Protein 8T9X (pdb70)

Structure (mmCIF, N/CA/C/O backbone):
data_8T9X
#
_entry.id   8T9X
#
loop_
_entity.id
_entity.type
_entity.pdbx_description
1 polymer 'Major capsid protein'
2 polymer "DNA (5'-D(P*CP*GP*A)-3')"
3 polymer "DNA (5'-D(P*CP*AP*GP*GP*CP*CP*AP*AP*A)-3')"
4 polymer "DNA (5'-D(P*TP*CP*GP*AP*A)-3')"
5 water water
#
loop_
_atom_site.group_PDB
_atom_site.id
_atom_site.type_symbol
_atom_site.label_atom_id
_atom_site.label_alt_id
_atom_site.label_comp_id
_atom_site.label_asym_id
_atom_site.label_entity_id
_atom_site.label_seq_id
_atom_site.pdbx_PDB_ins_code
_atom_site.Cartn_x
_atom_site.Cartn_y
_atom_site.Cartn_z
_atom_site.occupancy
_atom_site.B_iso_or_equiv
_atom_site.auth_seq_id
_atom_site.auth_comp_id
_atom_site.auth_asym_id
_atom_site.auth_atom_id
_atom_site.pdbx_PDB_model_num
ATOM 1 N N . ALA A 1 1 ? 290.899 250.750 367.211 1.00 33.17 165 ALA A N 1
ATOM 2 C CA . ALA A 1 1 ? 290.109 250.245 368.327 1.00 33.17 165 ALA A CA 1
ATOM 3 C C . ALA A 1 1 ? 289.392 251.382 369.045 1.00 33.17 165 ALA A C 1
ATOM 4 O O . ALA A 1 1 ? 289.938 252.472 369.209 1.00 33.17 165 ALA A O 1
ATOM 13 N N . THR A 1 2 ? 288.164 251.110 369.470 1.00 30.86 166 THR A N 1
ATOM 14 C CA . THR A 1 2 ? 287.361 252.112 370.155 1.00 30.86 166 THR A CA 1
ATOM 15 C C . THR A 1 2 ? 287.971 252.449 371.510 1.00 30.86 166 THR A C 1
ATOM 16 O O . THR A 1 2 ? 288.333 251.557 372.283 1.00 30.86 166 THR A O 1
ATOM 27 N N . ALA A 1 3 ? 288.091 253.740 371.793 1.00 29.04 167 ALA A N 1
ATOM 28 C CA . ALA A 1 3 ? 288.663 254.207 373.046 1.00 29.04 167 ALA A CA 1
ATOM 29 C C . ALA A 1 3 ? 287.538 254.563 374.006 1.00 29.04 167 ALA A C 1
ATOM 30 O O . ALA A 1 3 ? 286.755 255.479 373.738 1.00 29.04 167 ALA A O 1
ATOM 37 N N . ILE A 1 4 ? 287.456 253.837 375.122 1.00 26.39 168 ILE A N 1
ATOM 38 C CA . ILE A 1 4 ? 286.471 254.166 376.143 1.00 26.39 168 ILE A CA 1
ATOM 39 C C . ILE A 1 4 ? 286.943 255.314 377.030 1.00 26.39 168 ILE A C 1
ATOM 40 O O . ILE A 1 4 ? 286.110 256.026 377.603 1.00 26.39 168 ILE A O 1
ATOM 56 N N . LEU A 1 5 ? 288.251 255.529 377.146 1.00 26.54 169 LEU A N 1
ATOM 57 C CA . LEU A 1 5 ? 288.796 256.670 377.864 1.00 26.54 169 LEU A CA 1
ATOM 58 C C . LEU A 1 5 ? 289.886 257.327 377.031 1.00 26.54 169 LEU A C 1
ATOM 59 O O . LEU A 1 5 ? 290.675 256.654 376.364 1.00 26.54 169 LEU A O 1
ATOM 75 N N . ARG A 1 6 ? 289.914 258.654 377.074 1.00 27.85 170 ARG A N 1
ATOM 76 C CA . ARG A 1 6 ? 290.945 259.465 376.450 1.00 27.85 170 ARG A CA 1
ATOM 77 C C . ARG A 1 6 ? 291.458 260.480 377.459 1.00 27.85 170 ARG A C 1
ATOM 78 O O . ARG A 1 6 ? 290.741 260.838 378.397 1.00 27.85 170 ARG A O 1
ATOM 99 N N . PRO A 1 7 ? 292.699 260.940 377.312 1.00 24.94 171 PRO A N 1
ATOM 100 C CA . PRO A 1 7 ? 293.248 261.884 378.294 1.00 24.94 171 PRO A CA 1
ATOM 101 C C . PRO A 1 7 ? 292.683 263.288 378.150 1.00 24.94 171 PRO A C 1
ATOM 102 O O . PRO A 1 7 ? 293.346 264.174 377.606 1.00 24.94 171 PRO A O 1
ATOM 113 N N . ILE A 1 8 ? 291.460 263.503 378.641 1.00 23.40 172 ILE A N 1
ATOM 114 C CA . ILE A 1 8 ? 290.853 264.828 378.593 1.00 23.40 172 ILE A CA 1
ATOM 115 C C . ILE A 1 8 ? 291.534 265.813 379.536 1.00 23.40 172 ILE A C 1
ATOM 116 O O . ILE A 1 8 ? 291.410 267.027 379.349 1.00 23.40 172 ILE A O 1
ATOM 132 N N . GLY A 1 9 ? 292.254 265.325 380.544 1.00 22.00 173 GLY A N 1
ATOM 133 C CA . GLY A 1 9 ? 292.945 266.203 381.474 1.00 22.00 173 GLY A CA 1
ATOM 134 C C . GLY A 1 9 ? 292.026 266.834 382.515 1.00 22.00 173 GLY A C 1
ATOM 135 O O . GLY A 1 9 ? 290.886 266.419 382.724 1.00 22.00 173 GLY A O 1
ATOM 139 N N . LEU A 1 10 ? 292.556 267.864 383.174 1.00 21.43 174 LEU A N 1
ATOM 140 C CA . LEU A 1 10 ? 291.819 268.583 384.207 1.00 21.43 174 LEU A CA 1
ATOM 141 C C . LEU A 1 10 ? 290.656 269.396 383.667 1.00 21.43 174 LEU A C 1
ATOM 142 O O . LEU A 1 10 ? 290.622 269.800 382.503 1.00 21.43 174 LEU A O 1
ATOM 158 N N . HIS A 1 11 ? 289.698 269.630 384.554 1.00 20.81 175 HIS A N 1
ATOM 159 C CA . HIS A 1 11 ? 288.673 270.638 384.355 1.00 20.81 175 HIS A CA 1
ATOM 160 C C . HIS A 1 11 ? 289.165 271.945 384.965 1.00 20.81 175 HIS A C 1
ATOM 161 O O . HIS A 1 11 ? 289.382 272.029 386.177 1.00 20.81 175 HIS A O 1
ATOM 175 N N . VAL A 1 12 ? 289.379 272.949 384.122 1.00 21.38 176 VAL A N 1
ATOM 176 C CA . VAL A 1 12 ? 289.792 274.276 384.556 1.00 21.38 176 VAL A CA 1
ATOM 177 C C . VAL A 1 12 ? 288.854 275.285 383.915 1.00 21.38 176 VAL A C 1
ATOM 178 O O . VAL A 1 12 ? 288.618 275.234 382.704 1.00 21.38 176 VAL A O 1
ATOM 191 N N . GLU A 1 13 ? 288.320 276.195 384.719 1.00 22.90 177 GLU A N 1
ATOM 192 C CA . GLU A 1 13 ? 287.429 277.236 384.230 1.00 22.90 177 GLU A CA 1
ATOM 193 C C . GLU A 1 13 ? 288.160 278.571 384.255 1.00 22.90 177 GLU A C 1
ATOM 194 O O . GLU A 1 13 ? 288.739 278.949 385.278 1.00 22.90 177 GLU A O 1
ATOM 206 N N . LYS A 1 14 ? 288.139 279.272 383.127 1.00 23.78 178 LYS A N 1
ATOM 207 C CA . LYS A 1 14 ? 288.795 280.563 382.971 1.00 23.78 178 LYS A CA 1
ATOM 208 C C . LYS A 1 14 ? 287.737 281.652 382.890 1.00 23.78 178 LYS A C 1
ATOM 209 O O . LYS A 1 14 ? 286.738 281.498 382.182 1.00 23.78 178 LYS A O 1
ATOM 228 N N . PHE A 1 15 ? 287.955 282.749 383.609 1.00 23.25 179 PHE A N 1
ATOM 229 C CA . PHE A 1 15 ? 286.983 283.830 383.705 1.00 23.25 179 PHE A CA 1
ATOM 230 C C . PHE A 1 15 ? 287.652 285.144 383.332 1.00 23.25 179 PHE A C 1
ATOM 231 O O . PHE A 1 15 ? 288.625 285.552 383.973 1.00 23.25 179 PHE A O 1
ATOM 248 N N . GLN A 1 16 ? 287.130 285.802 382.304 1.00 24.18 180 GLN A N 1
ATOM 249 C CA . GLN A 1 16 ? 287.618 287.102 381.868 1.00 24.18 180 GLN A CA 1
ATOM 250 C C . GLN A 1 16 ? 286.628 288.181 382.287 1.00 24.18 180 GLN A C 1
ATOM 251 O O . GLN A 1 16 ? 285.417 288.019 382.112 1.00 24.18 180 GLN A O 1
ATOM 265 N N . GLN A 1 17 ? 287.144 289.274 382.842 1.00 22.23 181 GLN A N 1
ATOM 266 C CA . GLN A 1 17 ? 286.328 290.391 383.293 1.00 22.23 181 GLN A CA 1
ATOM 267 C C . GLN A 1 17 ? 286.902 291.697 382.762 1.00 22.23 181 GLN A C 1
ATOM 268 O O . GLN A 1 17 ? 288.112 291.810 382.547 1.00 22.23 181 GLN A O 1
ATOM 282 N N . THR A 1 18 ? 286.028 292.675 382.542 1.00 21.70 182 THR A N 1
ATOM 283 C CA . THR A 1 18 ? 286.403 293.973 381.997 1.00 21.70 182 THR A CA 1
ATOM 284 C C . THR A 1 18 ? 285.840 295.073 382.885 1.00 21.70 182 THR A C 1
ATOM 285 O O . THR A 1 18 ? 284.684 294.998 383.313 1.00 21.70 182 THR A O 1
ATOM 296 N N . TYR A 1 19 ? 286.652 296.090 383.155 1.00 20.63 183 TYR A N 1
ATOM 297 C CA . TYR A 1 19 ? 286.273 297.209 384.006 1.00 20.63 183 TYR A CA 1
ATOM 298 C C . TYR A 1 19 ? 286.498 298.514 383.254 1.00 20.63 183 TYR A C 1
ATOM 299 O O . TYR A 1 19 ? 287.603 298.769 382.767 1.00 20.63 183 TYR A O 1
ATOM 317 N N . ARG A 1 20 ? 285.453 299.333 383.160 1.00 21.58 184 ARG A N 1
ATOM 318 C CA . ARG A 1 20 ? 285.498 300.596 382.438 1.00 21.58 184 ARG A CA 1
ATOM 319 C C . ARG A 1 20 ? 285.113 301.745 383.360 1.00 21.58 184 ARG A C 1
ATOM 320 O O . ARG A 1 20 ? 284.222 301.613 384.202 1.00 21.58 184 ARG A O 1
ATOM 341 N N . LYS A 1 21 ? 285.781 302.880 383.178 1.00 19.78 185 LYS A N 1
ATOM 342 C CA . LYS A 1 21 ? 285.423 304.116 383.857 1.00 19.78 185 LYS A CA 1
ATOM 343 C C . LYS A 1 21 ? 285.619 305.282 382.902 1.00 19.78 185 LYS A C 1
ATOM 344 O O . LYS A 1 21 ? 286.414 305.210 381.964 1.00 19.78 185 LYS A O 1
ATOM 363 N N . LYS A 1 22 ? 284.884 306.360 383.150 1.00 21.08 186 LYS A N 1
ATOM 364 C CA . LYS A 1 22 ? 285.067 307.618 382.443 1.00 21.08 186 LYS A CA 1
ATOM 365 C C . LYS A 1 22 ? 285.207 308.737 383.463 1.00 21.08 186 LYS A C 1
ATOM 366 O O . LYS A 1 22 ? 284.329 308.920 384.311 1.00 21.08 186 LYS A O 1
ATOM 385 N N . TRP A 1 23 ? 286.300 309.485 383.375 1.00 19.53 187 TRP A N 1
ATOM 386 C CA . TRP A 1 23 ? 286.594 310.563 384.306 1.00 19.53 187 TRP A CA 1
ATOM 387 C C . TRP A 1 23 ? 286.789 311.870 383.551 1.00 19.53 187 TRP A C 1
ATOM 388 O O . TRP A 1 23 ? 287.280 311.884 382.420 1.00 19.53 187 TRP A O 1
ATOM 409 N N . ARG A 1 24 ? 286.404 312.971 384.190 1.00 21.48 188 ARG A N 1
ATOM 410 C CA . ARG A 1 24 ? 286.650 314.310 383.670 1.00 21.48 188 ARG A CA 1
ATOM 411 C C . ARG A 1 24 ? 287.470 315.080 384.694 1.00 21.48 188 ARG A C 1
ATOM 412 O O . ARG A 1 24 ? 287.042 315.246 385.840 1.00 21.48 188 ARG A O 1
ATOM 433 N N . PHE A 1 25 ? 288.643 315.542 384.279 1.00 20.36 189 PHE A N 1
ATOM 434 C CA . PHE A 1 25 ? 289.633 316.122 385.174 1.00 20.36 189 PHE A CA 1
ATOM 435 C C . PHE A 1 25 ? 289.873 317.581 384.818 1.00 20.36 189 PHE A C 1
ATOM 436 O O . PHE A 1 25 ? 289.899 317.942 383.637 1.00 20.36 189 PHE A O 1
ATOM 453 N N . LEU A 1 26 ? 290.051 318.410 385.838 1.00 20.99 190 LEU A N 1
ATOM 454 C CA . LEU A 1 26 ? 290.417 319.808 385.668 1.00 20.99 190 LEU A CA 1
ATOM 455 C C . LEU A 1 26 ? 291.839 320.016 386.169 1.00 20.99 190 LEU A C 1
ATOM 456 O O . LEU A 1 26 ? 292.182 319.582 387.273 1.00 20.99 190 LEU A O 1
ATOM 472 N N . THR A 1 27 ? 292.661 320.670 385.358 1.00 20.68 191 THR A N 1
ATOM 473 C CA . THR A 1 27 ? 294.051 320.938 385.697 1.00 20.68 191 THR A CA 1
ATOM 474 C C . THR A 1 27 ? 294.293 322.439 385.696 1.00 20.68 191 THR A C 1
ATOM 475 O O . THR A 1 27 ? 293.667 323.178 384.934 1.00 20.68 191 THR A O 1
ATOM 486 N N . SER A 1 28 ? 295.204 322.882 386.552 1.00 20.54 192 SER A N 1
ATOM 487 C CA . SER A 1 28 ? 295.561 324.289 386.641 1.00 20.54 192 SER A CA 1
ATOM 488 C C . SER A 1 28 ? 296.824 324.550 385.830 1.00 20.54 192 SER A C 1
ATOM 489 O O . SER A 1 28 ? 297.752 323.736 385.838 1.00 20.54 192 SER A O 1
ATOM 497 N N . ALA A 1 29 ? 296.855 325.684 385.132 1.00 20.57 193 ALA A N 1
ATOM 498 C CA . ALA A 1 29 ? 298.007 326.042 384.312 1.00 20.57 193 ALA A CA 1
ATOM 499 C C . ALA A 1 29 ? 299.095 326.695 385.154 1.00 20.57 193 ALA A C 1
ATOM 500 O O . ALA A 1 29 ? 299.263 327.917 385.123 1.00 20.57 193 ALA A O 1
ATOM 507 N N . ASN A 1 30 ? 299.842 325.884 385.899 1.00 20.58 194 ASN A N 1
ATOM 508 C CA . ASN A 1 30 ? 300.816 326.409 386.847 1.00 20.58 194 ASN A CA 1
ATOM 509 C C . ASN A 1 30 ? 301.985 327.077 386.139 1.00 20.58 194 ASN A C 1
ATOM 510 O O . ASN A 1 30 ? 302.400 326.666 385.054 1.00 20.58 194 ASN A O 1
ATOM 521 N N . ALA A 1 31 ? 302.513 328.119 386.770 1.00 20.54 195 ALA A N 1
ATOM 522 C CA . ALA A 1 31 ? 303.747 328.729 386.303 1.00 20.54 195 ALA A CA 1
ATOM 523 C C . ALA A 1 31 ? 304.926 327.803 386.568 1.00 20.54 195 ALA A C 1
ATOM 524 O O . ALA A 1 31 ? 304.938 327.052 387.547 1.00 20.54 195 ALA A O 1
ATOM 531 N N . ASN A 1 32 ? 305.919 327.853 385.685 1.00 20.80 196 ASN A N 1
ATOM 532 C CA . ASN A 1 32 ? 307.181 327.154 385.905 1.00 20.80 196 ASN A CA 1
ATOM 533 C C . ASN A 1 32 ? 308.082 328.042 386.755 1.00 20.80 196 ASN A C 1
ATOM 534 O O . ASN A 1 32 ? 308.687 328.989 386.246 1.00 20.80 196 ASN A O 1
ATOM 545 N N . VAL A 1 33 ? 308.178 327.741 388.049 1.00 20.66 197 VAL A N 1
ATOM 546 C CA . VAL A 1 33 ? 309.009 328.503 388.972 1.00 20.66 197 VAL A CA 1
ATOM 547 C C . VAL A 1 33 ? 309.949 327.544 389.687 1.00 20.66 197 VAL A C 1
ATOM 548 O O . VAL A 1 33 ? 309.790 326.323 389.636 1.00 20.66 197 VAL A O 1
ATOM 561 N N . ILE A 1 34 ? 310.942 328.113 390.361 1.00 21.24 198 ILE A N 1
ATOM 562 C CA . ILE A 1 34 ? 311.943 327.336 391.079 1.00 21.24 198 ILE A CA 1
ATOM 563 C C . ILE A 1 34 ? 311.684 327.455 392.573 1.00 21.24 198 ILE A C 1
ATOM 564 O O . ILE A 1 34 ? 311.625 328.564 393.117 1.00 21.24 198 ILE A O 1
ATOM 580 N N . LEU A 1 35 ? 311.529 326.313 393.232 1.00 21.73 199 LEU A N 1
ATOM 581 C CA . LEU A 1 35 ? 311.332 326.237 394.670 1.00 21.73 199 LEU A CA 1
ATOM 582 C C . LEU A 1 35 ? 312.520 325.531 395.306 1.00 21.73 199 LEU A C 1
ATOM 583 O O . LEU A 1 35 ? 313.063 324.577 394.741 1.00 21.73 199 LEU A O 1
ATOM 599 N N . ALA A 1 36 ? 312.926 326.005 396.476 1.00 23.74 200 ALA A N 1
ATOM 600 C CA . ALA A 1 36 ? 313.999 325.365 397.219 1.00 23.74 200 ALA A CA 1
ATOM 601 C C . ALA A 1 36 ? 313.421 324.323 398.167 1.00 23.74 200 ALA A C 1
ATOM 602 O O . ALA A 1 36 ? 312.480 324.605 398.913 1.00 23.74 200 ALA A O 1
ATOM 609 N N . GLU A 1 37 ? 313.978 323.119 398.130 1.00 26.23 201 GLU A N 1
ATOM 610 C CA . GLU A 1 37 ? 313.609 322.053 399.054 1.00 26.23 201 GLU A CA 1
ATOM 611 C C . GLU A 1 37 ? 314.825 321.758 399.922 1.00 26.23 201 GLU A C 1
ATOM 612 O O . GLU A 1 37 ? 315.856 321.300 399.420 1.00 26.23 201 GLU A O 1
ATOM 624 N N . ALA A 1 38 ? 314.703 322.028 401.217 1.00 27.92 202 ALA A N 1
ATOM 625 C CA . ALA A 1 38 ? 315.827 321.904 402.130 1.00 27.92 202 ALA A CA 1
ATOM 626 C C . ALA A 1 38 ? 316.182 320.439 402.370 1.00 27.92 202 ALA A C 1
ATOM 627 O O . ALA A 1 38 ? 315.367 319.531 402.185 1.00 27.92 202 ALA A O 1
ATOM 634 N N . ALA A 1 39 ? 317.426 320.221 402.786 1.00 29.56 203 ALA A N 1
ATOM 635 C CA . ALA A 1 39 ? 317.897 318.875 403.077 1.00 29.56 203 ALA A CA 1
ATOM 636 C C . ALA A 1 39 ? 317.169 318.300 404.285 1.00 29.56 203 ALA A C 1
ATOM 637 O O . ALA A 1 39 ? 316.825 319.018 405.227 1.00 29.56 203 ALA A O 1
ATOM 644 N N . SER A 1 40 ? 316.935 316.990 404.251 1.00 31.93 204 SER A N 1
ATOM 645 C CA . SER A 1 40 ? 316.187 316.313 405.308 1.00 31.93 204 SER A CA 1
ATOM 646 C C . SER A 1 40 ? 316.609 314.851 405.312 1.00 31.93 204 SER A C 1
ATOM 647 O O . SER A 1 40 ? 316.246 314.105 404.398 1.00 31.93 204 SER A O 1
ATOM 655 N N . GLY A 1 41 ? 317.364 314.449 406.331 1.00 33.71 205 GLY A N 1
ATOM 656 C CA . GLY A 1 41 ? 317.823 313.072 406.405 1.00 33.71 205 GLY A CA 1
ATOM 657 C C . GLY A 1 41 ? 318.740 312.735 405.246 1.00 33.71 205 GLY A C 1
ATOM 658 O O . GLY A 1 41 ? 319.763 313.390 405.022 1.00 33.71 205 GLY A O 1
ATOM 662 N N . GLU A 1 42 ? 318.380 311.689 404.504 1.00 33.68 206 GLU A N 1
ATOM 663 C CA . GLU A 1 42 ? 319.116 311.308 403.308 1.00 33.68 206 GLU A CA 1
ATOM 664 C C . GLU A 1 42 ? 318.760 312.156 402.094 1.00 33.68 206 GLU A C 1
ATOM 665 O O . GLU A 1 42 ? 319.403 312.010 401.050 1.00 33.68 206 GLU A O 1
ATOM 677 N N . ARG A 1 43 ? 317.755 313.016 402.192 1.00 29.73 207 ARG A N 1
ATOM 678 C CA . ARG A 1 43 ? 317.387 313.868 401.067 1.00 29.73 207 ARG A CA 1
ATOM 679 C C . ARG A 1 43 ? 318.302 315.083 401.019 1.00 29.73 207 ARG A C 1
ATOM 680 O O . ARG A 1 43 ? 318.330 315.863 401.978 1.00 29.73 207 ARG A O 1
ATOM 701 N N . PRO A 1 44 ? 319.055 315.288 399.943 1.00 26.68 208 PRO A N 1
ATOM 702 C CA . PRO A 1 44 ? 319.930 316.459 399.869 1.00 26.68 208 PRO A CA 1
ATOM 703 C C . PRO A 1 44 ? 319.140 317.713 399.534 1.00 26.68 208 PRO A C 1
ATOM 704 O O . PRO A 1 44 ? 318.016 317.661 399.031 1.00 26.68 208 PRO A O 1
ATOM 715 N N . ALA A 1 45 ? 319.746 318.859 399.833 1.00 24.96 209 ALA A N 1
ATOM 716 C CA . ALA A 1 45 ? 319.166 320.128 399.420 1.00 24.96 209 ALA A CA 1
ATOM 717 C C . ALA A 1 45 ? 319.122 320.194 397.901 1.00 24.96 209 ALA A C 1
ATOM 718 O O . ALA A 1 45 ? 320.094 319.853 397.224 1.00 24.96 209 ALA A O 1
ATOM 725 N N . ARG A 1 46 ? 317.985 320.620 397.360 1.00 23.76 210 ARG A N 1
ATOM 726 C CA . ARG A 1 46 ? 317.812 320.600 395.918 1.00 23.76 210 ARG A CA 1
ATOM 727 C C . ARG A 1 46 ? 316.878 321.720 395.491 1.00 23.76 210 ARG A C 1
ATOM 728 O O . ARG A 1 46 ? 316.136 322.285 396.296 1.00 23.76 210 ARG A O 1
ATOM 749 N N . TRP A 1 47 ? 316.945 322.043 394.206 1.00 22.08 211 TRP A N 1
ATOM 750 C C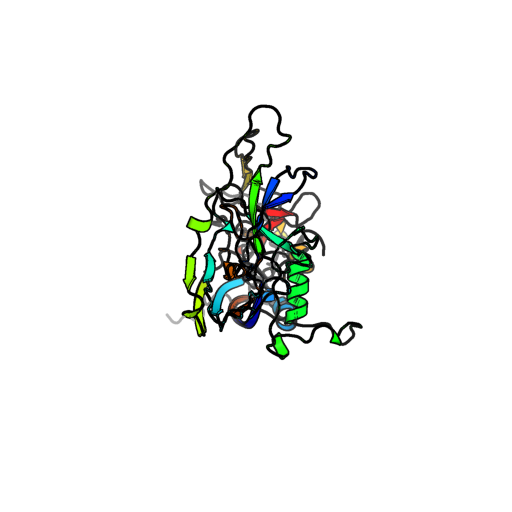A . TRP A 1 47 ? 316.032 322.979 393.572 1.00 22.08 211 TRP A CA 1
ATOM 751 C C . TRP A 1 47 ? 314.951 322.198 392.841 1.00 22.08 211 TRP A C 1
ATOM 752 O O . TRP A 1 47 ? 315.217 321.137 392.273 1.00 22.08 211 TRP A O 1
ATOM 773 N N . ALA A 1 48 ? 313.731 322.723 392.860 1.00 21.25 212 ALA A N 1
ATOM 774 C CA . ALA A 1 48 ? 312.597 322.092 392.202 1.00 21.25 212 ALA A CA 1
ATOM 775 C C . ALA A 1 48 ? 311.995 323.059 391.195 1.00 21.25 212 ALA A C 1
ATOM 776 O O . ALA A 1 48 ? 311.801 324.237 391.501 1.00 21.25 212 ALA A O 1
ATOM 783 N N . LEU A 1 49 ? 311.701 322.557 390.001 1.00 20.38 213 LEU A N 1
ATOM 784 C CA . LEU A 1 49 ? 311.115 323.345 388.925 1.00 20.38 213 LEU A CA 1
ATOM 785 C C . LEU A 1 49 ? 309.697 322.844 388.679 1.00 20.38 213 LEU A C 1
ATOM 786 O O . LEU A 1 49 ? 309.502 321.679 388.319 1.00 20.38 213 LEU A O 1
ATOM 802 N N . THR A 1 50 ? 308.715 323.719 388.874 1.00 19.74 214 THR A N 1
ATOM 803 C CA . THR A 1 50 ? 307.318 323.313 388.830 1.00 19.74 214 THR A CA 1
ATOM 804 C C . THR A 1 50 ? 306.790 323.315 387.398 1.00 19.74 214 THR A C 1
ATOM 805 O O . THR A 1 50 ? 307.337 323.967 386.506 1.00 19.74 214 THR A O 1
ATOM 816 N N . THR A 1 51 ? 305.717 322.555 387.182 1.00 19.72 215 THR A N 1
ATOM 817 C CA . THR A 1 51 ? 305.008 322.536 385.908 1.00 19.72 215 THR A CA 1
ATOM 818 C C . THR A 1 51 ? 303.510 322.463 386.165 1.00 19.72 215 THR A C 1
ATOM 819 O O . THR A 1 51 ? 303.053 322.335 387.303 1.00 19.72 215 THR A O 1
ATOM 830 N N . GLY A 1 52 ? 302.745 322.547 385.083 1.00 19.52 216 GLY A N 1
ATOM 831 C CA . GLY A 1 52 ? 301.320 322.312 385.087 1.00 19.52 216 GLY A CA 1
ATOM 832 C C . GLY A 1 52 ? 300.887 320.979 384.521 1.00 19.52 216 GLY A C 1
ATOM 833 O O . GLY A 1 52 ? 299.699 320.787 384.255 1.00 19.52 216 GLY A O 1
ATOM 837 N N . MET A 1 53 ? 301.817 320.046 384.327 1.00 20.07 217 MET A N 1
ATOM 838 C CA . MET A 1 53 ? 301.522 318.743 383.731 1.00 20.07 217 MET A CA 1
ATOM 839 C C . MET A 1 53 ? 301.045 317.794 384.826 1.00 20.07 217 MET A C 1
ATOM 840 O O . MET A 1 53 ? 301.836 317.203 385.560 1.00 20.07 217 MET A O 1
ATOM 854 N N . ALA A 1 54 ? 299.727 317.642 384.928 1.00 19.29 218 ALA A N 1
ATOM 855 C CA . ALA A 1 54 ? 299.139 316.835 385.987 1.00 19.29 218 ALA A CA 1
ATOM 856 C C . ALA A 1 54 ? 299.357 315.349 385.735 1.00 19.29 218 ALA A C 1
ATOM 857 O O . ALA A 1 54 ? 299.250 314.871 384.605 1.00 19.29 218 ALA A O 1
ATOM 864 N N . SER A 1 55 ? 299.659 314.621 386.804 1.00 19.31 219 SER A N 1
ATOM 865 C CA . SER A 1 55 ? 299.828 313.177 386.717 1.00 19.31 219 SER A CA 1
ATOM 866 C C . SER A 1 55 ? 298.483 312.490 386.505 1.00 19.31 219 SER A C 1
ATOM 867 O O . SER A 1 55 ? 297.498 312.812 387.172 1.00 19.31 219 SER A O 1
ATOM 875 N N . ILE A 1 56 ? 298.443 311.541 385.575 1.00 18.54 220 ILE A N 1
ATOM 876 C CA . ILE A 1 56 ? 297.261 310.716 385.343 1.00 18.54 220 ILE A CA 1
ATOM 877 C C . ILE A 1 56 ? 297.526 309.349 385.970 1.00 18.54 220 ILE A C 1
ATOM 878 O O . ILE A 1 56 ? 298.370 308.599 385.456 1.00 18.54 220 ILE A O 1
ATOM 894 N N . PRO A 1 57 ? 296.840 308.982 387.057 1.00 18.07 221 PRO A N 1
ATOM 895 C CA . PRO A 1 57 ? 297.154 307.757 387.805 1.00 18.07 221 PRO A CA 1
ATOM 896 C C . PRO A 1 57 ? 296.570 306.484 387.193 1.00 18.07 221 PRO A C 1
ATOM 897 O O . PRO A 1 57 ? 295.883 305.711 387.858 1.00 18.07 221 PRO A O 1
ATOM 908 N N . TRP A 1 58 ? 296.866 306.256 385.913 1.00 18.29 222 TRP A N 1
ATOM 909 C CA . TRP A 1 58 ? 296.380 305.073 385.217 1.00 18.29 222 TRP A CA 1
ATOM 910 C C . TRP A 1 58 ? 297.095 303.797 385.645 1.00 18.29 222 TRP A C 1
ATOM 911 O O . TRP A 1 58 ? 296.738 302.719 385.166 1.00 18.29 222 TRP A O 1
ATOM 932 N N . GLU A 1 59 ? 298.085 303.889 386.527 1.00 18.41 223 GLU A N 1
ATOM 933 C CA . GLU A 1 59 ? 298.834 302.720 386.965 1.00 18.41 223 GLU A CA 1
ATOM 934 C C . GLU A 1 59 ? 298.208 302.020 388.164 1.00 18.41 223 GLU A C 1
ATOM 935 O O . GLU A 1 59 ? 298.783 301.047 388.656 1.00 18.41 223 GLU A O 1
ATOM 947 N N . TYR A 1 60 ? 297.053 302.473 388.640 1.00 18.44 224 TYR A N 1
ATOM 948 C CA . TYR A 1 60 ? 296.482 301.985 389.885 1.00 18.44 224 TYR A CA 1
ATOM 949 C C . TYR A 1 60 ? 295.088 301.426 389.651 1.00 18.44 224 TYR A C 1
ATOM 950 O O . TYR A 1 60 ? 294.373 301.858 388.743 1.00 18.44 224 TYR A O 1
ATOM 968 N N . LEU A 1 61 ? 294.715 300.460 390.487 1.00 18.42 225 LEU A N 1
ATOM 969 C CA . LEU A 1 61 ? 293.511 299.675 390.243 1.00 18.42 225 LEU A CA 1
ATOM 970 C C . LEU A 1 61 ? 292.246 300.510 390.418 1.00 18.42 225 LEU A C 1
ATOM 971 O O . LEU A 1 61 ? 291.276 300.333 389.673 1.00 18.42 225 LEU A O 1
ATOM 987 N N . PHE A 1 62 ? 292.237 301.429 391.385 1.00 18.39 226 PHE A N 1
ATOM 988 C CA . PHE A 1 62 ? 291.053 302.247 391.630 1.00 18.39 226 PHE A CA 1
ATOM 989 C C . PHE A 1 62 ? 290.700 303.134 390.443 1.00 18.39 226 PHE A C 1
ATOM 990 O O . PHE A 1 62 ? 289.546 303.554 390.322 1.00 18.39 226 PHE A O 1
ATOM 1007 N N . PHE A 1 63 ? 291.668 303.435 389.576 1.00 18.13 227 PHE A N 1
ATOM 1008 C CA . PHE A 1 63 ? 291.390 304.215 388.376 1.00 18.13 227 PHE A CA 1
ATOM 1009 C C . PHE A 1 63 ? 290.396 303.507 387.467 1.00 18.13 227 PHE A C 1
ATOM 1010 O O . PHE A 1 63 ? 289.657 304.162 386.727 1.00 18.13 227 PHE A O 1
ATOM 1027 N N . TYR A 1 64 ? 290.356 302.177 387.517 1.00 18.25 228 TYR A N 1
ATOM 1028 C CA . TYR A 1 64 ? 289.557 301.377 386.602 1.00 18.25 228 TYR A CA 1
ATOM 1029 C C . TYR A 1 64 ? 288.347 300.720 387.239 1.00 18.25 228 TYR A C 1
ATOM 1030 O O . TYR A 1 64 ? 287.408 300.376 386.523 1.00 18.25 228 TYR A O 1
ATOM 1048 N N . MET A 1 65 ? 288.338 300.515 388.550 1.00 19.03 229 MET A N 1
ATOM 1049 C CA . MET A 1 65 ? 287.309 299.686 389.151 1.00 19.03 229 MET A CA 1
ATOM 1050 C C . MET A 1 65 ? 286.850 300.250 390.488 1.00 19.03 229 MET A C 1
ATOM 1051 O O . MET A 1 65 ? 287.645 300.780 391.267 1.00 19.03 229 MET A O 1
ATOM 1065 N N . SER A 1 66 ? 285.545 300.145 390.718 1.00 18.85 230 SER A N 1
ATOM 1066 C CA . SER A 1 66 ? 284.879 300.679 391.889 1.00 18.85 230 SER A CA 1
ATOM 1067 C C . SER A 1 66 ? 285.157 299.812 393.116 1.00 18.85 230 SER A C 1
ATOM 1068 O O . SER A 1 66 ? 285.663 298.696 392.998 1.00 18.85 230 SER A O 1
ATOM 1076 N N . PRO A 1 67 ? 284.866 300.319 394.319 1.00 19.03 231 PRO A N 1
ATOM 1077 C CA . PRO A 1 67 ? 285.009 299.474 395.517 1.00 19.03 231 PRO A CA 1
ATOM 1078 C C . PRO A 1 67 ? 284.165 298.211 395.484 1.00 19.03 231 PRO A C 1
ATOM 1079 O O . PRO A 1 67 ? 284.602 297.182 396.008 1.00 19.03 231 PRO A O 1
ATOM 1090 N N . ALA A 1 68 ? 282.967 298.251 394.895 1.00 19.27 232 ALA A N 1
ATOM 1091 C CA . ALA A 1 68 ? 282.155 297.043 394.790 1.00 19.27 232 ALA A CA 1
ATOM 1092 C C . ALA A 1 68 ? 282.826 296.010 393.894 1.00 19.27 232 ALA A C 1
ATOM 1093 O O . ALA A 1 68 ? 282.898 294.822 394.234 1.00 19.27 232 ALA A O 1
ATOM 1100 N N . GLU A 1 69 ? 283.334 296.455 392.743 1.00 19.51 233 GLU A N 1
ATOM 1101 C CA . GLU A 1 69 ? 284.028 295.553 391.832 1.00 19.51 233 GLU A CA 1
ATOM 1102 C C . GLU A 1 69 ? 285.277 294.973 392.484 1.00 19.51 233 GLU A C 1
ATOM 1103 O O . GLU A 1 69 ? 285.560 293.777 392.350 1.00 19.51 233 GLU A O 1
ATOM 1115 N N . TYR A 1 70 ? 286.020 295.802 393.219 1.00 19.93 234 TYR A N 1
ATOM 1116 C CA . TYR A 1 70 ? 287.209 295.322 393.914 1.00 19.93 234 TYR A CA 1
ATOM 1117 C C . TYR A 1 70 ? 286.852 294.297 394.983 1.00 19.93 234 TYR A C 1
ATOM 1118 O O . TYR A 1 70 ? 287.507 293.257 395.101 1.00 19.93 234 TYR A O 1
ATOM 1136 N N . ASN A 1 71 ? 285.814 294.576 395.774 1.00 20.36 235 ASN A N 1
ATOM 1137 C CA . ASN A 1 71 ? 285.406 293.646 396.821 1.00 20.36 235 ASN A CA 1
ATOM 1138 C C . ASN A 1 71 ? 284.975 292.310 396.234 1.00 20.36 235 ASN A C 1
ATOM 1139 O O . ASN A 1 71 ? 285.296 291.252 396.785 1.00 20.36 235 ASN A O 1
ATOM 1150 N N . ARG A 1 72 ? 284.247 292.335 395.116 1.00 20.04 236 ARG A N 1
ATOM 1151 C CA . ARG A 1 72 ? 283.850 291.084 394.478 1.00 20.04 236 ARG A CA 1
ATOM 1152 C C . ARG A 1 72 ? 285.052 290.345 393.898 1.00 20.04 236 ARG A C 1
ATOM 1153 O O . ARG A 1 72 ? 285.090 289.110 393.914 1.00 20.04 236 ARG A O 1
ATOM 1174 N N . MET A 1 73 ? 286.043 291.080 393.383 1.00 21.09 237 MET A N 1
ATOM 1175 C CA . MET A 1 73 ? 287.179 290.442 392.725 1.00 21.09 237 MET A CA 1
ATOM 1176 C C . MET A 1 73 ? 287.956 289.531 393.670 1.00 21.09 237 MET A C 1
ATOM 1177 O O . MET A 1 73 ? 288.595 288.575 393.222 1.00 21.09 237 MET A O 1
ATOM 1191 N N . LYS A 1 74 ? 287.885 289.785 394.979 1.00 21.50 238 LYS A N 1
ATOM 1192 C CA . LYS A 1 74 ? 288.590 288.948 395.945 1.00 21.50 238 LYS A CA 1
ATOM 1193 C C . LYS A 1 74 ? 288.052 287.524 395.992 1.00 21.50 238 LYS A C 1
ATOM 1194 O O . LYS A 1 74 ? 288.690 286.653 396.591 1.00 21.50 238 LYS A O 1
ATOM 1213 N N . ASN A 1 75 ? 286.897 287.269 395.390 1.00 21.51 239 ASN A N 1
ATOM 1214 C CA . ASN A 1 75 ? 286.318 285.934 395.379 1.00 21.51 239 ASN A CA 1
ATOM 1215 C C . ASN A 1 75 ? 286.831 285.077 394.230 1.00 21.51 239 ASN A C 1
ATOM 1216 O O . ASN A 1 75 ? 286.351 283.953 394.058 1.00 21.51 239 ASN A O 1
ATOM 1227 N N . TYR A 1 76 ? 287.789 285.571 393.445 1.00 20.27 240 TYR A N 1
ATOM 1228 C CA . TYR A 1 76 ? 288.330 284.857 392.293 1.00 20.27 240 TYR A CA 1
ATOM 1229 C C . TYR A 1 76 ? 289.834 284.697 392.479 1.00 20.27 240 TYR A C 1
ATOM 1230 O O . TYR A 1 76 ? 290.622 285.527 392.006 1.00 20.27 240 TYR A O 1
ATOM 1248 N N . PRO A 1 77 ? 290.266 283.638 393.159 1.00 19.28 241 PRO A N 1
ATOM 1249 C CA . PRO A 1 77 ? 291.703 283.383 393.297 1.00 19.28 241 PRO A CA 1
ATOM 1250 C C . PRO A 1 77 ? 292.368 283.203 391.940 1.00 19.28 241 PRO A C 1
ATOM 1251 O O . PRO A 1 77 ? 291.760 282.716 390.985 1.00 19.28 241 PRO A O 1
ATOM 1262 N N . GLY A 1 78 ? 293.627 283.622 391.860 1.00 18.86 242 GLY A N 1
ATOM 1263 C CA . GLY A 1 78 ? 294.347 283.550 390.609 1.00 18.86 242 GLY A CA 1
ATOM 1264 C C . GLY A 1 78 ? 293.995 284.627 389.612 1.00 18.86 242 GLY A C 1
ATOM 1265 O O . GLY A 1 78 ? 294.210 284.439 388.416 1.00 18.86 242 GLY A O 1
ATOM 1269 N N . THR A 1 79 ? 293.441 285.747 390.068 1.00 19.18 243 THR A N 1
ATOM 1270 C CA . THR A 1 79 ? 293.133 286.848 389.168 1.00 19.18 243 THR A CA 1
ATOM 1271 C C . THR A 1 79 ? 294.413 287.581 388.783 1.00 19.18 243 THR A C 1
ATOM 1272 O O . THR A 1 79 ? 295.205 287.964 389.646 1.00 19.18 243 THR A O 1
ATOM 1283 N N . PHE A 1 80 ? 294.619 287.759 387.483 1.00 18.73 244 PHE A N 1
ATOM 1284 C CA . PHE A 1 80 ? 295.717 288.550 386.949 1.00 18.73 244 PHE A CA 1
ATOM 1285 C C . PHE A 1 80 ? 295.151 289.678 386.102 1.00 18.73 244 PHE A C 1
ATOM 1286 O O . PHE A 1 80 ? 294.239 289.464 385.301 1.00 18.73 244 PHE A O 1
ATOM 1303 N N . ALA A 1 81 ? 295.691 290.878 386.283 1.00 18.37 245 ALA A N 1
ATOM 1304 C CA . ALA A 1 81 ? 295.417 291.954 385.344 1.00 18.37 245 ALA A CA 1
ATOM 1305 C C . ALA A 1 81 ? 296.149 291.687 384.037 1.00 18.37 245 ALA A C 1
ATOM 1306 O O . ALA A 1 81 ? 297.360 291.457 384.021 1.00 18.37 245 ALA A O 1
ATOM 1313 N N . LYS A 1 82 ? 295.409 291.706 382.934 1.00 19.44 246 LYS A N 1
ATOM 1314 C CA . LYS A 1 82 ? 295.966 291.381 381.628 1.00 19.44 246 LYS A CA 1
ATOM 1315 C C . LYS A 1 82 ? 296.386 292.611 380.840 1.00 19.44 246 LYS A C 1
ATOM 1316 O O . LYS A 1 82 ? 297.542 292.707 380.425 1.00 19.44 246 LYS A O 1
ATOM 1335 N N . SER A 1 83 ? 295.478 293.559 380.622 1.00 19.88 247 SER A N 1
ATOM 1336 C CA . SER A 1 83 ? 295.810 294.770 379.890 1.00 19.88 247 SER A CA 1
ATOM 1337 C C . SER A 1 83 ? 295.077 295.958 380.493 1.00 19.88 247 SER A C 1
ATOM 1338 O O . SER A 1 83 ? 294.015 295.813 381.101 1.00 19.88 247 SER A O 1
ATOM 1346 N N . ALA A 1 84 ? 295.670 297.133 380.327 1.00 19.91 248 ALA A N 1
ATOM 1347 C CA . ALA A 1 84 ? 295.068 298.396 380.715 1.00 19.91 248 ALA A CA 1
ATOM 1348 C C . ALA A 1 84 ? 295.157 299.360 379.544 1.00 19.91 248 ALA A C 1
ATOM 1349 O O . ALA A 1 84 ? 296.180 299.425 378.856 1.00 19.91 248 ALA A O 1
ATOM 1356 N N . SER A 1 85 ? 294.080 300.101 379.317 1.00 21.85 249 SER A N 1
ATOM 1357 C CA . SER A 1 85 ? 294.014 301.058 378.227 1.00 21.85 249 SER A CA 1
ATOM 1358 C C . SER A 1 85 ? 293.481 302.377 378.761 1.00 21.85 249 SER A C 1
ATOM 1359 O O . SER A 1 85 ? 292.600 302.400 379.622 1.00 21.85 249 SER A O 1
ATOM 1367 N N . VAL A 1 86 ? 294.028 303.474 378.252 1.00 22.14 250 VAL A N 1
ATOM 1368 C CA . VAL A 1 86 ? 293.580 304.810 378.624 1.00 22.14 250 VAL A CA 1
ATOM 1369 C C . VAL A 1 86 ? 293.525 305.668 377.367 1.00 22.14 250 VAL A C 1
ATOM 1370 O O . VAL A 1 86 ? 294.395 305.571 376.495 1.00 22.14 250 VAL A O 1
ATOM 1383 N N . ARG A 1 87 ? 292.470 306.470 377.249 1.00 23.19 251 ARG A N 1
ATOM 1384 C CA . ARG A 1 87 ? 292.329 307.441 376.171 1.00 23.19 251 ARG A CA 1
ATOM 1385 C C . ARG A 1 87 ? 291.984 308.787 376.786 1.00 23.19 251 ARG A C 1
ATOM 1386 O O . ARG A 1 87 ? 291.083 308.873 377.625 1.00 23.19 251 ARG A O 1
ATOM 1407 N N . ILE A 1 88 ? 292.693 309.832 376.375 1.00 23.30 252 ILE A N 1
ATOM 1408 C CA . ILE A 1 88 ? 292.515 311.166 376.935 1.00 23.30 252 ILE A CA 1
ATOM 1409 C C . ILE A 1 88 ? 292.081 312.111 375.826 1.00 23.30 252 ILE A C 1
ATOM 1410 O O . ILE A 1 88 ? 292.777 312.257 374.814 1.00 23.30 252 ILE A O 1
ATOM 1426 N N . ARG A 1 89 ? 290.937 312.750 376.021 1.00 26.19 253 ARG A N 1
ATOM 1427 C CA . ARG A 1 89 ? 290.432 313.786 375.135 1.00 26.19 253 ARG A CA 1
ATOM 1428 C C . ARG A 1 89 ? 290.414 315.111 375.886 1.00 26.19 253 ARG A C 1
ATOM 1429 O O . ARG A 1 89 ? 290.088 315.155 377.074 1.00 26.19 253 ARG A O 1
ATOM 1450 N N . THR A 1 90 ? 290.776 316.185 375.197 1.00 25.48 254 THR A N 1
ATOM 1451 C CA . THR A 1 90 ? 290.731 317.519 375.776 1.00 25.48 254 THR A CA 1
ATOM 1452 C C . THR A 1 90 ? 289.544 318.295 375.222 1.00 25.48 254 THR A C 1
ATOM 1453 O O . THR A 1 90 ? 289.187 318.161 374.049 1.00 25.48 254 THR A O 1
ATOM 1464 N N . TRP A 1 91 ? 288.913 319.071 376.087 1.00 24.91 255 TRP A N 1
ATOM 1465 C CA . TRP A 1 91 ? 287.839 319.973 375.719 1.00 24.91 255 TRP A CA 1
ATOM 1466 C C . TRP A 1 91 ? 288.378 321.403 375.686 1.00 24.91 255 TRP A C 1
ATOM 1467 O O . TRP A 1 91 ? 289.591 321.628 375.714 1.00 24.91 255 TRP A O 1
ATOM 1488 N N . ASN A 1 92 ? 287.480 322.380 375.584 1.00 24.73 256 ASN A N 1
ATOM 1489 C CA . ASN A 1 92 ? 287.898 323.774 375.498 1.00 24.73 256 ASN A CA 1
ATOM 1490 C C . ASN A 1 92 ? 288.696 324.178 376.732 1.00 24.73 256 ASN A C 1
ATOM 1491 O O . ASN A 1 92 ? 288.315 323.873 377.864 1.00 24.73 256 ASN A O 1
ATOM 1502 N N . THR A 1 93 ? 289.814 324.862 376.502 1.00 23.81 257 THR A N 1
ATOM 1503 C CA . THR A 1 93 ? 290.650 325.365 377.583 1.00 23.81 257 THR A CA 1
ATOM 1504 C C . THR A 1 93 ? 290.197 326.766 377.973 1.00 23.81 257 THR A C 1
ATOM 1505 O O . THR A 1 93 ? 290.100 327.654 377.122 1.00 23.81 257 THR A O 1
ATOM 1516 N N . ARG A 1 94 ? 289.929 326.970 379.256 1.00 23.82 258 ARG A N 1
ATOM 1517 C CA . ARG A 1 94 ? 289.411 328.239 379.747 1.00 23.82 258 ARG A CA 1
ATOM 1518 C C . ARG A 1 94 ? 290.549 329.102 380.272 1.00 23.82 258 ARG A C 1
ATOM 1519 O O . ARG A 1 94 ? 291.357 328.644 381.084 1.00 23.82 258 ARG A O 1
ATOM 1540 N N . VAL A 1 95 ? 290.605 330.346 379.809 1.00 24.18 259 VAL A N 1
ATOM 1541 C CA . VAL A 1 95 ? 291.592 331.322 380.256 1.00 24.18 259 VAL A CA 1
ATOM 1542 C C . VAL A 1 95 ? 290.862 332.566 380.734 1.00 24.18 259 VAL A C 1
ATOM 1543 O O . VAL A 1 95 ? 289.953 333.061 380.060 1.00 24.18 259 VAL A O 1
ATOM 1556 N N . ALA A 1 96 ? 291.267 333.070 381.896 1.00 25.65 260 ALA A N 1
ATOM 1557 C CA . ALA A 1 96 ? 290.606 334.219 382.495 1.00 25.65 260 ALA A CA 1
ATOM 1558 C C . ALA A 1 96 ? 290.695 335.441 381.588 1.00 25.65 260 ALA A C 1
ATOM 1559 O O . ALA A 1 96 ? 291.716 335.689 380.942 1.00 25.65 260 ALA A O 1
ATOM 1566 N N . PHE A 1 97 ? 289.600 336.197 381.540 1.00 28.51 261 PHE A N 1
ATOM 1567 C CA . PHE A 1 97 ? 289.552 337.416 380.743 1.00 28.51 261 PHE A CA 1
ATOM 1568 C C . PHE A 1 97 ? 290.538 338.456 381.257 1.00 28.51 261 PHE A C 1
ATOM 1569 O O . PHE A 1 97 ? 291.146 339.181 380.464 1.00 28.51 261 PHE A O 1
ATOM 1586 N N . GLN A 1 98 ? 290.720 338.532 382.572 1.00 32.09 262 GLN A N 1
ATOM 1587 C CA . GLN A 1 98 ? 291.616 339.504 383.176 1.00 32.09 262 GLN A CA 1
ATOM 1588 C C . GLN A 1 98 ? 292.157 338.940 384.479 1.00 32.09 262 GLN A C 1
ATOM 1589 O O . GLN A 1 98 ? 291.670 337.932 384.992 1.00 32.09 262 GLN A O 1
ATOM 1603 N N . THR A 1 99 ? 293.181 339.602 385.005 1.00 36.34 263 THR A N 1
ATOM 1604 C CA . THR A 1 99 ? 293.737 339.240 386.297 1.00 36.34 263 THR A CA 1
ATOM 1605 C C . THR A 1 99 ? 293.119 340.101 387.397 1.00 36.34 263 THR A C 1
ATOM 1606 O O . THR A 1 99 ? 292.341 341.022 387.138 1.00 36.34 263 THR A O 1
ATOM 1617 N N . GLY A 1 100 ? 293.470 339.781 388.645 1.00 41.75 264 GLY A N 1
ATOM 1618 C CA . GLY A 1 100 ? 292.905 340.494 389.778 1.00 41.75 264 GLY A CA 1
ATOM 1619 C C . GLY A 1 100 ? 293.431 341.903 389.959 1.00 41.75 264 GLY A C 1
ATOM 1620 O O . GLY A 1 100 ? 292.774 342.716 390.618 1.00 41.75 264 GLY A O 1
ATOM 1624 N N . ASP A 1 101 ? 294.596 342.209 389.396 1.00 44.81 265 ASP A N 1
ATOM 1625 C CA . ASP A 1 101 ? 295.192 343.529 389.559 1.00 44.81 265 ASP A CA 1
ATOM 1626 C C . ASP A 1 101 ? 294.343 344.589 388.869 1.00 44.81 265 ASP A C 1
ATOM 1627 O O . ASP A 1 101 ? 293.911 344.407 387.727 1.00 44.81 265 ASP A O 1
ATOM 1636 N N . THR A 1 102 ? 294.111 345.702 389.566 1.00 47.57 266 THR A N 1
ATOM 1637 C CA . THR A 1 102 ? 293.294 346.789 389.042 1.00 47.57 266 THR A CA 1
ATOM 1638 C C . THR A 1 102 ? 294.119 347.897 388.399 1.00 47.57 266 THR A C 1
ATOM 1639 O O . THR A 1 102 ? 293.644 348.534 387.450 1.00 47.57 266 THR A O 1
ATOM 1650 N N . GLN A 1 103 ? 295.352 348.113 388.863 1.00 47.36 267 GLN A N 1
ATOM 1651 C CA . GLN A 1 103 ? 296.165 349.210 388.347 1.00 47.36 267 GLN A CA 1
ATOM 1652 C C . GLN A 1 103 ? 296.458 349.055 386.860 1.00 47.36 267 GLN A C 1
ATOM 1653 O O . GLN A 1 103 ? 296.446 350.047 386.123 1.00 47.36 267 GLN A O 1
ATOM 1667 N N . THR A 1 104 ? 296.721 347.836 386.402 1.00 42.50 268 THR A N 1
ATOM 1668 C CA . THR A 1 104 ? 296.957 347.569 384.990 1.00 42.50 268 THR A CA 1
ATOM 1669 C C . THR A 1 104 ? 295.636 347.260 384.298 1.00 42.50 268 THR A C 1
ATOM 1670 O O . THR A 1 104 ? 294.810 346.512 384.831 1.00 42.50 268 THR A O 1
ATOM 1681 N N . ALA A 1 105 ? 295.435 347.849 383.118 1.00 38.30 269 ALA A N 1
ATOM 1682 C CA . ALA A 1 105 ? 294.306 347.502 382.256 1.00 38.30 269 ALA A CA 1
ATOM 1683 C C . ALA A 1 105 ? 294.713 346.315 381.383 1.00 38.30 269 ALA A C 1
ATOM 1684 O O . ALA A 1 105 ? 295.007 346.434 380.192 1.00 38.30 269 ALA A O 1
ATOM 1691 N N . ASN A 1 106 ? 294.724 345.141 382.011 1.00 34.68 270 ASN A N 1
ATOM 1692 C CA . ASN A 1 106 ? 295.313 343.946 381.425 1.00 34.68 270 ASN A CA 1
ATOM 1693 C C . ASN A 1 106 ? 294.314 343.044 380.707 1.00 34.68 270 ASN A C 1
ATOM 1694 O O . ASN A 1 106 ? 294.736 342.056 380.098 1.00 34.68 270 ASN A O 1
ATOM 1705 N N . ALA A 1 107 ? 293.019 343.342 380.762 1.00 29.99 271 ALA A N 1
ATOM 1706 C CA . ALA A 1 107 ? 292.030 342.478 380.129 1.00 29.99 271 ALA A CA 1
ATOM 1707 C C . ALA A 1 107 ? 292.198 342.477 378.614 1.00 29.99 271 ALA A C 1
ATOM 1708 O O . ALA A 1 107 ? 292.402 343.527 378.000 1.00 29.99 271 ALA A O 1
ATOM 1715 N N . THR A 1 108 ? 292.104 341.294 378.011 1.00 26.92 272 THR A N 1
ATOM 1716 C CA . THR A 1 108 ? 292.245 341.157 376.568 1.00 26.92 272 THR A CA 1
ATOM 1717 C C . THR A 1 108 ? 291.433 339.964 376.082 1.00 26.92 272 THR A C 1
ATOM 1718 O O . THR A 1 108 ? 291.350 338.940 376.763 1.00 26.92 272 THR A O 1
ATOM 1729 N N . LEU A 1 109 ? 290.828 340.111 374.902 1.00 26.79 273 LEU A N 1
ATOM 1730 C CA . LEU A 1 109 ? 290.084 339.016 374.289 1.00 26.79 273 LEU A CA 1
ATOM 1731 C C . LEU A 1 109 ? 290.973 338.055 373.510 1.00 26.79 273 LEU A C 1
ATOM 1732 O O . LEU A 1 109 ? 290.525 336.954 373.175 1.00 26.79 273 LEU A O 1
ATOM 1748 N N . ASN A 1 110 ? 292.208 338.444 373.207 1.00 25.25 274 ASN A N 1
ATOM 1749 C CA . ASN A 1 110 ? 293.118 337.608 372.438 1.00 25.25 274 ASN A CA 1
ATOM 1750 C C . ASN A 1 110 ? 293.855 336.651 373.365 1.00 25.25 274 ASN A C 1
ATOM 1751 O O . ASN A 1 110 ? 294.252 337.024 374.471 1.00 25.25 274 ASN A O 1
ATOM 1762 N N . GLN A 1 111 ? 294.033 335.412 372.911 1.00 24.56 275 GLN A N 1
ATOM 1763 C CA . GLN A 1 111 ? 294.629 334.365 373.729 1.00 24.56 275 GLN A CA 1
ATOM 1764 C C . GLN A 1 111 ? 295.663 333.575 372.940 1.00 24.56 275 GLN A C 1
ATOM 1765 O O . GLN A 1 111 ? 295.516 333.366 371.734 1.00 24.56 275 GLN A O 1
ATOM 1779 N N . ASN A 1 112 ? 296.710 333.142 373.638 1.00 23.49 276 ASN A N 1
ATOM 1780 C CA . ASN A 1 112 ? 297.615 332.099 373.173 1.00 23.49 276 ASN A CA 1
ATOM 1781 C C . ASN A 1 112 ? 297.618 330.994 374.220 1.00 23.49 276 ASN A C 1
ATOM 1782 O O . ASN A 1 112 ? 298.095 331.201 375.340 1.00 23.49 276 ASN A O 1
ATOM 1793 N N . LYS A 1 113 ? 297.077 329.833 373.862 1.00 24.43 277 LYS A N 1
ATOM 1794 C CA . LYS A 1 113 ? 296.922 328.710 374.780 1.00 24.43 277 LYS A CA 1
ATOM 1795 C C . LYS A 1 113 ? 297.683 327.509 374.243 1.00 24.43 277 LYS A C 1
ATOM 1796 O O . LYS A 1 113 ? 297.578 327.191 373.056 1.00 24.43 277 LYS A O 1
ATOM 1815 N N . PHE A 1 114 ? 298.423 326.829 375.116 1.00 22.38 278 PHE A N 1
ATOM 1816 C CA . PHE A 1 114 ? 299.233 325.687 374.715 1.00 22.38 278 PHE A CA 1
ATOM 1817 C C . PHE A 1 114 ? 299.006 324.509 375.651 1.00 22.38 278 PHE A C 1
ATOM 1818 O O . PHE A 1 114 ? 299.027 324.666 376.875 1.00 22.38 278 PHE A O 1
ATOM 1835 N N . LEU A 1 115 ? 298.799 323.336 375.064 1.00 22.69 279 LEU A N 1
ATOM 1836 C CA . LEU A 1 115 ? 298.608 322.089 375.793 1.00 22.69 279 LEU A CA 1
ATOM 1837 C C . LEU A 1 115 ? 299.910 321.300 375.797 1.00 22.69 279 LEU A C 1
ATOM 1838 O O . LEU A 1 115 ? 300.543 321.139 374.752 1.00 22.69 279 LEU A O 1
ATOM 1854 N N . GLN A 1 116 ? 300.302 320.806 376.966 1.00 22.42 280 GLN A N 1
ATOM 1855 C CA . GLN A 1 116 ? 301.548 320.068 377.129 1.00 22.42 280 GLN A CA 1
ATOM 1856 C C . GLN A 1 116 ? 301.253 318.600 377.407 1.00 22.42 280 GLN A C 1
ATOM 1857 O O . GLN A 1 116 ? 300.394 318.281 378.234 1.00 22.42 280 GLN A O 1
ATOM 1871 N N . VAL A 1 117 ? 301.966 317.711 376.720 1.00 22.08 281 VAL A N 1
ATOM 1872 C CA . VAL A 1 117 ? 301.841 316.272 376.915 1.00 22.08 281 VAL A CA 1
ATOM 1873 C C . VAL A 1 117 ? 303.230 315.684 377.119 1.00 22.08 281 VAL A C 1
ATOM 1874 O O . VAL A 1 117 ? 304.129 315.907 376.301 1.00 22.08 281 VAL A O 1
ATOM 1887 N N . ALA A 1 118 ? 303.401 314.930 378.200 1.00 20.56 282 ALA A N 1
ATOM 1888 C CA . ALA A 1 118 ? 304.654 314.248 378.508 1.00 20.56 282 ALA A CA 1
ATOM 1889 C C . ALA A 1 118 ? 304.364 312.765 378.703 1.00 20.56 282 ALA A C 1
ATOM 1890 O O . ALA A 1 118 ? 303.586 312.392 379.587 1.00 20.56 282 ALA A O 1
ATOM 1897 N N . LYS A 1 119 ? 304.984 311.923 377.882 1.00 20.93 283 LYS A N 1
ATOM 1898 C CA . LYS A 1 119 ? 304.835 310.475 377.965 1.00 20.93 283 LYS A CA 1
ATOM 1899 C C . LYS A 1 119 ? 306.169 309.857 378.359 1.00 20.93 283 LYS A C 1
ATOM 1900 O O . LYS A 1 119 ? 307.180 310.081 377.686 1.00 20.93 283 LYS A O 1
ATOM 1919 N N . GLY A 1 120 ? 306.168 309.072 379.432 1.00 19.28 284 GLY A N 1
ATOM 1920 C CA . GLY A 1 120 ? 307.350 308.333 379.823 1.00 19.28 284 GLY A CA 1
ATOM 1921 C C . GLY A 1 120 ? 308.492 309.153 380.375 1.00 19.28 284 GLY A C 1
ATOM 1922 O O . GLY A 1 120 ? 309.637 308.700 380.324 1.00 19.28 284 GLY A O 1
ATOM 1926 N N . ILE A 1 121 ? 308.222 310.346 380.906 1.00 19.20 285 ILE A N 1
ATOM 1927 C CA . ILE A 1 121 ? 309.288 311.161 381.485 1.00 19.20 285 ILE A CA 1
ATOM 1928 C C . ILE A 1 121 ? 309.848 310.495 382.735 1.00 19.20 285 ILE A C 1
ATOM 1929 O O . ILE A 1 121 ? 311.038 310.623 383.045 1.00 19.20 285 ILE A O 1
ATOM 1945 N N . ARG A 1 122 ? 309.007 309.747 383.453 1.00 17.97 286 ARG A N 1
ATOM 1946 C CA . ARG A 1 122 ? 309.413 309.147 384.720 1.00 17.97 286 ARG A CA 1
ATOM 1947 C C . ARG A 1 122 ? 310.614 308.219 384.572 1.00 17.97 286 ARG A C 1
ATOM 1948 O O . ARG A 1 122 ? 311.400 308.070 385.513 1.00 17.97 286 ARG A O 1
ATOM 1969 N N . SER A 1 123 ? 310.782 307.597 383.405 1.00 18.87 287 SER A N 1
ATOM 1970 C CA . SER A 1 123 ? 311.829 306.598 383.229 1.00 18.87 287 SER A CA 1
ATOM 1971 C C . SER A 1 123 ? 313.098 307.143 382.580 1.00 18.87 287 SER A C 1
ATOM 1972 O O . SER A 1 123 ? 314.045 306.377 382.377 1.00 18.87 287 SER A O 1
ATOM 1980 N N . ILE A 1 124 ? 313.156 308.434 382.267 1.00 19.11 288 ILE A N 1
ATOM 1981 C CA . ILE A 1 124 ? 314.333 309.007 381.614 1.00 19.11 288 ILE A CA 1
ATOM 1982 C C . ILE A 1 124 ? 315.469 309.103 382.629 1.00 19.11 288 ILE A C 1
ATOM 1983 O O . ILE A 1 124 ? 315.331 309.789 383.651 1.00 19.11 288 ILE A O 1
ATOM 1999 N N . PRO A 1 125 ? 316.602 308.440 382.384 1.00 19.45 289 PRO A N 1
ATOM 2000 C CA . PRO A 1 125 ? 317.631 308.316 383.434 1.00 19.45 289 PRO A CA 1
ATOM 2001 C C . PRO A 1 125 ? 318.237 309.631 383.896 1.00 19.45 289 PRO A C 1
ATOM 2002 O O . PRO A 1 125 ? 318.596 309.747 385.072 1.00 19.45 289 PRO A O 1
ATOM 2013 N N . PHE A 1 126 ? 318.382 310.618 383.016 1.00 19.71 290 PHE A N 1
ATOM 2014 C CA . PHE A 1 126 ? 319.066 311.854 383.379 1.00 19.71 290 PHE A CA 1
ATOM 2015 C C . PHE A 1 126 ? 318.120 312.959 383.827 1.00 19.71 290 PHE A C 1
ATOM 2016 O O . PHE A 1 126 ? 318.581 314.068 384.112 1.00 19.71 290 PHE A O 1
ATOM 2033 N N . ILE A 1 127 ? 316.825 312.692 383.905 1.00 20.22 291 ILE A N 1
ATOM 2034 C CA . ILE A 1 127 ? 315.853 313.664 384.386 1.00 20.22 291 ILE A CA 1
ATOM 2035 C C . ILE A 1 127 ? 315.318 313.159 385.718 1.00 20.22 291 ILE A C 1
ATOM 2036 O O . ILE A 1 127 ? 314.636 312.132 385.776 1.00 20.22 291 ILE A O 1
ATOM 2052 N N . CYS A 1 128 ? 315.621 313.879 386.792 1.00 22.01 292 CYS A N 1
ATOM 2053 C CA . CYS A 1 128 ? 315.124 313.527 388.117 1.00 22.01 292 CYS A CA 1
ATOM 2054 C C . CYS A 1 128 ? 313.796 314.238 388.354 1.00 22.01 292 CYS A C 1
ATOM 2055 O O . CYS A 1 128 ? 313.756 315.466 388.471 1.00 22.01 292 CYS A O 1
ATOM 2063 N N . SER A 1 129 ? 312.709 313.473 388.435 1.00 21.08 293 SER A N 1
ATOM 2064 C CA . SER A 1 129 ? 311.378 314.053 388.513 1.00 21.08 293 SER A CA 1
ATOM 2065 C C . SER A 1 129 ? 310.459 313.194 389.369 1.00 21.08 293 SER A C 1
ATOM 2066 O O . SER A 1 129 ? 310.611 311.973 389.443 1.00 21.08 293 SER A O 1
ATOM 2074 N N . THR A 1 130 ? 309.504 313.858 390.019 1.00 20.89 294 THR A N 1
ATOM 2075 C CA . THR A 1 130 ? 308.383 313.213 390.689 1.00 20.89 294 THR A CA 1
ATOM 2076 C C . THR A 1 130 ? 307.139 314.060 390.459 1.00 20.89 294 THR A C 1
ATOM 2077 O O . THR A 1 130 ? 307.199 315.139 389.868 1.00 20.89 294 THR A O 1
ATOM 2088 N N . ASN A 1 131 ? 306.004 313.557 390.932 1.00 20.85 295 ASN A N 1
ATOM 2089 C CA . ASN A 1 131 ? 304.769 314.329 390.954 1.00 20.85 295 ASN A CA 1
ATOM 2090 C C . ASN A 1 131 ? 304.538 314.863 392.360 1.00 20.85 295 ASN A C 1
ATOM 2091 O O . ASN A 1 131 ? 304.585 314.106 393.333 1.00 20.85 295 ASN A O 1
ATOM 2102 N N . ARG A 1 132 ? 304.294 316.164 392.465 1.00 21.38 296 ARG A N 1
ATOM 2103 C CA . ARG A 1 132 ? 304.150 316.826 393.751 1.00 21.38 296 ARG A CA 1
ATOM 2104 C C . ARG A 1 132 ? 302.893 317.678 393.763 1.00 21.38 296 ARG A C 1
ATOM 2105 O O . ARG A 1 132 ? 302.411 318.125 392.720 1.00 21.38 296 ARG A O 1
ATOM 2126 N N . LYS A 1 133 ? 302.369 317.901 394.961 1.00 22.27 297 LYS A N 1
ATOM 2127 C CA . LYS A 1 133 ? 301.286 318.847 395.164 1.00 22.27 297 LYS A CA 1
ATOM 2128 C C . LYS A 1 133 ? 301.860 320.133 395.742 1.00 22.27 297 LYS A C 1
ATOM 2129 O O . LYS A 1 133 ? 302.576 320.104 396.746 1.00 22.27 297 LYS A O 1
ATOM 2148 N N . TYR A 1 134 ? 301.555 321.253 395.101 1.00 20.60 298 TYR A N 1
ATOM 2149 C CA . TYR A 1 134 ? 302.116 322.532 395.500 1.00 20.60 298 TYR A CA 1
ATOM 2150 C C . TYR A 1 134 ? 301.172 323.287 396.428 1.00 20.60 298 TYR A C 1
ATOM 2151 O O . TYR A 1 134 ? 299.980 322.990 396.527 1.00 20.60 298 TYR A O 1
ATOM 2169 N N . THR A 1 135 ? 301.732 324.276 397.112 1.00 21.89 299 THR A N 1
ATOM 2170 C CA . THR A 1 135 ? 300.972 325.379 397.677 1.00 21.89 299 THR A CA 1
ATOM 2171 C C . THR A 1 135 ? 301.215 326.617 396.823 1.00 21.89 299 THR A C 1
ATOM 2172 O O . THR A 1 135 ? 302.301 326.807 396.272 1.00 21.89 299 THR A O 1
ATOM 2183 N N . TYR A 1 136 ? 300.192 327.455 396.703 1.00 21.96 300 TYR A N 1
ATOM 2184 C CA . TYR A 1 136 ? 300.228 328.582 395.786 1.00 21.96 300 TYR A CA 1
ATOM 2185 C C . TYR A 1 136 ? 300.098 329.896 396.541 1.00 21.96 300 TYR A C 1
ATOM 2186 O O . TYR A 1 136 ? 299.618 329.938 397.675 1.00 21.96 300 TYR A O 1
ATOM 2204 N N . SER A 1 137 ? 300.543 330.970 395.898 1.00 25.97 301 SER A N 1
ATOM 2205 C CA . SER A 1 137 ? 300.388 332.295 396.471 1.00 25.97 301 SER A CA 1
ATOM 2206 C C . SER A 1 137 ? 298.957 332.783 396.295 1.00 25.97 301 SER A C 1
ATOM 2207 O O . SER A 1 137 ? 298.262 332.418 395.343 1.00 25.97 301 SER A O 1
ATOM 2215 N N . ASP A 1 138 ? 298.516 333.619 397.234 1.00 29.94 302 ASP A N 1
ATOM 2216 C CA . ASP A 1 138 ? 297.159 334.148 397.168 1.00 29.94 302 ASP A CA 1
ATOM 2217 C C . ASP A 1 138 ? 297.005 335.184 396.060 1.00 29.94 302 ASP A C 1
ATOM 2218 O O . ASP A 1 138 ? 295.957 335.235 395.407 1.00 29.94 302 ASP A O 1
ATOM 2227 N N . THR A 1 139 ? 298.024 336.014 395.834 1.00 28.58 303 THR A N 1
ATOM 2228 C CA . THR A 1 139 ? 297.933 337.033 394.795 1.00 28.58 303 THR A CA 1
ATOM 2229 C C . THR A 1 139 ? 298.104 336.451 393.398 1.00 28.58 303 THR A C 1
ATOM 2230 O O . THR A 1 139 ? 297.523 336.974 392.441 1.00 28.58 303 THR A O 1
ATOM 2241 N N . GLU A 1 140 ? 298.889 335.383 393.261 1.00 25.83 304 GLU A N 1
ATOM 2242 C CA . GLU A 1 140 ? 299.128 334.710 391.986 1.00 25.83 304 GLU A CA 1
ATOM 2243 C C . GLU A 1 140 ? 298.731 333.249 392.148 1.00 25.83 304 GLU A C 1
ATOM 2244 O O . GLU A 1 140 ? 299.572 332.400 392.484 1.00 25.83 304 GLU A O 1
ATOM 2256 N N . PRO A 1 141 ? 297.459 332.911 391.931 1.00 24.35 305 PRO A N 1
ATOM 2257 C CA . PRO A 1 141 ? 297.018 331.522 392.147 1.00 24.35 305 PRO A CA 1
ATOM 2258 C C . PRO A 1 141 ? 297.668 330.511 391.219 1.00 24.35 305 PRO A C 1
ATOM 2259 O O . PRO A 1 141 ? 297.664 329.318 391.538 1.00 24.35 305 PRO A O 1
ATOM 2270 N N . MET A 1 142 ? 298.214 330.937 390.082 1.00 22.61 306 MET A N 1
ATOM 2271 C CA . MET A 1 142 ? 298.947 330.033 389.206 1.00 22.61 306 MET A CA 1
ATOM 2272 C C . MET A 1 142 ? 300.383 329.804 389.658 1.00 22.61 306 MET A C 1
ATOM 2273 O O . MET A 1 142 ? 301.073 328.969 389.067 1.00 22.61 306 MET A O 1
ATOM 2287 N N . GLN A 1 143 ? 300.848 330.516 390.680 1.00 22.46 307 GLN A N 1
ATOM 2288 C CA . GLN A 1 143 ? 302.255 330.493 391.042 1.00 22.46 307 GLN A CA 1
ATOM 2289 C C .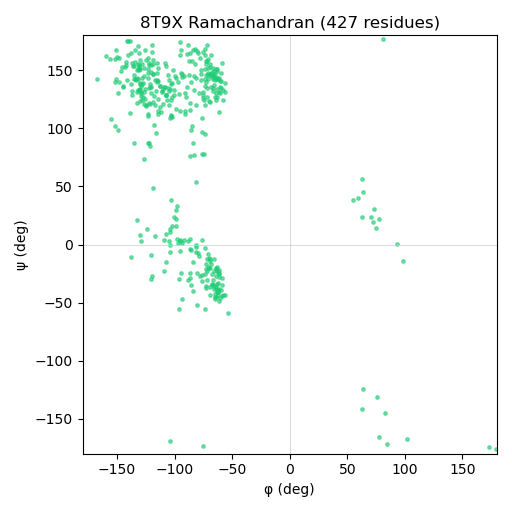 GLN A 1 143 ? 302.473 329.609 392.258 1.00 22.46 307 GLN A C 1
ATOM 2290 O O . GLN A 1 143 ? 302.051 329.980 393.363 1.00 22.46 307 GLN A O 1
ATOM 2304 N N . PRO A 1 144 ? 303.112 328.449 392.115 1.00 21.20 308 PRO A N 1
ATOM 2305 C CA . PRO A 1 144 ? 303.490 327.668 393.296 1.00 21.20 308 PRO A CA 1
ATOM 2306 C C . PRO A 1 144 ? 304.478 328.437 394.159 1.00 21.20 308 PRO A C 1
ATOM 2307 O O . PRO A 1 144 ? 305.362 329.130 393.654 1.00 21.20 308 PRO A O 1
ATOM 2318 N N . THR A 1 145 ? 304.327 328.304 395.475 1.00 22.45 309 THR A N 1
ATOM 2319 C CA . THR A 1 145 ? 305.244 328.930 396.419 1.00 22.45 309 THR A CA 1
ATOM 2320 C C . THR A 1 145 ? 305.765 327.950 397.463 1.00 22.45 309 THR A C 1
ATOM 2321 O O . THR A 1 145 ? 306.423 328.374 398.418 1.00 22.45 309 THR A O 1
ATOM 2332 N N . GLY A 1 146 ? 305.491 326.661 397.309 1.00 21.63 310 GLY A N 1
ATOM 2333 C CA . GLY A 1 146 ? 305.925 325.681 398.280 1.00 21.63 310 GLY A CA 1
ATOM 2334 C C . GLY A 1 146 ? 305.336 324.325 397.953 1.00 21.63 310 GLY A C 1
ATOM 2335 O O . GLY A 1 146 ? 304.687 324.143 396.922 1.00 21.63 310 GLY A O 1
ATOM 2339 N N . PHE A 1 147 ? 305.573 323.379 398.853 1.00 22.29 311 PHE A N 1
ATOM 2340 C CA . PHE A 1 147 ? 305.117 322.007 398.689 1.00 22.29 311 PHE A CA 1
ATOM 2341 C C . PHE A 1 147 ? 304.111 321.661 399.776 1.00 22.29 311 PHE A C 1
ATOM 2342 O O . PHE A 1 147 ? 304.345 321.936 400.957 1.00 22.29 311 PHE A O 1
ATOM 2359 N N . ALA A 1 148 ? 302.993 321.070 399.373 1.00 24.00 312 ALA A N 1
ATOM 2360 C CA . ALA A 1 148 ? 302.073 320.481 400.331 1.00 24.00 312 ALA A CA 1
ATOM 2361 C C . ALA A 1 148 ? 302.681 319.216 400.927 1.00 24.00 312 ALA A C 1
ATOM 2362 O O . ALA A 1 148 ? 303.501 318.540 400.302 1.00 24.00 312 ALA A O 1
ATOM 2369 N N . THR A 1 149 ? 302.279 318.901 402.156 1.00 26.49 313 THR A N 1
ATOM 2370 C CA . THR A 1 149 ? 302.835 317.745 402.847 1.00 26.49 313 THR A CA 1
ATOM 2371 C C . THR A 1 149 ? 302.103 316.447 402.530 1.00 26.49 313 THR A C 1
ATOM 2372 O O . THR A 1 149 ? 302.531 315.387 402.996 1.00 26.49 313 THR A O 1
ATOM 2383 N N . LEU A 1 150 ? 301.028 316.506 401.752 1.00 26.13 314 LEU A N 1
ATOM 2384 C CA . LEU A 1 150 ? 300.256 315.321 401.401 1.00 26.13 314 LEU A CA 1
ATOM 2385 C C . LEU A 1 150 ? 301.128 314.290 400.698 1.00 26.13 314 LEU A C 1
ATOM 2386 O O . LEU A 1 150 ? 301.882 314.622 399.779 1.00 26.13 314 LEU A O 1
ATOM 2402 N N . THR A 1 151 ? 301.028 313.037 401.135 1.00 25.42 315 THR A N 1
ATOM 2403 C CA . THR A 1 151 ? 301.781 311.972 400.494 1.00 25.42 315 THR A CA 1
ATOM 2404 C C . THR A 1 151 ? 301.055 311.482 399.244 1.00 25.42 315 THR A C 1
ATOM 2405 O O . THR A 1 151 ? 299.895 311.817 398.991 1.00 25.42 315 THR A O 1
ATOM 2416 N N . SER A 1 152 ? 301.767 310.679 398.449 1.00 24.28 316 SER A N 1
ATOM 2417 C CA . SER A 1 152 ? 301.166 310.099 397.253 1.00 24.28 316 SER A CA 1
ATOM 2418 C C . SER A 1 152 ? 300.010 309.173 397.604 1.00 24.28 316 SER A C 1
ATOM 2419 O O . SER A 1 152 ? 298.989 309.158 396.904 1.00 24.28 316 SER A O 1
ATOM 2427 N N . TYR A 1 153 ? 300.156 308.395 398.680 1.00 24.48 317 TYR A N 1
ATOM 2428 C CA . TYR A 1 153 ? 299.076 307.527 399.134 1.00 24.48 317 TYR A CA 1
ATOM 2429 C C . TYR A 1 153 ? 297.838 308.340 399.486 1.00 24.48 317 TYR A C 1
ATOM 2430 O O . TYR A 1 153 ? 296.721 307.996 399.088 1.00 24.48 317 TYR A O 1
ATOM 2448 N N . GLU A 1 154 ? 298.022 309.430 400.235 1.00 24.97 318 GLU A N 1
ATOM 2449 C CA . GLU A 1 154 ? 296.891 310.265 400.624 1.00 24.97 318 GLU A CA 1
ATOM 2450 C C . GLU A 1 154 ? 296.265 310.944 399.414 1.00 24.97 318 GLU A C 1
ATOM 2451 O O . GLU A 1 154 ? 295.039 311.083 399.340 1.00 24.97 318 GLU A O 1
ATOM 2463 N N . TYR A 1 155 ? 297.090 311.375 398.459 1.00 22.66 319 TYR A N 1
ATOM 2464 C CA . TYR A 1 155 ? 296.563 311.984 397.244 1.00 22.66 319 TYR A CA 1
ATOM 2465 C C . TYR A 1 155 ? 295.681 311.005 396.478 1.00 22.66 319 TYR A C 1
ATOM 2466 O O . TYR A 1 155 ? 294.564 311.343 396.069 1.00 22.66 319 TYR A O 1
ATOM 2484 N N . ARG A 1 156 ? 296.168 309.779 396.277 1.00 21.12 320 ARG A N 1
ATOM 2485 C CA . ARG A 1 156 ? 295.377 308.797 395.544 1.00 21.12 320 ARG A CA 1
ATOM 2486 C C . ARG A 1 156 ? 294.134 308.390 396.327 1.00 21.12 320 ARG A C 1
ATOM 2487 O O . ARG A 1 156 ? 293.085 308.120 395.734 1.00 21.12 320 ARG A O 1
ATOM 2508 N N . ASP A 1 157 ? 294.226 308.347 397.658 1.00 22.39 321 ASP A N 1
ATOM 2509 C CA . ASP A 1 157 ? 293.049 308.043 398.466 1.00 22.39 321 ASP A CA 1
ATOM 2510 C C . ASP A 1 157 ? 291.984 309.127 398.326 1.00 22.39 321 ASP A C 1
ATOM 2511 O O . ASP A 1 157 ? 290.790 308.825 398.208 1.00 22.39 321 ASP A O 1
ATOM 2520 N N . GLY A 1 158 ? 292.398 310.396 398.340 1.00 21.40 322 GLY A N 1
ATOM 2521 C CA . GLY A 1 158 ? 291.449 311.475 398.120 1.00 21.40 322 GLY A CA 1
ATOM 2522 C C . GLY A 1 158 ? 290.829 311.431 396.738 1.00 21.40 322 GLY A C 1
ATOM 2523 O O . GLY A 1 158 ? 289.628 311.663 396.575 1.00 21.40 322 GLY A O 1
ATOM 2527 N N . LEU A 1 159 ? 291.639 311.126 395.722 1.00 20.68 323 LEU A N 1
ATOM 2528 C CA . LEU A 1 159 ? 291.095 310.935 394.382 1.00 20.68 323 LEU A CA 1
ATOM 2529 C C . LEU A 1 159 ? 290.059 309.818 394.359 1.00 20.68 323 LEU A C 1
ATOM 2530 O O . LEU A 1 159 ? 288.993 309.961 393.750 1.00 20.68 323 LEU A O 1
ATOM 2546 N N . LYS A 1 160 ? 290.355 308.699 395.021 1.00 20.11 324 LYS A N 1
ATOM 2547 C CA . LYS A 1 160 ? 289.417 307.584 395.053 1.00 20.11 324 LYS A CA 1
ATOM 2548 C C . LYS A 1 160 ? 288.110 307.980 395.728 1.00 20.11 324 LYS A C 1
ATOM 2549 O O . LYS A 1 160 ? 287.026 307.627 395.250 1.00 20.11 324 LYS A O 1
ATOM 2568 N N . ILE A 1 161 ? 288.191 308.700 396.846 1.00 20.88 325 ILE A N 1
ATOM 2569 C CA . ILE A 1 161 ? 286.971 309.113 397.534 1.00 20.88 325 ILE A CA 1
ATOM 2570 C C . ILE A 1 161 ? 286.168 310.072 396.663 1.00 20.88 325 ILE A C 1
ATOM 2571 O O . ILE A 1 161 ? 284.935 310.022 396.637 1.00 20.88 325 ILE A O 1
ATOM 2587 N N . ALA A 1 162 ? 286.851 310.945 395.918 1.00 20.65 326 ALA A N 1
ATOM 2588 C CA . ALA A 1 162 ? 286.145 311.817 394.984 1.00 20.65 326 ALA A CA 1
ATOM 2589 C C . ALA A 1 162 ? 285.444 311.012 393.895 1.00 20.65 326 ALA A C 1
ATOM 2590 O O . ALA A 1 162 ? 284.331 311.351 393.481 1.00 20.65 326 ALA A O 1
ATOM 2597 N N . MET A 1 163 ? 286.087 309.949 393.410 1.00 20.03 327 MET A N 1
ATOM 2598 C CA . MET A 1 163 ? 285.482 309.131 392.362 1.00 20.03 327 MET A CA 1
ATOM 2599 C C . MET A 1 163 ? 284.275 308.349 392.872 1.00 20.03 327 MET A C 1
ATOM 2600 O O . MET A 1 163 ? 283.249 308.267 392.190 1.00 20.03 327 MET A O 1
ATOM 2614 N N . TYR A 1 164 ? 284.376 307.759 394.064 1.00 18.80 328 TYR A N 1
ATOM 2615 C CA . TYR A 1 164 ? 283.416 306.751 394.490 1.00 18.80 328 TYR A CA 1
ATOM 2616 C C . TYR A 1 164 ? 282.646 307.087 395.761 1.00 18.80 328 TYR A C 1
ATOM 2617 O O . TYR A 1 164 ? 281.703 306.361 396.091 1.00 18.80 328 TYR A O 1
ATOM 2635 N N . GLY A 1 165 ? 283.007 308.145 396.480 1.00 20.82 329 GLY A N 1
ATOM 2636 C CA . GLY A 1 165 ? 282.208 308.621 397.590 1.00 20.82 329 GLY A CA 1
ATOM 2637 C C . GLY A 1 165 ? 282.422 307.842 398.876 1.00 20.82 329 GLY A C 1
ATOM 2638 O O . GLY A 1 165 ? 283.161 306.861 398.942 1.00 20.82 329 GLY A O 1
ATOM 2642 N N . TYR A 1 166 ? 281.747 308.305 399.925 1.00 22.81 330 TYR A N 1
ATOM 2643 C CA . TYR A 1 166 ? 281.843 307.722 401.254 1.00 22.81 330 TYR A CA 1
ATOM 2644 C C . TYR A 1 166 ? 280.826 306.598 401.437 1.00 22.81 330 TYR A C 1
ATOM 2645 O O . TYR A 1 166 ? 279.944 306.373 400.607 1.00 22.81 330 TYR A O 1
ATOM 2663 N N . ASP A 1 167 ? 280.959 305.891 402.557 1.00 23.60 331 ASP A N 1
ATOM 2664 C CA . ASP A 1 167 ? 279.933 304.952 402.984 1.00 23.60 331 ASP A CA 1
ATOM 2665 C C . ASP A 1 167 ? 278.676 305.696 403.420 1.00 23.60 331 ASP A C 1
ATOM 2666 O O . ASP A 1 167 ? 278.732 306.840 403.872 1.00 23.60 331 ASP A O 1
ATOM 2675 N N . ASN A 1 168 ? 277.534 305.017 403.297 1.00 23.51 332 ASN A N 1
ATOM 2676 C CA . ASN A 1 168 ? 276.243 305.634 403.587 1.00 23.51 332 ASN A CA 1
ATOM 2677 C C . ASN A 1 168 ? 276.099 306.062 405.044 1.00 23.51 332 ASN A C 1
ATOM 2678 O O . ASN A 1 168 ? 275.231 306.885 405.349 1.00 23.51 332 ASN A O 1
ATOM 2689 N N . ASP A 1 169 ? 276.911 305.523 405.950 1.00 25.20 333 ASP A N 1
ATOM 2690 C CA . ASP A 1 169 ? 276.848 305.881 407.361 1.00 25.20 333 ASP A CA 1
ATOM 2691 C C . ASP A 1 169 ? 277.891 306.916 407.765 1.00 25.20 333 ASP A C 1
ATOM 2692 O O . ASP A 1 169 ? 277.998 307.234 408.952 1.00 25.20 333 ASP A O 1
ATOM 2701 N N . SER A 1 170 ? 278.657 307.443 406.816 1.00 25.07 334 SER A N 1
ATOM 2702 C CA . SER A 1 170 ? 279.686 308.422 407.136 1.00 25.07 334 SER A CA 1
ATOM 2703 C C . SER A 1 170 ? 279.067 309.755 407.537 1.00 25.07 334 SER A C 1
ATOM 2704 O O . SER A 1 170 ? 278.054 310.183 406.980 1.00 25.07 334 SER A O 1
ATOM 2712 N N . ALA A 1 171 ? 279.685 310.414 408.517 1.00 25.82 335 ALA A N 1
ATOM 2713 C CA . ALA A 1 171 ? 279.277 311.769 408.862 1.00 25.82 335 ALA A CA 1
ATOM 2714 C C . ALA A 1 171 ? 279.593 312.762 407.752 1.00 25.82 335 ALA A C 1
ATOM 2715 O O . ALA A 1 171 ? 278.926 313.797 407.655 1.00 25.82 335 ALA A O 1
ATOM 2722 N N . ASP A 1 172 ? 280.582 312.464 406.912 1.00 25.82 336 ASP A N 1
ATOM 2723 C CA . ASP A 1 172 ? 281.006 313.338 405.828 1.00 25.82 336 ASP A CA 1
ATOM 2724 C C . ASP A 1 172 ? 280.429 312.936 404.478 1.00 25.82 336 ASP A C 1
ATOM 2725 O O . ASP A 1 172 ? 281.002 313.304 403.448 1.00 25.82 336 ASP A O 1
ATOM 2734 N N . PHE A 1 173 ? 279.317 312.200 404.460 1.00 22.71 337 PHE A N 1
ATOM 2735 C CA . PHE A 1 173 ? 278.816 311.617 403.220 1.00 22.71 337 PHE A CA 1
ATOM 2736 C C . PHE A 1 173 ? 278.539 312.676 402.161 1.00 22.71 337 PHE A C 1
ATOM 2737 O O . PHE A 1 173 ? 278.894 312.502 400.991 1.00 22.71 337 PHE A O 1
ATOM 2754 N N . ALA A 1 174 ? 277.920 313.789 402.557 1.00 23.47 338 ALA A N 1
ATOM 2755 C CA . ALA A 1 174 ? 277.486 314.791 401.591 1.00 23.47 338 ALA A CA 1
ATOM 2756 C C . ALA A 1 174 ? 278.641 315.573 400.977 1.00 23.47 338 ALA A C 1
ATOM 2757 O O . ALA A 1 174 ? 278.432 316.275 399.984 1.00 23.47 338 ALA A O 1
ATOM 2764 N N . LYS A 1 175 ? 279.849 315.466 401.531 1.00 25.44 339 LYS A N 1
ATOM 2765 C CA . LYS A 1 175 ? 280.949 316.310 401.078 1.00 25.44 339 LYS A CA 1
ATOM 2766 C C . LYS A 1 175 ? 281.496 315.912 399.713 1.00 25.44 339 LYS A C 1
ATOM 2767 O O . LYS A 1 175 ? 282.076 316.761 399.029 1.00 25.44 339 LYS A O 1
ATOM 2786 N N . LYS A 1 176 ? 281.347 314.656 399.297 1.00 23.65 340 LYS A N 1
ATOM 2787 C CA . LYS A 1 176 ? 281.902 314.187 398.027 1.00 23.65 340 LYS A CA 1
ATOM 2788 C C . LYS A 1 176 ? 280.877 313.349 397.272 1.00 23.65 340 LYS A C 1
ATOM 2789 O O . LYS A 1 176 ? 280.840 312.119 397.408 1.00 23.65 340 LYS A O 1
ATOM 2808 N N . PRO A 1 177 ? 280.021 313.983 396.476 1.00 21.77 341 PRO A N 1
ATOM 2809 C CA . PRO A 1 177 ? 279.142 313.226 395.574 1.00 21.77 341 PRO A CA 1
ATOM 2810 C C . PRO A 1 177 ? 279.958 312.481 394.534 1.00 21.77 341 PRO A C 1
ATOM 2811 O O . PRO A 1 177 ? 280.744 313.095 393.797 1.00 21.77 341 PRO A O 1
ATOM 2822 N N . PRO A 1 178 ? 279.792 311.162 394.434 1.00 20.52 342 PRO A N 1
ATOM 2823 C CA . PRO A 1 178 ? 280.717 310.359 393.620 1.00 20.52 342 PRO A CA 1
ATOM 2824 C C . PRO A 1 178 ? 280.634 310.722 392.144 1.00 20.52 342 PRO A C 1
ATOM 2825 O O . PRO A 1 178 ? 279.558 310.713 391.546 1.00 20.52 342 PRO A O 1
ATOM 2836 N N . ALA A 1 179 ? 281.792 311.036 391.560 1.00 20.24 343 ALA A N 1
ATOM 2837 C CA . ALA A 1 179 ? 281.849 311.319 390.132 1.00 20.24 343 ALA A CA 1
ATOM 2838 C C . ALA A 1 179 ? 281.476 310.106 389.292 1.00 20.24 343 ALA A C 1
ATOM 2839 O O . ALA A 1 179 ? 280.993 310.272 388.168 1.00 20.24 343 ALA A O 1
ATOM 2846 N N . ASP A 1 180 ? 281.680 308.893 389.810 1.00 21.34 344 ASP A N 1
ATOM 2847 C CA . ASP A 1 180 ? 281.200 307.701 389.122 1.00 21.34 344 ASP A CA 1
ATOM 2848 C C . ASP A 1 180 ? 279.681 307.684 389.005 1.00 21.34 344 ASP A C 1
ATOM 2849 O O . ASP A 1 180 ? 279.146 307.021 388.112 1.00 21.34 344 ASP A O 1
ATOM 2858 N N . ALA A 1 181 ? 278.979 308.405 389.879 1.00 20.51 345 ALA A N 1
ATOM 2859 C CA . ALA A 1 181 ? 277.530 308.519 389.769 1.00 20.51 345 ALA A CA 1
ATOM 2860 C C . ALA A 1 181 ? 277.125 309.755 388.974 1.00 20.51 345 ALA A C 1
ATOM 2861 O O . ALA A 1 181 ? 276.276 309.675 388.081 1.00 20.51 345 ALA A O 1
ATOM 2868 N N . THR A 1 182 ? 277.718 310.907 389.284 1.00 20.76 346 THR A N 1
ATOM 2869 C CA . THR A 1 182 ? 277.301 312.167 388.680 1.00 20.76 346 THR A CA 1
ATOM 2870 C C . THR A 1 182 ? 277.984 312.462 387.353 1.00 20.76 346 THR A C 1
ATOM 2871 O O . THR A 1 182 ? 277.393 313.140 386.509 1.00 20.76 346 THR A O 1
ATOM 2882 N N . GLY A 1 183 ? 279.200 311.970 387.144 1.00 20.81 347 GLY A N 1
ATOM 2883 C CA . GLY A 1 183 ? 279.957 312.386 385.985 1.00 20.81 347 GLY A CA 1
ATOM 2884 C C . GLY A 1 183 ? 280.494 313.794 386.061 1.00 20.81 347 GLY A C 1
ATOM 2885 O O . GLY A 1 183 ? 280.817 314.372 385.022 1.00 20.81 347 GLY A O 1
ATOM 2889 N N . ALA A 1 184 ? 280.592 314.365 387.258 1.00 21.15 348 ALA A N 1
ATOM 2890 C CA . ALA A 1 184 ? 281.081 315.724 387.414 1.00 21.15 348 ALA A CA 1
ATOM 2891 C C . ALA A 1 184 ? 282.605 315.770 387.340 1.00 21.15 348 ALA A C 1
ATOM 2892 O O . ALA A 1 184 ? 283.296 314.755 387.449 1.00 21.15 348 ALA A O 1
ATOM 2899 N N . GLU A 1 185 ? 283.124 316.980 387.156 1.00 22.23 349 GLU A N 1
ATOM 2900 C CA . GLU A 1 185 ? 284.558 317.183 387.010 1.00 22.23 349 GLU A CA 1
ATOM 2901 C C . GLU A 1 185 ? 285.265 317.111 388.360 1.00 22.23 349 GLU A C 1
ATOM 2902 O O . GLU A 1 185 ? 284.717 317.511 389.389 1.00 22.23 349 GLU A O 1
ATOM 2914 N N . ILE A 1 186 ? 286.497 316.609 388.344 1.00 21.80 350 ILE A N 1
ATOM 2915 C CA . ILE A 1 186 ? 287.346 316.506 389.528 1.00 21.80 350 ILE A CA 1
ATOM 2916 C C . ILE A 1 186 ? 288.623 317.295 389.272 1.00 21.80 350 ILE A C 1
ATOM 2917 O O . ILE A 1 186 ? 289.186 317.229 388.174 1.00 21.80 350 ILE A O 1
ATOM 2933 N N . TYR A 1 187 ? 289.084 318.031 390.279 1.00 23.65 351 TYR A N 1
ATOM 2934 C CA . TYR A 1 187 ? 290.341 318.764 390.174 1.00 23.65 351 TYR A CA 1
ATOM 2935 C C . TYR A 1 187 ? 291.513 317.841 390.491 1.00 23.65 351 TYR A C 1
ATOM 2936 O O . TYR A 1 187 ? 291.488 317.119 391.491 1.00 23.65 351 TYR A O 1
ATOM 2954 N N . LEU A 1 188 ? 292.541 317.871 389.647 1.00 22.20 352 LEU A N 1
ATOM 2955 C CA . LEU A 1 188 ? 293.785 317.173 389.940 1.00 22.20 352 LEU A CA 1
ATOM 2956 C C . LEU A 1 188 ? 294.777 318.124 390.600 1.00 22.20 352 LEU A C 1
ATOM 2957 O O . LEU A 1 188 ? 294.784 319.324 390.319 1.00 22.20 352 LEU A O 1
ATOM 2973 N N . GLN A 1 189 ? 295.618 317.583 391.485 1.00 23.64 353 GLN A N 1
ATOM 2974 C CA . GLN A 1 189 ? 296.523 318.407 392.274 1.00 23.64 353 GLN A CA 1
ATOM 2975 C C . GLN A 1 189 ? 297.982 317.963 392.246 1.00 23.64 353 GLN A C 1
ATOM 2976 O O . GLN A 1 189 ? 298.804 318.581 392.928 1.00 23.64 353 GLN A O 1
ATOM 2990 N N . ASP A 1 190 ? 298.330 316.928 391.490 1.00 22.60 354 ASP A N 1
ATOM 2991 C CA . ASP A 1 190 ? 299.674 316.357 391.485 1.00 22.60 354 ASP A CA 1
ATOM 2992 C C . ASP A 1 190 ? 300.335 316.677 390.150 1.00 22.60 354 ASP A C 1
ATOM 2993 O O . ASP A 1 190 ? 299.824 316.284 389.098 1.00 22.60 354 ASP A O 1
ATOM 3002 N N . TYR A 1 191 ? 301.472 317.368 390.191 1.00 20.14 355 TYR A N 1
ATOM 3003 C CA . TYR A 1 191 ? 302.076 317.937 388.994 1.00 20.14 355 TYR A CA 1
ATOM 3004 C C . TYR A 1 191 ? 303.531 317.513 388.849 1.00 20.14 355 TYR A C 1
ATOM 3005 O O . TYR A 1 191 ? 304.248 317.358 389.840 1.00 20.14 355 TYR A O 1
ATOM 3023 N N . LEU A 1 192 ? 303.953 317.329 387.600 1.00 19.61 356 LEU A N 1
ATOM 3024 C CA . LEU A 1 192 ? 305.329 316.956 387.303 1.00 19.61 356 LEU A CA 1
ATOM 3025 C C . LEU A 1 192 ? 306.297 318.032 387.781 1.00 19.61 356 LEU A C 1
ATOM 3026 O O . LEU A 1 192 ? 306.117 319.219 387.499 1.00 19.61 356 LEU A O 1
ATOM 3042 N N . THR A 1 193 ? 307.334 317.608 388.499 1.00 20.12 357 THR A N 1
ATOM 3043 C CA . THR A 1 193 ? 308.321 318.504 389.088 1.00 20.12 357 THR A CA 1
ATOM 3044 C C . THR A 1 193 ? 309.713 318.002 388.738 1.00 20.12 357 THR A C 1
ATOM 3045 O O . THR A 1 193 ? 309.996 316.812 388.888 1.00 20.12 357 THR A O 1
ATOM 3056 N N . ILE A 1 194 ? 310.581 318.905 388.288 1.00 20.40 358 ILE A N 1
ATOM 3057 C CA . ILE A 1 194 ? 311.937 318.568 387.865 1.00 20.40 358 ILE A CA 1
ATOM 3058 C C . ILE A 1 194 ? 312.912 319.081 388.917 1.00 20.40 358 ILE A C 1
ATOM 3059 O O . ILE A 1 194 ? 312.851 320.252 389.308 1.00 20.40 358 ILE A O 1
ATOM 3075 N N . TYR A 1 195 ? 313.804 318.212 389.378 1.00 21.41 359 TYR A N 1
ATOM 3076 C CA . TYR A 1 195 ? 314.755 318.565 390.421 1.00 21.41 359 TYR A CA 1
ATOM 3077 C C . TYR A 1 195 ? 316.165 318.713 389.864 1.00 21.41 359 TYR A C 1
ATOM 3078 O O . TYR A 1 195 ? 316.522 318.113 388.849 1.00 21.41 359 TYR A O 1
ATOM 3096 N N . THR A 1 196 ? 316.962 319.528 390.549 1.00 21.59 360 THR A N 1
ATOM 3097 C CA . THR A 1 196 ? 318.396 319.613 390.324 1.00 21.59 360 THR A CA 1
ATOM 3098 C C . THR A 1 196 ? 319.059 319.956 391.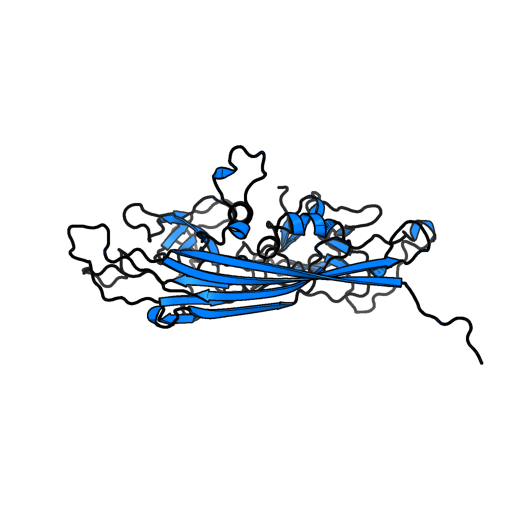650 1.00 21.59 360 THR A C 1
ATOM 3099 O O . THR A 1 196 ? 318.411 320.437 392.580 1.00 21.59 360 THR A O 1
ATOM 3110 N N . ASN A 1 197 ? 320.357 319.685 391.733 1.00 22.63 361 ASN A N 1
ATOM 3111 C CA . ASN A 1 197 ? 321.066 319.821 392.998 1.00 22.63 361 ASN A CA 1
ATOM 3112 C C . ASN A 1 197 ? 321.195 321.284 393.406 1.00 22.63 361 ASN A C 1
ATOM 3113 O O . ASN A 1 197 ? 321.301 322.178 392.563 1.00 22.63 361 ASN A O 1
ATOM 3124 N N . ASP A 1 198 ? 321.166 321.520 394.712 1.00 24.08 362 ASP A N 1
ATOM 3125 C CA . ASP A 1 198 ? 321.400 322.836 395.294 1.00 24.08 362 ASP A CA 1
ATOM 3126 C C . ASP A 1 198 ? 322.807 322.831 395.880 1.00 24.08 362 ASP A C 1
ATOM 3127 O O . ASP A 1 198 ? 323.058 322.184 396.900 1.00 24.08 362 ASP A O 1
ATOM 3136 N N . ALA A 1 199 ? 323.719 323.554 395.237 1.00 26.16 363 ALA A N 1
ATOM 3137 C CA . ALA A 1 199 ? 325.121 323.575 395.625 1.00 26.16 363 ALA A CA 1
ATOM 3138 C C . ALA A 1 199 ? 325.489 324.784 396.471 1.00 26.16 363 ALA A C 1
ATOM 3139 O O . ALA A 1 199 ? 326.677 325.078 396.619 1.00 26.16 363 ALA A O 1
ATOM 3146 N N . ARG A 1 200 ? 324.502 325.491 397.024 1.00 26.33 364 ARG A N 1
ATOM 3147 C CA . ARG A 1 200 ? 324.791 326.689 397.806 1.00 26.33 364 ARG A CA 1
ATOM 3148 C C . ARG A 1 200 ? 325.648 326.365 399.025 1.00 26.33 364 ARG A C 1
ATOM 3149 O O . ARG A 1 200 ? 326.543 327.137 399.386 1.00 26.33 364 ARG A O 1
ATOM 3170 N N . ALA A 1 201 ? 325.393 325.230 399.670 1.00 29.38 365 ALA A N 1
ATOM 3171 C CA . ALA A 1 201 ? 326.138 324.821 400.852 1.00 29.38 365 ALA A CA 1
ATOM 3172 C C . ALA A 1 201 ? 327.088 323.661 400.590 1.00 29.38 365 ALA A C 1
ATOM 3173 O O . ALA A 1 201 ? 327.651 323.114 401.543 1.00 29.38 365 ALA A O 1
ATOM 3180 N N . THR A 1 202 ? 327.283 323.274 399.334 1.00 31.96 366 THR A N 1
ATOM 3181 C CA . THR A 1 202 ? 328.127 322.131 399.013 1.00 31.96 366 THR A CA 1
ATOM 3182 C C . THR A 1 202 ? 329.597 322.503 399.172 1.00 31.96 366 THR A C 1
ATOM 3183 O O . THR A 1 202 ? 330.041 323.539 398.669 1.00 31.96 366 THR A O 1
ATOM 3194 N N . THR A 1 203 ? 330.349 321.660 399.874 1.00 35.69 367 THR A N 1
ATOM 3195 C CA . THR A 1 203 ? 331.777 321.867 400.057 1.00 35.69 367 THR A CA 1
ATOM 3196 C C . THR A 1 203 ? 332.559 320.967 399.106 1.00 35.6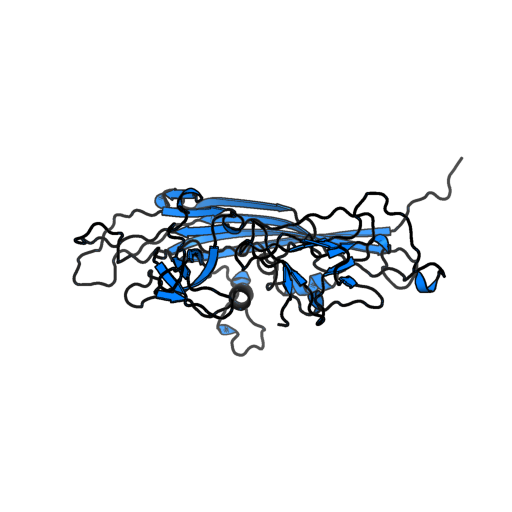9 367 THR A C 1
ATOM 3197 O O . THR A 1 203 ? 332.108 319.880 398.736 1.00 35.69 367 THR A O 1
ATOM 3208 N N . GLY A 1 204 ? 333.740 321.433 398.710 1.00 36.12 368 GLY A N 1
ATOM 3209 C CA . GLY A 1 204 ? 334.515 320.677 397.746 1.00 36.12 368 GLY A CA 1
ATOM 3210 C C . GLY A 1 204 ? 334.066 320.959 396.321 1.00 36.12 368 GLY A C 1
ATOM 3211 O O . GLY A 1 204 ? 333.674 322.074 395.970 1.00 36.12 368 GLY A O 1
ATOM 3215 N N . THR A 1 205 ? 334.129 319.925 395.487 1.00 34.45 369 THR A N 1
ATOM 3216 C CA . THR A 1 205 ? 333.802 320.067 394.072 1.00 34.45 369 THR A CA 1
ATOM 3217 C C . THR A 1 205 ? 332.291 320.172 393.900 1.00 34.45 369 THR A C 1
ATOM 3218 O O . THR A 1 205 ? 331.540 319.316 394.375 1.00 34.45 369 THR A O 1
ATOM 3229 N N . LYS A 1 206 ? 331.844 321.224 393.222 1.00 29.85 370 LYS A N 1
ATOM 3230 C CA . LYS A 1 206 ? 330.424 321.428 392.986 1.00 29.85 370 LYS A CA 1
ATOM 3231 C C . LYS A 1 206 ? 330.042 320.977 391.584 1.00 29.85 370 LYS A C 1
ATOM 3232 O O . LYS A 1 206 ? 330.819 321.115 390.637 1.00 29.85 370 LYS A O 1
ATOM 3251 N N . ILE A 1 207 ? 328.836 320.437 391.455 1.00 25.59 371 ILE A N 1
ATOM 3252 C CA . ILE A 1 207 ? 328.241 320.178 390.151 1.00 25.59 371 ILE A CA 1
ATOM 3253 C C . ILE A 1 207 ? 327.351 321.371 389.822 1.00 25.59 371 ILE A C 1
ATOM 3254 O O . ILE A 1 207 ? 326.353 321.619 390.500 1.00 25.59 371 ILE A O 1
ATOM 3270 N N . LEU A 1 208 ? 327.713 322.110 388.778 1.00 23.76 372 LEU A N 1
ATOM 3271 C CA . LEU A 1 208 ? 327.012 323.338 388.424 1.00 23.76 372 LEU A CA 1
ATOM 3272 C C . LEU A 1 208 ? 326.407 323.223 387.031 1.00 23.76 372 LEU A C 1
ATOM 3273 O O . LEU A 1 208 ? 326.588 324.108 386.190 1.00 23.76 372 LEU A O 1
ATOM 3289 N N . ALA A 1 209 ? 325.710 322.119 386.770 1.00 21.24 373 ALA A N 1
ATOM 3290 C CA . ALA A 1 209 ? 325.161 321.857 385.447 1.00 21.24 373 ALA A CA 1
ATOM 3291 C C . ALA A 1 209 ? 323.795 322.493 385.214 1.00 21.24 373 ALA A C 1
ATOM 3292 O O . ALA A 1 209 ? 323.280 322.408 384.095 1.00 21.24 373 ALA A O 1
ATOM 3299 N N . GLY A 1 210 ? 323.197 323.119 386.222 1.00 20.58 374 GLY A N 1
ATOM 3300 C CA . GLY A 1 210 ? 321.891 323.735 386.028 1.00 20.58 374 GLY A CA 1
ATOM 3301 C C . GLY A 1 210 ? 320.783 322.698 385.998 1.00 20.58 374 GLY A C 1
ATOM 3302 O O . GLY A 1 210 ? 320.692 321.828 386.869 1.00 20.58 374 GLY A O 1
ATOM 3306 N N . PHE A 1 211 ? 319.925 322.789 384.990 1.00 19.98 375 PHE A N 1
ATOM 3307 C CA . PHE A 1 211 ? 318.803 321.886 384.792 1.00 19.98 375 PHE A CA 1
ATOM 3308 C C . PHE A 1 211 ? 318.972 321.081 383.514 1.00 19.98 375 PHE A C 1
ATOM 3309 O O . PHE A 1 211 ? 319.685 321.495 382.594 1.00 19.98 375 PHE A O 1
ATOM 3326 N N . PRO A 1 212 ? 318.335 319.913 383.420 1.00 20.05 376 PRO A N 1
ATOM 3327 C CA . PRO A 1 212 ? 318.193 319.276 382.117 1.00 20.05 376 PRO A CA 1
ATOM 3328 C C . PRO A 1 212 ? 317.171 320.019 381.278 1.00 20.05 376 PRO A C 1
ATOM 3329 O O . PRO A 1 212 ? 316.192 320.569 381.810 1.00 20.05 376 PRO A O 1
ATOM 3340 N N . PRO A 1 213 ? 317.360 320.078 379.965 1.00 20.87 377 PRO A N 1
ATOM 3341 C CA . PRO A 1 213 ? 316.385 320.774 379.116 1.00 20.87 377 PRO A CA 1
ATOM 3342 C C . PRO A 1 213 ? 315.127 319.946 378.900 1.00 20.87 377 PRO A C 1
ATOM 3343 O O . PRO A 1 213 ? 314.946 319.353 377.834 1.00 20.87 377 PRO A O 1
ATOM 3354 N N . TYR A 1 214 ? 314.244 319.908 379.902 1.00 20.98 378 TYR A N 1
ATOM 3355 C CA . TYR A 1 214 ? 313.145 318.948 379.873 1.00 20.98 378 TYR A CA 1
ATOM 3356 C C . TYR A 1 214 ? 312.120 319.271 378.792 1.00 20.98 378 TYR A C 1
ATOM 3357 O O . TYR A 1 214 ? 311.367 318.384 378.379 1.00 20.98 378 TYR A O 1
ATOM 3375 N N . LYS A 1 215 ? 312.077 320.518 378.311 1.00 21.79 379 LYS A N 1
ATOM 3376 C CA . LYS A 1 215 ? 311.144 320.854 377.239 1.00 21.79 379 LYS A CA 1
ATOM 3377 C C . LYS A 1 215 ? 311.409 320.053 375.973 1.00 21.79 379 LYS A C 1
ATOM 3378 O O . LYS A 1 215 ? 310.505 319.909 375.146 1.00 21.79 379 LYS A O 1
ATOM 3397 N N . ASN A 1 216 ? 312.625 319.531 375.803 1.00 22.58 380 ASN A N 1
ATOM 3398 C CA . ASN A 1 216 ? 312.955 318.732 374.631 1.00 22.58 380 ASN A CA 1
ATOM 3399 C C . ASN A 1 216 ? 312.394 317.321 374.698 1.00 22.58 380 ASN A C 1
ATOM 3400 O O . ASN A 1 216 ? 312.661 316.525 373.794 1.00 22.58 380 ASN A O 1
ATOM 3411 N N . PHE A 1 217 ? 311.628 316.991 375.736 1.00 21.82 381 PHE A N 1
ATOM 3412 C CA . PHE A 1 217 ? 311.066 315.658 375.896 1.00 21.82 381 PHE A CA 1
ATOM 3413 C C . PHE A 1 217 ? 309.548 315.668 376.028 1.00 21.82 381 PHE A C 1
ATOM 3414 O O . PHE A 1 217 ? 308.963 314.644 376.395 1.00 21.82 381 PHE A O 1
ATOM 3431 N N . ILE A 1 218 ? 308.896 316.785 375.724 1.00 23.31 382 ILE A N 1
ATOM 3432 C CA . ILE A 1 218 ? 307.445 316.890 375.793 1.00 23.31 382 ILE A CA 1
ATOM 3433 C C . ILE A 1 218 ? 306.915 317.325 374.435 1.00 23.31 382 ILE A C 1
ATOM 3434 O O . ILE A 1 218 ? 307.652 317.848 373.593 1.00 23.31 382 ILE A O 1
ATOM 3450 N N . GLU A 1 219 ? 305.628 317.083 374.220 1.00 25.17 383 GLU A N 1
ATOM 3451 C CA . GLU A 1 219 ? 304.920 317.624 373.071 1.00 25.17 383 GLU A CA 1
ATOM 3452 C C . GLU A 1 219 ? 304.041 318.780 373.524 1.00 25.17 383 GLU A C 1
ATOM 3453 O O . GLU A 1 219 ? 303.345 318.685 374.537 1.00 25.17 383 GLU A O 1
ATOM 3465 N N . GLU A 1 220 ? 304.083 319.879 372.777 1.00 24.75 384 GLU A N 1
ATOM 3466 C CA . GLU A 1 220 ? 303.260 321.037 373.092 1.00 24.75 384 GLU A CA 1
ATOM 3467 C C . GLU A 1 220 ? 302.479 321.445 371.854 1.00 24.75 384 GLU A C 1
ATOM 3468 O O . GLU A 1 220 ? 303.065 321.644 370.788 1.00 24.75 384 GLU A O 1
ATOM 3480 N N . PHE A 1 221 ? 301.163 321.569 372.000 1.00 25.38 385 PHE A N 1
ATOM 3481 C CA . PHE A 1 221 ? 300.270 321.879 370.894 1.00 25.38 385 PHE A CA 1
ATOM 3482 C C . PHE A 1 221 ? 299.477 323.146 371.176 1.00 25.38 385 PHE A C 1
ATOM 3483 O O . PHE A 1 221 ? 299.250 323.516 372.330 1.00 25.38 385 PHE A O 1
ATOM 3500 N N . ASP A 1 222 ? 299.055 323.804 370.099 1.00 27.67 386 ASP A N 1
ATOM 3501 C CA . ASP A 1 222 ? 298.105 324.906 370.174 1.00 27.67 386 ASP A CA 1
ATOM 3502 C C . ASP A 1 222 ? 296.789 324.408 370.762 1.00 27.67 386 ASP A C 1
ATOM 3503 O O . ASP A 1 222 ? 296.100 323.590 370.148 1.00 27.67 386 ASP A O 1
ATOM 3512 N N . ALA A 1 223 ? 296.435 324.892 371.954 1.00 27.13 387 ALA A N 1
ATOM 3513 C CA . ALA A 1 223 ? 295.227 324.413 372.615 1.00 27.13 387 ALA A CA 1
ATOM 3514 C C . ALA A 1 223 ? 293.967 324.921 371.928 1.00 27.13 387 ALA A C 1
ATOM 3515 O O . ALA A 1 223 ? 292.902 324.309 372.061 1.00 27.13 387 ALA A O 1
ATOM 3522 N N . SER A 1 224 ? 294.064 326.028 371.190 1.00 29.10 388 SER A N 1
ATOM 3523 C CA . SER A 1 224 ? 292.910 326.533 370.455 1.00 29.10 388 SER A CA 1
ATOM 3524 C C . SER A 1 224 ? 292.481 325.577 369.351 1.00 29.10 388 SER A C 1
ATOM 3525 O O . SER A 1 224 ? 291.327 325.614 368.913 1.00 29.10 388 SER A O 1
ATOM 3533 N N . ALA A 1 225 ? 293.389 324.722 368.884 1.00 30.19 389 ALA A N 1
ATOM 3534 C CA . ALA A 1 225 ? 293.079 323.788 367.810 1.00 30.19 389 ALA A CA 1
ATOM 3535 C C . ALA A 1 225 ? 292.889 322.356 368.289 1.00 30.19 389 ALA A C 1
ATOM 3536 O O . ALA A 1 225 ? 292.683 321.466 367.458 1.00 30.19 389 ALA A O 1
ATOM 3543 N N . CYS A 1 226 ? 292.959 322.107 369.592 1.00 30.86 390 CYS A N 1
ATOM 3544 C CA . CYS A 1 226 ? 292.812 320.760 370.127 1.00 30.86 390 CYS A CA 1
ATOM 3545 C C . CYS A 1 226 ? 291.456 320.508 370.770 1.00 30.86 390 CYS A C 1
ATOM 3546 O O . CYS A 1 226 ? 291.284 319.470 371.413 1.00 30.86 390 CYS A O 1
ATOM 3554 N N . ILE A 1 227 ? 290.490 321.409 370.606 1.00 29.04 391 ILE A N 1
ATOM 3555 C CA . ILE A 1 227 ? 289.207 321.256 371.282 1.00 29.04 391 ILE A CA 1
ATOM 3556 C C . ILE A 1 227 ? 288.519 319.995 370.779 1.00 29.04 391 ILE A C 1
ATOM 3557 O O . ILE A 1 227 ? 288.359 319.800 369.568 1.00 29.04 391 ILE A O 1
ATOM 3573 N N . ASN A 1 228 ? 288.121 319.127 371.713 1.00 29.22 392 ASN A N 1
ATOM 3574 C CA . ASN A 1 228 ? 287.366 317.909 371.409 1.00 29.22 392 ASN A CA 1
ATOM 3575 C C . ASN A 1 228 ? 288.181 316.948 370.539 1.00 29.22 392 ASN A C 1
ATOM 3576 O O . ASN A 1 228 ? 287.687 316.388 369.560 1.00 29.22 392 ASN A O 1
ATOM 3587 N N . THR A 1 229 ? 289.450 316.761 370.899 1.00 29.19 393 THR A N 1
ATOM 3588 C CA . THR A 1 229 ? 290.345 315.871 370.171 1.00 29.19 393 THR A CA 1
ATOM 3589 C C . THR A 1 229 ? 291.097 314.968 371.139 1.00 29.19 393 THR A C 1
ATOM 3590 O O . THR A 1 229 ? 291.365 315.343 372.283 1.00 29.19 393 THR A O 1
ATOM 3601 N N . ASP A 1 230 ? 291.432 313.768 370.668 1.00 29.28 394 ASP A N 1
ATOM 3602 C CA . ASP A 1 230 ? 292.271 312.864 371.445 1.00 29.28 394 ASP A CA 1
ATOM 3603 C C . ASP A 1 230 ? 293.711 313.356 371.438 1.00 29.28 394 ASP A C 1
ATOM 3604 O O . ASP A 1 230 ? 294.231 313.763 370.396 1.00 29.28 394 ASP A O 1
ATOM 3613 N N . VAL A 1 231 ? 294.359 313.317 372.599 1.00 25.60 395 VAL A N 1
ATOM 3614 C CA . VAL A 1 231 ? 295.741 313.771 372.695 1.00 25.60 395 VAL A CA 1
ATOM 3615 C C . VAL A 1 231 ? 296.644 312.638 373.165 1.00 25.60 395 VAL A C 1
ATOM 3616 O O . VAL A 1 231 ? 297.840 312.623 372.857 1.00 25.60 395 VAL A O 1
ATOM 3629 N N . VAL A 1 232 ? 296.090 311.687 373.912 1.00 24.35 396 VAL A N 1
ATOM 3630 C CA . VAL A 1 232 ? 296.850 310.551 374.423 1.00 24.35 396 VAL A CA 1
ATOM 3631 C C . VAL A 1 232 ? 296.024 309.286 374.252 1.00 24.35 396 VAL A C 1
ATOM 3632 O O . VAL A 1 232 ? 294.841 309.252 374.604 1.00 24.35 396 VAL A O 1
ATOM 3645 N N . ALA A 1 233 ? 296.654 308.244 373.717 1.00 23.98 397 ALA A N 1
ATOM 3646 C CA . ALA A 1 233 ? 296.064 306.910 373.646 1.00 23.98 397 ALA A CA 1
ATOM 3647 C C . ALA A 1 233 ? 297.160 305.912 373.983 1.00 23.98 397 ALA A C 1
ATOM 3648 O O . ALA A 1 233 ? 298.119 305.765 373.221 1.00 23.98 397 ALA A O 1
ATOM 3655 N N . MET A 1 234 ? 297.026 305.232 375.117 1.00 24.79 398 MET A N 1
ATOM 3656 C CA . MET A 1 234 ? 298.056 304.322 375.592 1.00 24.79 398 MET A CA 1
ATOM 3657 C C . MET A 1 234 ? 297.451 302.977 375.964 1.00 24.79 398 MET A C 1
ATOM 3658 O O . MET A 1 234 ? 296.374 302.912 376.561 1.00 24.79 398 MET A O 1
ATOM 3672 N N . ASP A 1 235 ? 298.154 301.910 375.594 1.00 24.13 399 ASP A N 1
ATOM 3673 C CA . ASP A 1 235 ? 297.789 300.541 375.923 1.00 24.13 399 ASP A CA 1
ATOM 3674 C C . ASP A 1 235 ? 298.983 299.855 376.566 1.00 24.13 399 ASP A C 1
ATOM 3675 O O . ASP A 1 235 ? 300.120 300.031 376.121 1.00 24.13 399 ASP A O 1
ATOM 3684 N N . TYR A 1 236 ? 298.727 299.071 377.607 1.00 19.32 400 TYR A N 1
ATOM 3685 C CA . TYR A 1 236 ? 299.782 298.390 378.344 1.00 19.32 400 TYR A CA 1
ATOM 3686 C C . TYR A 1 236 ? 299.360 296.959 378.638 1.00 19.32 400 TYR A C 1
ATOM 3687 O O . TYR A 1 236 ? 298.271 296.729 379.172 1.00 19.32 400 TYR A O 1
ATOM 3705 N N . ASP A 1 237 ? 300.224 296.005 378.305 1.00 19.95 401 ASP A N 1
ATOM 3706 C CA . ASP A 1 237 ? 300.009 294.598 378.622 1.00 19.95 401 ASP A CA 1
ATOM 3707 C C . ASP A 1 237 ? 300.891 294.221 379.806 1.00 19.95 401 ASP A C 1
ATOM 3708 O O . ASP A 1 237 ? 302.111 294.405 379.759 1.00 19.95 401 ASP A O 1
ATOM 3717 N N . PHE A 1 238 ? 300.276 293.693 380.856 1.00 18.02 402 PHE A N 1
ATOM 3718 C CA . PHE A 1 238 ? 300.992 293.446 382.100 1.00 18.02 402 PHE A CA 1
ATOM 3719 C C . PHE A 1 238 ? 301.860 292.198 382.006 1.00 18.02 402 PHE A C 1
ATOM 3720 O O . PHE A 1 238 ? 301.473 291.193 381.406 1.00 18.02 402 PHE A O 1
ATOM 3737 N N . SER A 1 239 ? 303.046 292.272 382.608 1.00 18.46 403 SER A N 1
ATOM 3738 C CA . SER A 1 239 ? 303.927 291.113 382.681 1.00 18.46 403 SER A CA 1
ATOM 3739 C C . SER A 1 239 ? 303.511 290.177 383.808 1.00 18.46 403 SER A C 1
ATOM 3740 O O . SER A 1 239 ? 303.329 288.976 383.593 1.00 18.46 403 SER A O 1
ATOM 3748 N N . TYR A 1 240 ? 303.361 290.710 385.018 1.00 18.68 404 TYR A N 1
ATOM 3749 C CA . TYR A 1 240 ? 302.915 289.912 386.157 1.00 18.68 404 TYR A CA 1
ATOM 3750 C C . TYR A 1 240 ? 302.191 290.852 387.114 1.00 18.68 404 TYR A C 1
ATOM 3751 O O . TYR A 1 240 ? 302.830 291.593 387.865 1.00 18.68 404 TYR A O 1
ATOM 3769 N N . ALA A 1 241 ? 300.860 290.810 387.085 1.00 18.26 405 ALA A N 1
ATOM 3770 C CA . ALA A 1 241 ? 300.013 291.653 387.923 1.00 18.26 405 ALA A CA 1
ATOM 3771 C C . ALA A 1 241 ? 299.036 290.763 388.682 1.00 18.26 405 ALA A C 1
ATOM 3772 O O . ALA A 1 241 ? 297.843 290.712 388.356 1.00 18.26 405 ALA A O 1
ATOM 3779 N N . PRO A 1 242 ? 299.512 290.040 389.697 1.00 18.83 406 PRO A N 1
ATOM 3780 C CA . PRO A 1 242 ? 298.614 289.166 390.459 1.00 18.83 406 PRO A CA 1
ATOM 3781 C C . PRO A 1 242 ? 297.744 289.953 391.425 1.00 18.83 406 PRO A C 1
ATOM 3782 O O . PRO A 1 242 ? 298.232 290.471 392.432 1.00 18.83 406 PRO A O 1
ATOM 3793 N N . LEU A 1 243 ? 296.453 290.053 391.127 1.00 18.67 407 LEU A N 1
ATOM 3794 C CA . LEU A 1 243 ? 295.541 290.806 391.975 1.00 18.67 407 LEU A CA 1
ATOM 3795 C C . LEU A 1 243 ? 294.987 289.973 393.121 1.00 18.67 407 LEU A C 1
ATOM 3796 O O . LEU A 1 243 ? 294.766 290.504 394.213 1.00 18.67 407 LEU A O 1
ATOM 3812 N N . VAL A 1 244 ? 294.747 288.686 392.891 1.00 18.41 408 VAL A N 1
ATOM 3813 C CA . VAL A 1 244 ? 294.330 287.748 393.931 1.00 18.41 408 VAL A CA 1
ATOM 3814 C C . VAL A 1 244 ? 295.231 286.524 393.819 1.00 18.41 408 VAL A C 1
ATOM 3815 O O . VAL A 1 244 ? 295.443 286.020 392.708 1.00 18.41 408 VAL A O 1
ATOM 3828 N N . PRO A 1 245 ? 295.786 286.020 394.920 1.00 18.46 409 PRO A N 1
ATOM 3829 C CA . PRO A 1 245 ? 296.678 284.858 394.828 1.00 18.46 409 PRO A CA 1
ATOM 3830 C C . PRO A 1 245 ? 295.955 283.625 394.304 1.00 18.46 409 PRO A C 1
ATOM 3831 O O . PRO A 1 245 ? 294.750 283.457 394.491 1.00 18.46 409 PRO A O 1
ATOM 3842 N N . GLN A 1 246 ? 296.716 282.762 393.629 1.00 18.43 410 GLN A N 1
ATOM 3843 C CA . GLN A 1 246 ? 296.207 281.507 393.085 1.00 18.43 410 GLN A CA 1
ATOM 3844 C C . GLN A 1 246 ? 295.636 280.616 394.183 1.00 18.43 410 GLN A C 1
ATOM 3845 O O . GLN A 1 246 ? 296.016 280.747 395.350 1.00 18.43 410 GLN A O 1
ATOM 3859 N N . PHE A 1 247 ? 294.723 279.712 393.821 1.00 18.54 411 PHE A N 1
ATOM 3860 C CA . PHE A 1 247 ? 294.310 278.655 394.737 1.00 18.54 411 PHE A CA 1
ATOM 3861 C C . PHE A 1 247 ? 295.530 277.857 395.179 1.00 18.54 411 PHE A C 1
ATOM 3862 O O . PHE A 1 247 ? 296.421 277.568 394.380 1.00 18.54 411 PHE A O 1
ATOM 3879 N N . ALA A 1 248 ? 295.576 277.516 396.462 1.00 18.87 412 ALA A N 1
ATOM 3880 C CA . ALA A 1 248 ? 296.685 276.723 396.966 1.00 18.87 412 ALA A CA 1
ATOM 3881 C C . ALA A 1 248 ? 296.636 275.310 396.384 1.00 18.87 412 ALA A C 1
ATOM 3882 O O . ALA A 1 248 ? 295.558 274.781 396.102 1.00 18.87 412 ALA A O 1
ATOM 3889 N N . PRO A 1 249 ? 297.787 274.679 396.187 1.00 19.46 413 PRO A N 1
ATOM 3890 C CA . PRO A 1 249 ? 297.804 273.270 395.791 1.00 19.46 413 PRO A CA 1
ATOM 3891 C C . PRO A 1 249 ? 297.596 272.366 396.998 1.00 19.46 413 PRO A C 1
ATOM 3892 O O . PRO A 1 249 ? 297.669 272.790 398.149 1.00 19.46 413 PRO A O 1
ATOM 3903 N N . VAL A 1 250 ? 297.326 271.098 396.712 1.00 20.69 414 VAL A N 1
ATOM 3904 C CA . VAL A 1 250 ? 297.384 270.079 397.755 1.00 20.69 414 VAL A CA 1
ATOM 3905 C C . VAL A 1 250 ? 298.856 269.918 398.113 1.00 20.69 414 VAL A C 1
ATOM 3906 O O . VAL A 1 250 ? 299.674 269.623 397.231 1.00 20.69 414 VAL A O 1
ATOM 3919 N N . PRO A 1 251 ? 299.244 270.116 399.373 1.00 22.24 415 PRO A N 1
ATOM 3920 C CA . PRO A 1 251 ? 300.671 270.068 399.733 1.00 22.24 415 PRO A CA 1
ATOM 3921 C C . PRO A 1 251 ? 301.208 268.646 399.648 1.00 22.24 415 PRO A C 1
ATOM 3922 O O . PRO A 1 251 ? 300.693 267.737 400.300 1.00 22.24 415 PRO A O 1
ATOM 3933 N N . ASN A 1 252 ? 302.262 268.464 398.848 1.00 23.69 416 ASN A N 1
ATOM 3934 C CA . ASN A 1 252 ? 302.846 267.144 398.634 1.00 23.69 416 ASN A CA 1
ATOM 3935 C C . ASN A 1 252 ? 303.623 266.622 399.833 1.00 23.69 416 ASN A C 1
ATOM 3936 O O . ASN A 1 252 ? 303.895 265.419 399.887 1.00 23.69 416 ASN A O 1
ATOM 3947 N N . ASN A 1 253 ? 304.000 267.482 400.782 1.00 23.05 417 ASN A N 1
ATOM 3948 C CA . ASN A 1 253 ? 304.642 266.993 401.996 1.00 23.05 417 ASN A CA 1
ATOM 3949 C C . ASN A 1 253 ? 303.716 266.100 402.811 1.00 23.05 417 ASN A C 1
ATOM 3950 O O . ASN A 1 253 ? 304.197 265.313 403.631 1.00 23.05 417 ASN A O 1
ATOM 3961 N N . LEU A 1 254 ? 302.405 266.202 402.603 1.00 22.78 418 LEU A N 1
ATOM 3962 C CA . LEU A 1 254 ? 301.456 265.298 403.235 1.00 22.78 418 LEU A CA 1
ATOM 3963 C C . LEU A 1 254 ? 301.373 263.946 402.538 1.00 22.78 418 LEU A C 1
ATOM 3964 O O . LEU A 1 254 ? 300.747 263.031 403.078 1.00 22.78 418 LEU A O 1
ATOM 3980 N N . ILE A 1 255 ? 301.984 263.797 401.363 1.00 23.25 419 ILE A N 1
ATOM 3981 C CA . ILE A 1 255 ? 301.864 262.568 400.588 1.00 23.25 419 ILE A CA 1
ATOM 3982 C C . ILE A 1 255 ? 303.228 261.931 400.345 1.00 23.25 419 ILE A C 1
ATOM 3983 O O . ILE A 1 255 ? 303.336 260.706 400.241 1.00 23.25 419 ILE A O 1
ATOM 3999 N N . THR A 1 256 ? 304.279 262.745 400.273 1.00 25.44 420 THR A N 1
ATOM 4000 C CA . THR A 1 256 ? 305.586 262.282 399.825 1.00 25.44 420 THR A CA 1
ATOM 4001 C C . THR A 1 256 ? 306.635 262.501 400.903 1.00 25.44 420 THR A C 1
ATOM 4002 O O . THR A 1 256 ? 306.511 263.389 401.747 1.00 25.44 420 THR A O 1
ATOM 4013 N N . GLN A 1 257 ? 307.682 261.682 400.844 1.00 26.30 421 GLN A N 1
ATOM 4014 C CA . GLN A 1 257 ? 308.854 261.855 401.690 1.00 26.30 421 GLN A CA 1
ATOM 4015 C C . GLN A 1 257 ? 309.879 262.812 401.094 1.00 26.30 421 GLN A C 1
ATOM 4016 O O . GLN A 1 257 ? 310.659 263.403 401.844 1.00 26.30 421 GLN A O 1
ATOM 4030 N N . ASN A 1 258 ? 309.894 262.981 399.772 1.00 24.20 422 ASN A N 1
ATOM 4031 C CA . ASN A 1 258 ? 310.900 263.788 399.097 1.00 24.20 422 ASN A CA 1
ATOM 4032 C C . ASN A 1 258 ? 310.413 265.201 398.774 1.00 24.20 422 ASN A C 1
ATOM 4033 O O . ASN A 1 258 ? 310.875 265.799 397.798 1.00 24.20 422 ASN A O 1
ATOM 4044 N N . TYR A 1 259 ? 309.509 265.751 399.586 1.00 24.17 423 TYR A N 1
ATOM 4045 C CA . TYR A 1 259 ? 308.950 267.073 399.321 1.00 24.17 423 TYR A CA 1
ATOM 4046 C C . TYR A 1 259 ? 310.005 268.174 399.321 1.00 24.17 423 TYR A C 1
ATOM 4047 O O . TYR A 1 259 ? 309.798 269.213 398.687 1.00 24.17 423 TYR A O 1
ATOM 4065 N N . ASN A 1 260 ? 311.125 267.978 400.016 1.00 24.09 424 ASN A N 1
ATOM 4066 C CA . ASN A 1 260 ? 312.212 268.949 400.044 1.00 24.09 424 ASN A CA 1
ATOM 4067 C C . ASN A 1 260 ? 313.375 268.530 399.148 1.00 24.09 424 ASN A C 1
ATOM 4068 O O . ASN A 1 260 ? 314.541 268.726 399.501 1.00 24.09 424 ASN A O 1
ATOM 4079 N N . ALA A 1 261 ? 313.069 267.953 397.991 1.00 23.78 425 ALA A N 1
ATOM 4080 C CA . ALA A 1 261 ? 314.076 267.412 397.095 1.00 23.78 425 ALA A CA 1
ATOM 4081 C C . ALA A 1 261 ? 314.838 268.524 396.374 1.00 23.78 425 ALA A C 1
ATOM 4082 O O . ALA A 1 261 ? 314.409 269.678 396.308 1.00 23.78 425 ALA A O 1
ATOM 4089 N N . SER A 1 262 ? 315.985 268.147 395.820 1.00 22.14 426 SER A N 1
ATOM 4090 C CA . SER A 1 262 ? 316.786 269.010 394.968 1.00 22.14 426 SER A CA 1
ATOM 4091 C C . SER A 1 262 ? 316.910 268.383 393.588 1.00 22.14 426 SER A C 1
ATOM 4092 O O . SER A 1 262 ? 316.806 267.164 393.430 1.00 22.14 426 SER A O 1
ATOM 4100 N N . TYR A 1 263 ? 317.140 269.225 392.589 1.00 21.30 427 TYR A N 1
ATOM 4101 C CA . TYR A 1 263 ? 317.282 268.771 391.216 1.00 21.30 427 TYR A CA 1
ATOM 4102 C C . TYR A 1 263 ? 318.090 269.806 390.453 1.00 21.30 427 TYR A C 1
ATOM 4103 O O . TYR A 1 263 ? 318.189 270.960 390.883 1.00 21.30 427 TYR A O 1
ATOM 4121 N N . PRO A 1 264 ? 318.688 269.426 389.325 1.00 21.07 428 PRO A N 1
ATOM 4122 C CA . PRO A 1 264 ? 319.511 270.380 388.572 1.00 21.07 428 PRO A CA 1
ATOM 4123 C C . PRO A 1 264 ? 318.699 271.554 388.045 1.00 21.07 428 PRO A C 1
ATOM 4124 O O . PRO A 1 264 ? 317.546 271.404 387.639 1.00 21.07 428 PRO A O 1
ATOM 4135 N N . ALA A 1 265 ? 319.318 272.729 388.054 1.00 21.29 429 ALA A N 1
ATOM 4136 C CA . ALA A 1 265 ? 318.823 273.865 387.292 1.00 21.29 429 ALA A CA 1
ATOM 4137 C C . ALA A 1 265 ? 319.644 274.125 386.039 1.00 21.29 429 ALA A C 1
ATOM 4138 O O . ALA A 1 265 ? 319.263 274.978 385.232 1.00 21.29 429 ALA A O 1
ATOM 4145 N N . GLY A 1 266 ? 320.747 273.406 385.854 1.00 21.05 430 GLY A N 1
ATOM 4146 C CA . GLY A 1 266 ? 321.615 273.665 384.722 1.00 21.05 430 GLY A CA 1
ATOM 4147 C C . GLY A 1 266 ? 322.203 275.058 384.795 1.00 21.05 430 GLY A C 1
ATOM 4148 O O . GLY A 1 266 ? 322.558 275.555 385.867 1.00 21.05 430 GLY A O 1
ATOM 4152 N N . THR A 1 267 ? 322.306 275.701 383.639 1.00 21.52 431 THR A N 1
ATOM 4153 C CA . THR A 1 267 ? 322.792 277.070 383.551 1.00 21.52 431 THR A CA 1
ATOM 4154 C C . THR A 1 267 ? 321.665 278.093 383.538 1.00 21.52 431 THR A C 1
ATOM 4155 O O . THR A 1 267 ? 321.930 279.287 383.386 1.00 21.52 431 THR A O 1
ATOM 4166 N N . LY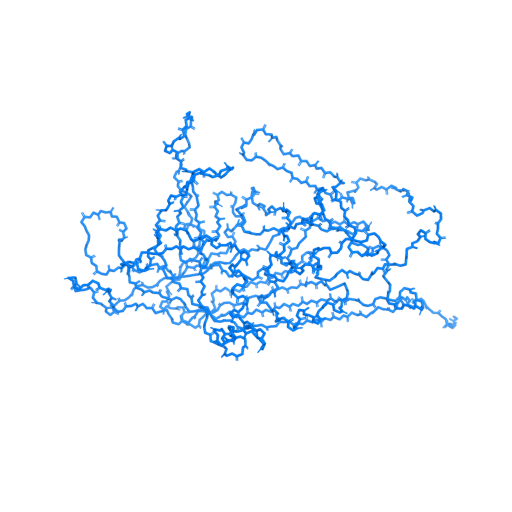S A 1 268 ? 320.422 277.653 383.691 1.00 21.87 432 LYS A N 1
ATOM 4167 C CA . LYS A 1 268 ? 319.290 278.567 383.736 1.00 21.87 432 LYS A CA 1
ATOM 4168 C C . LYS A 1 268 ? 319.138 279.163 385.130 1.00 21.87 432 LYS A C 1
ATOM 4169 O O . LYS A 1 268 ? 319.369 278.494 386.139 1.00 21.87 432 LYS A O 1
ATOM 4188 N N . ASN A 1 269 ? 318.753 280.434 385.185 1.00 21.75 433 ASN A N 1
ATOM 4189 C CA . ASN A 1 269 ? 318.348 281.052 386.442 1.00 21.75 433 ASN A CA 1
ATOM 4190 C C . ASN A 1 269 ? 316.863 280.784 386.648 1.00 21.75 433 ASN A C 1
ATOM 4191 O O . ASN A 1 269 ? 316.028 281.239 385.862 1.00 21.75 433 ASN A O 1
ATOM 4202 N N . GLU A 1 270 ? 316.531 280.027 387.691 1.00 22.92 434 GLU A N 1
ATOM 4203 C CA . GLU A 1 270 ? 315.139 279.758 388.025 1.00 22.92 434 GLU A CA 1
ATOM 4204 C C . GLU A 1 270 ? 314.674 280.508 389.262 1.00 22.92 434 GLU A C 1
ATOM 4205 O O . GLU A 1 270 ? 313.465 280.590 389.500 1.00 22.92 434 GLU A O 1
ATOM 4217 N N . VAL A 1 271 ? 315.600 281.045 390.047 1.00 21.72 435 VAL A N 1
ATOM 4218 C CA . VAL A 1 271 ? 315.298 281.901 391.184 1.00 21.72 435 VAL A CA 1
ATOM 4219 C C . VAL A 1 271 ? 315.751 283.311 390.835 1.00 21.72 435 VAL A C 1
ATOM 4220 O O . VAL A 1 271 ? 316.865 283.507 390.338 1.00 21.72 435 VAL A O 1
ATOM 4233 N N . THR A 1 272 ? 314.884 284.288 391.079 1.00 21.31 436 THR A N 1
ATOM 4234 C CA . THR A 1 272 ? 315.170 285.659 390.689 1.00 21.31 436 THR A CA 1
ATOM 4235 C C . THR A 1 272 ? 316.218 286.280 391.609 1.00 21.31 436 THR A C 1
ATOM 4236 O O . THR A 1 272 ? 316.563 285.745 392.663 1.00 21.31 436 THR A O 1
ATOM 4247 N N . ALA A 1 273 ? 316.723 287.435 391.192 1.00 21.24 437 ALA A N 1
ATOM 4248 C CA . ALA A 1 273 ? 317.758 288.144 391.924 1.00 21.24 437 ALA A CA 1
ATOM 4249 C C . ALA A 1 273 ? 317.380 289.610 392.080 1.00 21.24 437 ALA A C 1
ATOM 4250 O O . ALA A 1 273 ? 316.613 290.167 391.291 1.00 21.24 437 ALA A O 1
ATOM 4257 N N . VAL A 1 274 ? 317.932 290.224 393.120 1.00 21.94 438 VAL A N 1
ATOM 4258 C CA . VAL A 1 274 ? 317.758 291.642 393.409 1.00 21.94 438 VAL A CA 1
ATOM 4259 C C . VAL A 1 274 ? 319.034 292.382 393.032 1.00 21.94 438 VAL A C 1
ATOM 4260 O O . VAL A 1 274 ? 320.139 291.957 393.386 1.00 21.94 438 VAL A O 1
ATOM 4273 N N . LYS A 1 275 ? 318.880 293.482 392.303 1.00 21.90 439 LYS A N 1
ATOM 4274 C CA . LYS A 1 275 ? 319.998 294.319 391.889 1.00 21.90 439 LYS A CA 1
ATOM 4275 C C . LYS A 1 275 ? 319.989 295.610 392.693 1.00 21.90 439 LYS A C 1
ATOM 4276 O O . LYS A 1 275 ? 318.961 296.291 392.770 1.00 21.90 439 LYS A O 1
ATOM 4295 N N . THR A 1 276 ? 321.130 295.943 393.285 1.00 22.18 440 THR A N 1
ATOM 4296 C CA . THR A 1 276 ? 321.306 297.180 394.031 1.00 22.18 440 THR A CA 1
ATOM 4297 C C . THR A 1 276 ? 322.386 298.018 393.362 1.00 22.18 440 THR A C 1
ATOM 4298 O O . THR A 1 276 ? 323.489 297.526 393.108 1.00 22.18 440 THR A O 1
ATOM 4309 N N . THR A 1 277 ? 322.068 299.276 393.075 1.00 22.02 441 THR A N 1
ATOM 4310 C CA . THR A 1 277 ? 323.028 300.205 392.500 1.00 22.02 441 THR A CA 1
ATOM 4311 C C . THR A 1 277 ? 323.215 301.384 393.443 1.00 22.02 441 THR A C 1
ATOM 4312 O O . THR A 1 277 ? 322.5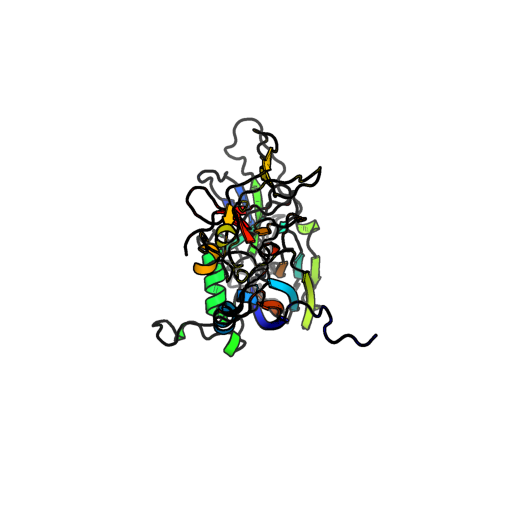01 301.530 394.436 1.00 22.02 441 THR A O 1
ATOM 4323 N N . ASP A 1 278 ? 324.196 302.225 393.120 1.00 22.79 442 ASP A N 1
ATOM 4324 C CA . ASP A 1 278 ? 324.612 303.318 393.999 1.00 22.79 442 ASP A CA 1
ATOM 4325 C C . ASP A 1 278 ? 325.111 304.461 393.120 1.00 22.79 442 ASP A C 1
ATOM 4326 O O . ASP A 1 278 ? 326.258 304.446 392.664 1.00 22.79 442 ASP A O 1
ATOM 4335 N N . SER A 1 279 ? 324.249 305.453 392.890 1.00 23.02 443 SER A N 1
ATOM 4336 C CA . SER A 1 279 ? 324.617 306.574 392.035 1.00 23.02 443 SER A CA 1
ATOM 4337 C C . SER A 1 279 ? 325.654 307.48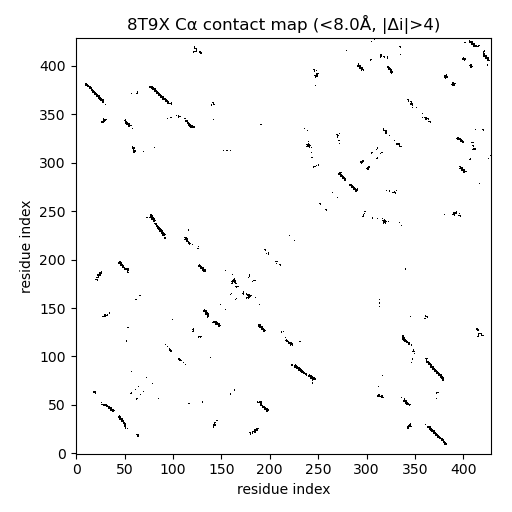4 392.683 1.00 23.02 443 SER A C 1
ATOM 4338 O O . SER A 1 279 ? 326.323 308.239 391.972 1.00 23.02 443 SER A O 1
ATOM 4346 N N . SER A 1 280 ? 325.808 307.430 394.007 1.00 22.25 444 SER A N 1
ATOM 4347 C CA . SER A 1 280 ? 326.931 308.103 394.648 1.00 22.25 444 SER A CA 1
ATOM 4348 C C . SER A 1 280 ? 328.261 307.434 394.336 1.00 22.25 444 SER A C 1
ATOM 4349 O O . SER A 1 280 ? 329.310 308.030 394.595 1.00 22.25 444 SER A O 1
ATOM 4357 N N . GLN A 1 281 ? 328.233 306.217 393.797 1.00 21.54 445 GLN A N 1
ATOM 4358 C CA . GLN A 1 281 ? 329.399 305.440 393.388 1.00 21.54 445 GLN A CA 1
ATOM 4359 C C . GLN A 1 281 ? 330.323 305.089 394.546 1.00 21.54 445 GLN A C 1
ATOM 4360 O O . GLN A 1 281 ? 331.513 304.845 394.327 1.00 21.54 445 GLN A O 1
ATOM 4374 N N . ALA A 1 282 ? 329.811 305.052 395.777 1.00 22.66 446 ALA A N 1
ATOM 4375 C CA . ALA A 1 282 ? 330.614 304.540 396.882 1.00 22.66 446 ALA A CA 1
ATOM 4376 C C . ALA A 1 282 ? 330.788 303.030 396.787 1.00 22.66 446 ALA A C 1
ATOM 4377 O O . ALA A 1 282 ? 331.817 302.496 397.212 1.00 22.66 446 ALA A O 1
ATOM 4384 N N . THR A 1 283 ? 329.804 302.329 396.228 1.00 22.65 447 THR A N 1
ATOM 4385 C CA . THR A 1 283 ? 329.837 300.892 396.021 1.00 22.65 447 THR A CA 1
ATOM 4386 C C . THR A 1 283 ? 329.434 300.567 394.587 1.00 22.65 447 THR A C 1
ATOM 4387 O O . THR A 1 283 ? 328.677 301.323 393.971 1.00 22.65 447 THR A O 1
ATOM 4398 N N . PRO A 1 284 ? 329.908 299.458 394.028 1.00 23.15 448 PRO A N 1
ATOM 4399 C CA . PRO A 1 284 ? 329.510 299.082 392.742 1.00 23.15 448 PRO A CA 1
ATOM 4400 C C . PRO A 1 284 ? 328.195 298.315 392.716 1.00 23.15 448 PRO A C 1
ATOM 4401 O O . PRO A 1 284 ? 327.645 297.948 393.765 1.00 23.15 448 PRO A O 1
ATOM 4412 N N . PRO A 1 285 ? 327.604 298.137 391.535 1.00 22.12 449 PRO A N 1
ATOM 4413 C CA . PRO A 1 285 ? 326.344 297.387 391.452 1.00 22.12 449 PRO A CA 1
ATOM 4414 C C . PRO A 1 285 ? 326.530 295.951 391.917 1.00 22.12 449 PRO A C 1
ATOM 4415 O O . PRO A 1 285 ? 327.556 295.323 391.652 1.00 22.12 449 PRO A O 1
ATOM 4426 N N . THR A 1 286 ? 325.524 295.431 392.613 1.00 22.48 450 THR A N 1
ATOM 4427 C CA . THR A 1 286 ? 325.539 294.067 393.118 1.00 22.48 450 THR A CA 1
ATOM 4428 C C . THR A 1 286 ? 324.251 293.360 392.729 1.00 22.48 450 THR A C 1
ATOM 4429 O O . THR A 1 286 ? 323.205 293.995 392.573 1.00 22.48 450 THR A O 1
ATOM 4440 N N . GLN A 1 287 ? 324.335 292.042 392.578 1.00 22.37 451 GLN A N 1
ATOM 4441 C CA . GLN A 1 287 ? 323.189 291.203 392.251 1.00 22.37 451 GLN A CA 1
ATOM 4442 C C . GLN A 1 287 ? 323.150 290.033 393.222 1.00 22.37 451 GLN A C 1
ATOM 4443 O O . GLN A 1 287 ? 324.121 289.277 393.323 1.00 22.37 451 GLN A O 1
ATOM 4457 N N . VAL A 1 288 ? 322.029 289.877 393.921 1.00 21.99 452 VAL A N 1
ATOM 4458 C CA . VAL A 1 288 ? 321.882 288.877 394.975 1.00 21.99 452 VAL A CA 1
ATOM 4459 C C . VAL A 1 288 ? 320.710 287.971 394.630 1.00 21.99 452 VAL A C 1
ATOM 4460 O O . VAL A 1 288 ? 319.578 288.444 394.482 1.00 21.99 452 VAL A O 1
ATOM 4473 N N . ARG A 1 289 ? 320.976 286.674 394.524 1.00 21.38 453 ARG A N 1
ATOM 4474 C CA . ARG A 1 289 ? 319.931 285.686 394.313 1.00 21.38 453 ARG A CA 1
ATOM 4475 C C . ARG A 1 289 ? 319.399 285.189 395.659 1.00 21.38 453 ARG A C 1
ATOM 4476 O O . ARG A 1 289 ? 320.014 285.390 396.708 1.00 21.38 453 ARG A O 1
ATOM 4497 N N . ASN A 1 290 ? 318.230 284.544 395.614 1.00 22.07 454 ASN A N 1
ATOM 4498 C CA . ASN A 1 290 ? 317.604 283.930 396.792 1.00 22.07 454 ASN A CA 1
ATOM 4499 C C . ASN A 1 290 ? 317.258 284.971 397.856 1.00 22.07 454 ASN A C 1
ATOM 4500 O O . ASN A 1 290 ? 317.688 284.879 399.007 1.00 22.07 454 ASN A O 1
ATOM 4511 N N . ALA A 1 291 ? 316.470 285.968 397.467 1.00 22.39 455 ALA A N 1
ATOM 4512 C CA . ALA A 1 291 ? 316.056 287.011 398.391 1.00 22.39 455 ALA A CA 1
ATOM 4513 C C . ALA A 1 291 ? 315.053 286.457 399.405 1.00 22.39 455 ALA A C 1
ATOM 4514 O O . ALA A 1 291 ? 314.445 285.408 399.177 1.00 22.39 455 ALA A O 1
ATOM 4521 N N . PRO A 1 292 ? 314.878 287.127 400.545 1.00 22.28 456 PRO A N 1
ATOM 4522 C CA . PRO A 1 292 ? 313.816 286.720 401.475 1.00 22.28 456 PRO A CA 1
ATOM 4523 C C . PRO A 1 292 ? 312.457 286.753 400.793 1.00 22.28 456 PRO A C 1
ATOM 4524 O O . PRO A 1 292 ? 312.042 287.776 400.245 1.00 22.28 456 PRO A O 1
ATOM 4535 N N . ARG A 1 293 ? 311.770 285.616 400.822 1.00 21.31 457 ARG A N 1
ATOM 4536 C CA . ARG A 1 293 ? 310.512 285.452 400.114 1.00 21.31 457 ARG A CA 1
ATOM 4537 C C . ARG A 1 293 ? 309.519 284.723 401.004 1.00 21.31 457 ARG A C 1
ATOM 4538 O O . ARG A 1 293 ? 309.903 284.009 401.933 1.00 21.31 457 ARG A O 1
ATOM 4559 N N . LYS A 1 294 ? 308.237 284.922 400.716 1.00 21.33 458 LYS A N 1
ATOM 4560 C CA . LYS A 1 294 ? 307.149 284.250 401.409 1.00 21.33 458 LYS A CA 1
ATOM 4561 C C . LYS A 1 294 ? 306.143 283.745 400.388 1.00 21.33 458 LYS A C 1
ATOM 4562 O O . LYS A 1 294 ? 305.872 284.409 399.386 1.00 21.33 458 LYS A O 1
ATOM 4581 N N . TYR A 1 295 ? 305.580 282.572 400.653 1.00 20.75 459 TYR A N 1
ATOM 4582 C CA . TYR A 1 295 ? 304.468 282.099 399.845 1.00 20.75 459 TYR A CA 1
ATOM 4583 C C . TYR A 1 295 ? 303.226 282.932 400.141 1.00 20.75 459 TYR A C 1
ATOM 4584 O O . TYR A 1 295 ? 303.022 283.400 401.263 1.00 20.75 459 TYR A O 1
ATOM 4602 N N . ILE A 1 296 ? 302.403 283.140 399.115 1.00 20.18 460 ILE A N 1
ATOM 4603 C CA . ILE A 1 296 ? 301.190 283.939 399.248 1.00 20.18 460 ILE A CA 1
ATOM 4604 C C . ILE A 1 296 ? 299.927 283.098 399.180 1.00 20.18 460 ILE A C 1
ATOM 4605 O O . ILE A 1 296 ? 298.822 283.655 399.188 1.00 20.18 460 ILE A O 1
ATOM 4621 N N . GLN A 1 297 ? 300.056 281.777 399.096 1.00 19.95 461 GLN A N 1
ATOM 4622 C CA . GLN A 1 297 ? 298.970 280.854 399.386 1.00 19.95 461 GLN A CA 1
ATOM 4623 C C . GLN A 1 297 ? 299.595 279.556 399.873 1.00 19.95 461 GLN A C 1
ATOM 4624 O O . GLN A 1 297 ? 300.775 279.290 399.640 1.00 19.95 461 GLN A O 1
ATOM 4638 N N . GLY A 1 298 ? 298.797 278.751 400.565 1.00 21.49 462 GLY A N 1
ATOM 4639 C CA . GLY A 1 298 ? 299.270 277.486 401.072 1.00 21.49 462 GLY A CA 1
ATOM 4640 C C . GLY A 1 298 ? 299.602 277.511 402.551 1.00 21.49 462 GLY A C 1
ATOM 4641 O O . GLY A 1 298 ? 299.256 278.448 403.273 1.00 21.49 462 GLY A O 1
ATOM 4645 N N . PRO A 1 299 ? 300.292 276.465 403.022 1.00 23.06 463 PRO A N 1
ATOM 4646 C CA . PRO A 1 299 ? 300.452 276.260 404.476 1.00 23.06 463 PRO A CA 1
ATOM 4647 C C . PRO A 1 299 ? 301.023 277.435 405.259 1.00 23.06 463 PRO A C 1
ATOM 4648 O O . PRO A 1 299 ? 300.361 277.922 406.183 1.00 23.06 463 PRO A O 1
ATOM 4659 N N . ASN A 1 300 ? 302.221 277.908 404.927 1.00 23.46 464 ASN A N 1
ATOM 4660 C CA . ASN A 1 300 ? 302.863 278.982 405.677 1.00 23.46 464 ASN A CA 1
ATOM 4661 C C . ASN A 1 300 ? 302.669 280.341 405.011 1.00 23.46 464 ASN A C 1
ATOM 4662 O O . ASN A 1 300 ? 303.553 281.197 405.090 1.00 23.46 464 ASN A O 1
ATOM 4673 N N . ALA A 1 301 ? 301.530 280.550 404.357 1.00 22.65 465 ALA A N 1
ATOM 4674 C CA . ALA A 1 301 ? 301.352 281.715 403.501 1.00 22.65 465 ALA A CA 1
ATOM 4675 C C . ALA A 1 301 ? 301.349 283.008 404.303 1.00 22.65 465 ALA A C 1
ATOM 4676 O O . ALA A 1 301 ? 300.848 283.066 405.428 1.00 22.65 465 ALA A O 1
ATOM 4683 N N . ASP A 1 302 ? 301.914 284.050 403.708 1.00 23.25 466 ASP A N 1
ATOM 4684 C CA . ASP A 1 302 ? 301.859 285.408 404.239 1.00 23.25 466 ASP A CA 1
ATOM 4685 C C . ASP A 1 302 ? 301.128 286.262 403.208 1.00 23.25 466 ASP A C 1
ATOM 4686 O O . ASP A 1 302 ? 301.703 286.650 402.188 1.00 23.25 466 ASP A O 1
ATOM 4695 N N . THR A 1 303 ? 299.862 286.554 403.483 1.00 23.21 467 THR A N 1
ATOM 4696 C CA . THR A 1 303 ? 299.005 287.296 402.570 1.00 23.21 467 THR A CA 1
ATOM 4697 C C . THR A 1 303 ? 298.858 288.761 402.955 1.00 23.21 467 THR A C 1
ATOM 4698 O O . THR A 1 303 ? 297.868 289.390 402.570 1.00 23.21 467 THR A O 1
ATOM 4709 N N . THR A 1 304 ? 299.822 289.313 403.697 1.00 22.83 468 THR A N 1
ATOM 4710 C CA . THR A 1 304 ? 299.710 290.679 404.202 1.00 22.83 468 THR A CA 1
ATOM 4711 C C . THR A 1 304 ? 299.475 291.682 403.079 1.00 22.83 468 THR A C 1
ATOM 4712 O O . THR A 1 304 ? 298.640 292.583 403.203 1.00 22.83 468 THR A O 1
ATOM 4723 N N . PHE A 1 305 ? 300.200 291.531 401.971 1.00 20.84 469 PHE A N 1
ATOM 4724 C CA . PHE A 1 305 ? 300.086 292.469 400.861 1.00 20.84 469 PHE A CA 1
ATOM 4725 C C . PHE A 1 305 ? 298.663 292.509 400.314 1.00 20.84 469 PHE A C 1
ATOM 4726 O O . PHE A 1 305 ? 298.152 293.580 399.970 1.00 20.84 469 PHE A O 1
ATOM 4743 N N . PHE A 1 306 ? 298.004 291.354 400.243 1.00 20.61 470 PHE A N 1
ATOM 4744 C CA . PHE A 1 306 ? 296.653 291.291 399.702 1.00 20.61 470 PHE A CA 1
ATOM 4745 C C . PHE A 1 306 ? 295.602 291.537 400.779 1.00 20.61 470 PHE A C 1
ATOM 4746 O O . PHE A 1 306 ? 294.531 292.078 400.488 1.00 20.61 470 PHE A O 1
ATOM 4763 N N . ASP A 1 307 ? 295.891 291.153 402.025 1.00 23.91 471 ASP A N 1
ATOM 4764 C CA . ASP A 1 307 ? 294.967 291.430 403.120 1.00 23.91 471 ASP A CA 1
ATOM 4765 C C . ASP A 1 307 ? 294.843 292.928 403.370 1.00 23.91 471 ASP A C 1
ATOM 4766 O O . ASP A 1 307 ? 293.768 293.420 403.728 1.00 23.91 471 ASP A O 1
ATOM 4775 N N . GLU A 1 308 ? 295.938 293.665 403.197 1.00 23.93 472 GLU A N 1
ATOM 4776 C CA . GLU A 1 308 ? 295.956 295.107 403.393 1.00 23.93 472 GLU A CA 1
ATOM 4777 C C . GLU A 1 308 ? 295.418 295.877 402.196 1.00 23.93 472 GLU A C 1
ATOM 4778 O O . GLU A 1 308 ? 295.352 297.108 402.259 1.00 23.93 472 GLU A O 1
ATOM 4790 N N . GLU A 1 309 ? 295.049 295.190 401.113 1.00 22.67 473 GLU A N 1
ATOM 4791 C CA . GLU A 1 309 ? 294.497 295.819 399.912 1.00 22.67 473 GLU A CA 1
ATOM 4792 C C . GLU A 1 309 ? 295.465 296.832 399.307 1.00 22.67 473 GLU A C 1
ATOM 4793 O O . GLU A 1 309 ? 295.052 297.896 398.841 1.00 22.67 473 GLU A O 1
ATOM 4805 N N . GLN A 1 310 ? 296.758 296.497 399.305 1.00 21.06 474 GLN A N 1
ATOM 4806 C CA . GLN A 1 310 ? 297.778 297.423 398.824 1.00 21.06 474 GLN A CA 1
ATOM 4807 C C . GLN A 1 310 ? 297.602 297.750 397.346 1.00 21.06 474 GLN A C 1
ATOM 4808 O O . GLN A 1 310 ? 297.892 298.870 396.913 1.00 21.06 474 GLN A O 1
ATOM 4822 N N . ASN A 1 311 ? 297.138 296.788 396.553 1.00 20.23 475 ASN A N 1
ATOM 4823 C CA . ASN A 1 311 ? 297.105 296.977 395.110 1.00 20.23 475 ASN A CA 1
ATOM 4824 C C . ASN A 1 311 ? 295.899 297.776 394.627 1.00 20.23 475 ASN A C 1
ATOM 4825 O O . ASN A 1 311 ? 295.773 297.990 393.419 1.00 20.23 475 ASN A O 1
ATOM 4836 N N . TYR A 1 312 ? 295.011 298.219 395.518 1.00 19.11 476 TYR A N 1
ATOM 4837 C CA . TYR A 1 312 ? 293.881 299.020 395.061 1.00 19.11 476 TYR A CA 1
ATOM 4838 C C . TYR A 1 312 ? 294.322 300.430 394.680 1.00 19.11 476 TYR A C 1
ATOM 4839 O O . TYR A 1 312 ? 294.066 300.886 393.562 1.00 19.11 476 TYR A O 1
ATOM 4857 N N . LEU A 1 313 ? 294.980 301.140 395.595 1.00 20.15 477 LEU A N 1
ATOM 4858 C CA . LEU A 1 313 ? 295.463 302.485 395.283 1.00 20.15 477 LEU A CA 1
ATOM 4859 C C . LEU A 1 313 ? 296.865 302.801 395.783 1.00 20.15 477 LEU A C 1
ATOM 4860 O O . LEU A 1 313 ? 297.410 303.834 395.383 1.00 20.15 477 LEU A O 1
ATOM 4876 N N . ARG A 1 314 ? 297.477 301.981 396.634 1.00 21.51 478 ARG A N 1
ATOM 4877 C CA . ARG A 1 314 ? 298.757 302.369 397.218 1.00 21.51 478 ARG A CA 1
ATOM 4878 C C . ARG A 1 314 ? 299.925 302.026 396.299 1.00 21.51 478 ARG A C 1
ATOM 4879 O O . ARG A 1 314 ? 300.867 302.812 396.168 1.00 21.51 478 ARG A O 1
ATOM 4900 N N . VAL A 1 315 ? 299.880 300.868 395.646 1.00 19.49 479 VAL A N 1
ATOM 4901 C CA . VAL A 1 315 ? 300.988 300.427 394.800 1.00 19.49 479 VAL A CA 1
ATOM 4902 C C . VAL A 1 315 ? 300.475 300.185 393.385 1.00 19.49 479 VAL A C 1
ATOM 4903 O O . VAL A 1 315 ? 299.277 299.932 393.198 1.00 19.49 479 VAL A O 1
ATOM 4916 N N . PRO A 1 316 ? 301.332 300.249 392.366 1.00 18.74 480 PRO A N 1
ATOM 4917 C CA . PRO A 1 316 ? 300.856 300.091 390.987 1.00 18.74 480 PRO A CA 1
ATOM 4918 C C . PRO A 1 316 ? 300.370 298.678 390.700 1.00 18.74 480 PRO A C 1
ATOM 4919 O O . PRO A 1 316 ? 300.662 297.727 391.425 1.00 18.74 480 PRO A O 1
ATOM 4930 N N . ILE A 1 317 ? 299.611 298.558 389.609 1.00 17.94 481 ILE A N 1
ATOM 4931 C CA . ILE A 1 317 ? 299.102 297.256 389.183 1.00 17.94 481 ILE A CA 1
ATOM 4932 C C . ILE A 1 317 ? 300.249 296.340 388.770 1.00 17.94 481 ILE A C 1
ATOM 4933 O O . ILE A 1 317 ? 300.312 295.174 389.174 1.00 17.94 481 ILE A O 1
ATOM 4949 N N . GLU A 1 318 ? 301.173 296.854 387.963 1.00 19.18 482 GLU A N 1
ATOM 4950 C CA . GLU A 1 318 ? 302.265 296.038 387.445 1.00 19.18 482 GLU A CA 1
ATOM 4951 C C . GLU A 1 318 ? 303.287 295.775 388.543 1.00 19.18 482 GLU A C 1
ATOM 4952 O O . GLU A 1 318 ? 303.816 296.712 389.148 1.00 19.18 482 GLU A O 1
ATOM 4964 N N . GLN A 1 319 ? 303.567 294.496 388.798 1.00 19.38 483 GLN A N 1
ATOM 4965 C CA . GLN A 1 319 ? 304.491 294.098 389.854 1.00 19.38 483 GLN A CA 1
ATOM 4966 C C . GLN A 1 319 ? 305.492 293.056 389.364 1.00 19.38 483 GLN A C 1
ATOM 4967 O O . GLN A 1 319 ? 306.068 292.332 390.179 1.00 19.38 483 GLN A O 1
ATOM 4981 N N . GLY A 1 320 ? 305.704 292.960 388.053 1.00 19.65 484 GLY A N 1
ATOM 4982 C CA . GLY A 1 320 ? 306.667 292.025 387.499 1.00 19.65 484 GLY A CA 1
ATOM 4983 C C . GLY A 1 320 ? 308.061 292.203 388.067 1.00 19.65 484 GLY A C 1
ATOM 4984 O O . GLY A 1 320 ? 308.576 293.323 388.128 1.00 19.65 484 GLY A O 1
ATOM 4988 N N . GLY A 1 321 ? 308.680 291.104 388.488 1.00 19.20 485 GLY A N 1
ATOM 4989 C CA . GLY A 1 321 ? 309.952 291.124 389.175 1.00 19.20 485 GLY A CA 1
ATOM 4990 C C . GLY A 1 321 ? 309.837 291.027 390.680 1.00 19.20 485 GLY A C 1
ATOM 4991 O O . GLY A 1 321 ? 310.839 290.753 391.348 1.00 19.20 485 GLY A O 1
ATOM 4995 N N . ILE A 1 322 ? 308.639 291.232 391.227 1.00 19.68 486 ILE A N 1
ATOM 4996 C CA . ILE A 1 322 ? 308.426 291.150 392.666 1.00 19.68 486 ILE A CA 1
ATOM 4997 C C . ILE A 1 322 ? 307.948 289.764 393.084 1.00 19.68 486 ILE A C 1
ATOM 4998 O O . ILE A 1 322 ? 308.170 289.355 394.230 1.00 19.68 486 ILE A O 1
ATOM 5014 N N . PHE A 1 323 ? 307.332 289.013 392.176 1.00 19.45 487 PHE A N 1
ATOM 5015 C CA . PHE A 1 323 ? 306.760 287.712 392.483 1.00 19.45 487 PHE A CA 1
ATOM 5016 C C . PHE A 1 323 ? 307.504 286.612 391.738 1.00 19.45 487 PHE A C 1
ATOM 5017 O O . PHE A 1 323 ? 308.070 286.837 390.666 1.00 19.45 487 PHE A O 1
ATOM 5034 N N . GLU A 1 324 ? 307.497 285.418 392.320 1.00 21.88 488 GLU A N 1
ATOM 5035 C CA . GLU A 1 324 ? 308.105 284.242 391.720 1.00 21.88 488 GLU A CA 1
ATOM 5036 C C . GLU A 1 324 ? 307.092 283.110 391.657 1.00 21.88 488 GLU A C 1
ATOM 5037 O O . GLU A 1 324 ? 306.174 283.028 392.477 1.00 21.88 488 GLU A O 1
ATOM 5049 N N . GLU A 1 325 ? 307.269 282.239 390.673 1.00 22.55 489 GLU A N 1
ATOM 5050 C CA . GLU A 1 325 ? 306.564 280.972 390.600 1.00 22.55 489 GLU A CA 1
ATOM 5051 C C . GLU A 1 325 ? 307.593 279.851 390.635 1.00 22.55 489 GLU A C 1
ATOM 5052 O O . GLU A 1 325 ? 308.710 280.001 390.136 1.00 22.55 489 GLU A O 1
ATOM 5064 N N . VAL A 1 326 ? 307.214 278.723 391.239 1.00 22.30 490 VAL A N 1
ATOM 5065 C CA . VAL A 1 326 ? 308.180 277.663 391.517 1.00 22.30 490 VAL A CA 1
ATOM 5066 C C . VAL A 1 326 ? 308.671 276.948 390.263 1.00 22.30 490 VAL A C 1
ATOM 5067 O O . VAL A 1 326 ? 309.671 276.225 390.325 1.00 22.30 490 VAL A O 1
ATOM 5080 N N . ASN A 1 327 ? 308.040 277.166 389.116 1.00 22.38 491 ASN A N 1
ATOM 5081 C CA . ASN A 1 327 ? 308.421 276.471 387.895 1.00 22.38 491 ASN A CA 1
ATOM 5082 C C . ASN A 1 327 ? 309.719 277.046 387.321 1.00 22.38 491 ASN A C 1
ATOM 5083 O O . ASN A 1 327 ? 310.384 277.892 387.923 1.00 22.38 491 ASN A O 1
ATOM 5094 N N . VAL A 1 328 ? 310.082 276.570 386.130 1.00 22.82 492 VAL A N 1
ATOM 5095 C CA . VAL A 1 328 ? 311.189 277.138 385.367 1.00 22.82 492 VAL A CA 1
ATOM 5096 C C . VAL A 1 328 ? 310.706 278.442 384.747 1.00 22.82 492 VAL A C 1
ATOM 5097 O O . VAL A 1 328 ? 310.074 278.445 383.686 1.00 22.82 492 VAL A O 1
ATOM 5110 N N . GLU A 1 329 ? 311.006 279.556 385.401 1.00 22.83 493 GLU A N 1
ATOM 5111 C CA . GLU A 1 329 ? 310.413 280.840 385.067 1.00 22.83 493 GLU A CA 1
ATOM 5112 C C . GLU A 1 329 ? 311.424 281.758 384.393 1.00 22.83 493 GLU A C 1
ATOM 5113 O O . GLU A 1 329 ? 312.636 281.610 384.557 1.00 22.83 493 GLU A O 1
ATOM 5125 N N . THR A 1 330 ? 310.907 282.717 383.633 1.00 22.43 494 THR A N 1
ATOM 5126 C CA . THR A 1 330 ? 311.701 283.801 383.073 1.00 22.43 494 THR A CA 1
ATOM 5127 C C . THR A 1 330 ? 311.076 285.119 383.505 1.00 22.43 494 THR A C 1
ATOM 5128 O O . THR A 1 330 ? 309.914 285.390 383.187 1.00 22.43 494 THR A O 1
ATOM 5139 N N . VAL A 1 331 ? 311.842 285.930 384.229 1.00 20.73 495 VAL A N 1
ATOM 5140 C CA . VAL A 1 331 ? 311.335 287.141 384.861 1.00 20.73 495 VAL A CA 1
ATOM 5141 C C . VAL A 1 331 ? 312.228 288.313 384.484 1.00 20.73 495 VAL A C 1
ATOM 5142 O O . VAL A 1 331 ? 313.457 288.193 384.473 1.00 20.73 495 VAL A O 1
ATOM 5155 N N . HIS A 1 332 ? 311.609 289.449 384.179 1.00 20.28 496 HIS A N 1
ATOM 5156 C CA . HIS A 1 332 ? 312.327 290.688 383.929 1.00 20.28 496 HIS A CA 1
ATOM 5157 C C . HIS A 1 332 ? 311.700 291.815 384.740 1.00 20.28 496 HIS A C 1
ATOM 5158 O O . HIS A 1 332 ? 310.592 291.690 385.265 1.00 20.28 496 HIS A O 1
ATOM 5172 N N . ASP A 1 333 ? 312.443 292.913 384.856 1.00 20.34 497 ASP A N 1
ATOM 5173 C CA . ASP A 1 333 ? 311.965 294.092 385.560 1.00 20.34 497 ASP A CA 1
ATOM 5174 C C . ASP A 1 333 ? 310.910 294.824 384.730 1.00 20.34 497 ASP A C 1
ATOM 5175 O O . ASP A 1 333 ? 310.919 294.793 383.498 1.00 20.34 497 ASP A O 1
ATOM 5184 N N . THR A 1 334 ? 309.997 295.500 385.424 1.00 19.84 498 THR A N 1
ATOM 5185 C CA . THR A 1 334 ? 308.848 296.123 384.779 1.00 19.84 498 THR A CA 1
ATOM 5186 C C . THR A 1 334 ? 308.649 297.543 385.291 1.00 19.84 498 THR A C 1
ATOM 5187 O O . THR A 1 334 ? 309.088 297.903 386.385 1.00 19.84 498 THR A O 1
ATOM 5198 N N . GLN A 1 335 ? 307.968 298.344 384.473 1.00 19.14 499 GLN A N 1
ATOM 5199 C CA . GLN A 1 335 ? 307.443 299.642 384.873 1.00 19.14 499 GLN A CA 1
ATOM 5200 C C . GLN A 1 335 ? 306.478 300.113 383.795 1.00 19.14 499 GLN A C 1
ATOM 5201 O O . GLN A 1 335 ? 306.712 299.880 382.608 1.00 19.14 499 GLN A O 1
ATOM 5215 N N . MET A 1 336 ? 305.392 300.757 384.209 1.00 18.96 500 MET A N 1
ATOM 5216 C CA . MET A 1 336 ? 304.478 301.333 383.238 1.00 18.96 500 MET A CA 1
ATOM 5217 C C . MET A 1 336 ? 304.920 302.749 382.868 1.00 18.96 500 MET A C 1
ATOM 5218 O O . MET A 1 336 ? 305.480 303.470 383.696 1.00 18.96 500 MET A O 1
ATOM 5232 N N . PRO A 1 337 ? 304.705 303.158 381.620 1.00 18.02 501 PRO A N 1
ATOM 5233 C CA . PRO A 1 337 ? 305.029 304.535 381.232 1.00 18.02 501 PRO A CA 1
ATOM 5234 C C . PRO A 1 337 ? 304.173 305.538 381.992 1.00 18.02 501 PRO A C 1
ATOM 5235 O O . PRO A 1 337 ? 302.996 305.300 382.262 1.00 18.02 501 PRO A O 1
ATOM 5246 N N . SER A 1 338 ? 304.779 306.667 382.339 1.00 18.36 502 SER A N 1
ATOM 5247 C CA . SER A 1 338 ? 304.057 307.737 383.009 1.00 18.36 502 SER A CA 1
ATOM 5248 C C . SER A 1 338 ? 303.305 308.599 382.001 1.00 18.36 502 SER A C 1
ATOM 5249 O O . SER A 1 338 ? 303.660 308.671 380.823 1.00 18.36 502 SER A O 1
ATOM 5257 N N . ILE A 1 339 ? 302.245 309.247 382.476 1.00 18.97 503 ILE A N 1
ATOM 5258 C CA . ILE A 1 339 ? 301.435 310.149 381.666 1.00 18.97 503 ILE A CA 1
ATOM 5259 C C . ILE A 1 339 ? 301.225 311.434 382.452 1.00 18.97 503 ILE A C 1
ATOM 5260 O O . ILE A 1 339 ? 300.691 311.402 383.567 1.00 18.97 503 ILE A O 1
ATOM 5276 N N . ASN A 1 340 ? 301.638 312.558 381.875 1.00 19.20 504 ASN A N 1
ATOM 5277 C CA . ASN A 1 340 ? 301.347 313.877 382.418 1.00 19.20 504 ASN A CA 1
ATOM 5278 C C . ASN A 1 340 ? 300.839 314.778 381.303 1.00 19.20 504 ASN A C 1
ATOM 5279 O O . ASN A 1 340 ? 301.438 314.845 380.227 1.00 19.20 504 ASN A O 1
ATOM 5290 N N . VAL A 1 341 ? 299.727 315.465 381.562 1.00 19.46 505 VAL A N 1
ATOM 5291 C CA . VAL A 1 341 ? 299.143 316.406 380.615 1.00 19.46 505 VAL A CA 1
ATOM 5292 C C . VAL A 1 341 ? 298.726 317.662 381.367 1.00 19.46 505 VAL A C 1
ATOM 5293 O O . VAL A 1 341 ? 298.429 317.621 382.564 1.00 19.46 505 VAL A O 1
ATOM 5306 N N . GLY A 1 342 ? 298.698 318.783 380.656 1.00 19.98 506 GLY A N 1
ATOM 5307 C CA . GLY A 1 342 ? 298.332 320.040 381.281 1.00 19.98 506 GLY A CA 1
ATOM 5308 C C . GLY A 1 342 ? 298.395 321.184 380.293 1.00 19.98 506 GLY A C 1
ATOM 5309 O O . GLY A 1 342 ? 298.655 320.998 379.101 1.00 19.98 506 GLY A O 1
ATOM 5313 N N . ILE A 1 343 ? 298.148 322.380 380.818 1.00 19.90 507 ILE A N 1
ATOM 5314 C CA . ILE A 1 343 ? 298.144 323.618 380.046 1.00 19.90 507 ILE A CA 1
ATOM 5315 C C . ILE A 1 343 ? 299.316 324.468 380.515 1.00 19.90 507 ILE A C 1
ATOM 5316 O O . ILE A 1 343 ? 299.574 324.565 381.719 1.00 19.90 507 ILE A O 1
ATOM 5332 N N . ARG A 1 344 ? 300.037 325.064 379.569 1.00 21.03 508 ARG A N 1
ATOM 5333 C CA . ARG A 1 344 ? 301.109 325.982 379.930 1.00 21.03 508 ARG A CA 1
ATOM 5334 C C . ARG A 1 344 ? 300.531 327.252 380.544 1.00 21.03 508 ARG A C 1
ATOM 5335 O O . ARG A 1 344 ? 299.450 327.707 380.163 1.00 21.03 508 ARG A O 1
ATOM 5356 N N . ALA A 1 345 ? 301.253 327.816 381.511 1.00 20.76 509 ALA A N 1
ATOM 5357 C CA . ALA A 1 345 ? 300.829 329.063 382.134 1.00 20.76 509 ALA A CA 1
ATOM 5358 C C . ALA A 1 345 ? 300.724 330.176 381.100 1.00 20.76 509 ALA A C 1
ATOM 5359 O O . ALA A 1 345 ? 301.554 330.288 380.195 1.00 20.76 509 ALA A O 1
ATOM 5366 N N . VAL A 1 346 ? 299.691 331.001 381.239 1.00 22.16 510 VAL A N 1
ATOM 5367 C CA . VAL A 1 346 ? 299.400 332.079 380.299 1.00 22.16 510 VAL A CA 1
ATOM 5368 C C . VAL A 1 346 ? 299.854 333.390 380.939 1.00 22.16 510 VAL A C 1
ATOM 5369 O O . VAL A 1 346 ? 299.250 333.820 381.934 1.00 22.16 510 VAL A O 1
ATOM 5382 N N . PRO A 1 347 ? 300.891 334.042 380.421 1.00 23.96 511 PRO A N 1
ATOM 5383 C CA . PRO A 1 347 ? 301.341 335.306 381.014 1.00 23.96 511 PRO A CA 1
ATOM 5384 C C . PRO A 1 347 ? 300.265 336.380 380.957 1.00 23.96 511 PRO A C 1
ATOM 5385 O O . PRO A 1 347 ? 299.506 336.480 379.993 1.00 23.96 511 PRO A O 1
ATOM 5396 N N . LYS A 1 348 ? 300.209 337.183 382.014 1.00 27.72 512 LYS A N 1
ATOM 5397 C CA . LYS A 1 348 ? 299.336 338.346 382.039 1.00 27.72 512 LYS A CA 1
ATOM 5398 C C . LYS A 1 348 ? 299.806 339.384 381.026 1.00 27.72 512 LYS A C 1
ATOM 5399 O O . LYS A 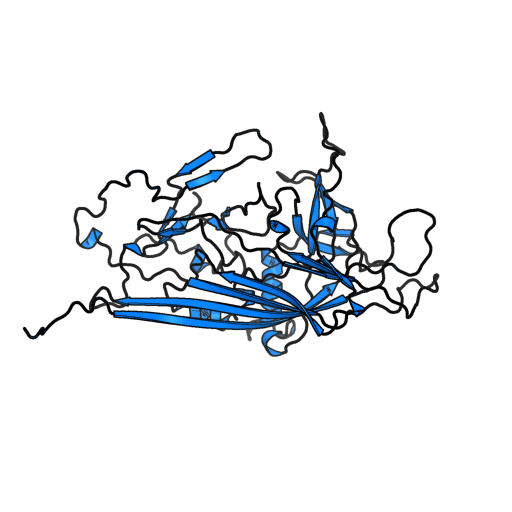1 348 ? 301.008 339.572 380.818 1.00 27.72 512 LYS A O 1
ATOM 5418 N N . LEU A 1 349 ? 298.850 340.051 380.380 1.00 27.64 513 LEU A N 1
ATOM 5419 C CA . LEU A 1 349 ? 299.178 341.109 379.430 1.00 27.64 513 LEU A CA 1
ATOM 5420 C C . LEU A 1 349 ? 299.648 342.354 380.168 1.00 27.64 513 LEU A C 1
ATOM 5421 O O . LEU A 1 349 ? 298.834 343.167 380.616 1.00 27.64 513 LEU A O 1
ATOM 5437 N N . THR A 1 350 ? 300.961 342.500 380.311 1.00 28.53 514 THR A N 1
ATOM 5438 C CA . THR A 1 350 ? 301.543 343.626 381.021 1.00 28.53 514 THR A CA 1
ATOM 5439 C C . THR A 1 350 ? 302.992 343.778 380.584 1.00 28.53 514 THR A C 1
ATOM 5440 O O . THR A 1 350 ? 303.581 342.859 380.010 1.00 28.53 514 THR A O 1
ATOM 5451 N N . THR A 1 351 ? 303.559 344.948 380.852 1.00 28.03 515 THR A N 1
ATOM 5452 C CA . THR A 1 351 ? 304.971 345.161 380.579 1.00 28.03 515 THR A CA 1
ATOM 5453 C C . THR A 1 351 ? 305.811 344.877 381.818 1.00 28.03 515 THR A C 1
ATOM 5454 O O . THR A 1 351 ? 305.381 345.088 382.954 1.00 28.03 515 THR A O 1
ATOM 5465 N N . ILE A 1 352 ? 307.022 344.372 381.585 1.00 28.14 516 ILE A N 1
ATOM 5466 C CA . ILE A 1 352 ? 308.055 344.299 382.609 1.00 28.14 516 ILE A CA 1
ATOM 5467 C C . ILE A 1 352 ? 309.321 344.897 382.014 1.00 28.14 516 ILE A C 1
ATOM 5468 O O . ILE A 1 352 ? 309.483 344.979 380.796 1.00 28.14 516 ILE A O 1
ATOM 5484 N N . ASP A 1 353 ? 310.223 345.327 382.892 1.00 29.99 517 ASP A N 1
ATOM 5485 C CA . ASP A 1 353 ? 311.363 346.141 382.495 1.00 29.99 517 ASP A CA 1
ATOM 5486 C C . ASP A 1 353 ? 312.670 345.360 382.415 1.00 29.99 517 ASP A C 1
ATOM 5487 O O . ASP A 1 353 ? 313.740 345.973 382.385 1.00 29.99 517 ASP A O 1
ATOM 5496 N N . GLU A 1 354 ? 312.616 344.033 382.384 1.00 28.76 518 GLU A N 1
ATOM 5497 C CA . GLU A 1 354 ? 313.819 343.222 382.280 1.00 28.76 518 GLU A CA 1
ATOM 5498 C C . GLU A 1 354 ? 313.554 342.053 381.345 1.00 28.76 518 GLU A C 1
ATOM 5499 O O . GLU A 1 354 ? 312.406 341.722 381.043 1.00 28.76 518 GLU A O 1
ATOM 5511 N N . THR A 1 355 ? 314.634 341.431 380.880 1.00 25.77 519 THR A N 1
ATOM 5512 C CA . THR A 1 355 ? 314.521 340.232 380.054 1.00 25.77 519 THR A CA 1
ATOM 5513 C C . THR A 1 355 ? 314.379 339.033 380.979 1.00 25.77 519 THR A C 1
ATOM 5514 O O . THR A 1 355 ? 315.365 338.394 381.348 1.00 25.77 519 THR A O 1
ATOM 5525 N N . THR A 1 356 ? 313.146 338.731 381.365 1.00 25.39 520 THR A N 1
ATOM 5526 C CA . THR A 1 356 ? 312.857 337.570 382.192 1.00 25.39 520 THR A CA 1
ATOM 5527 C C . THR A 1 356 ? 311.588 336.923 381.668 1.00 25.39 520 THR A C 1
ATOM 5528 O O . THR A 1 356 ? 310.943 337.428 380.747 1.00 25.39 520 THR A O 1
ATOM 5539 N N . GLN A 1 357 ? 311.242 335.790 382.266 1.00 24.22 521 GLN A N 1
ATOM 5540 C CA . GLN A 1 357 ? 309.920 335.231 382.059 1.00 24.22 521 GLN A CA 1
ATOM 5541 C C . GLN A 1 357 ? 308.884 336.088 382.782 1.00 24.22 521 GLN A C 1
ATOM 5542 O O . GLN A 1 357 ? 309.213 337.006 383.537 1.00 24.22 521 GLN A O 1
ATOM 5556 N N . ALA A 1 358 ? 307.615 335.790 382.527 1.00 23.29 522 ALA A N 1
ATOM 5557 C CA . ALA A 1 358 ? 306.537 336.504 383.194 1.00 23.29 522 ALA A CA 1
ATOM 5558 C C . ALA A 1 358 ? 306.573 336.243 384.694 1.00 23.29 522 ALA A C 1
ATOM 5559 O O . ALA A 1 358 ? 307.032 335.194 385.153 1.00 23.29 522 ALA A O 1
ATOM 5566 N N . ASN A 1 359 ? 306.099 337.221 385.464 1.00 24.06 523 ASN A N 1
ATOM 5567 C CA . ASN A 1 359 ? 305.955 337.081 386.908 1.00 24.06 523 ASN A CA 1
ATOM 5568 C C . ASN A 1 359 ? 304.502 337.183 387.357 1.00 24.06 523 ASN A C 1
ATOM 5569 O O . ASN A 1 359 ? 304.237 337.230 388.564 1.00 24.06 523 ASN A O 1
ATOM 5580 N N . SER A 1 360 ? 303.561 337.229 386.420 1.00 23.89 524 SER A N 1
ATOM 5581 C CA . SER A 1 360 ? 302.142 337.289 386.728 1.00 23.89 524 SER A CA 1
ATOM 5582 C C . SER A 1 360 ? 301.393 336.569 385.619 1.00 23.89 524 SER A C 1
ATOM 5583 O O . SER A 1 360 ? 301.747 336.695 384.445 1.00 23.89 524 SER A O 1
ATOM 5591 N N . TRP A 1 361 ? 300.363 335.812 385.988 1.00 22.49 525 TRP A N 1
ATOM 5592 C CA . TRP A 1 361 ? 299.722 334.918 385.038 1.00 22.49 525 TRP A CA 1
ATOM 5593 C C . TRP A 1 361 ? 298.209 335.023 385.134 1.00 22.49 525 TRP A C 1
ATOM 5594 O O . TRP A 1 361 ? 297.654 335.382 386.174 1.00 22.49 525 TRP A O 1
ATOM 5615 N N . LEU A 1 362 ? 297.552 334.713 384.023 1.00 23.78 526 LEU A N 1
ATOM 5616 C CA . LEU A 1 362 ? 296.102 334.611 384.003 1.00 23.78 526 LEU A CA 1
ATOM 5617 C C . LEU A 1 362 ? 295.668 333.233 384.482 1.00 23.78 526 LEU A C 1
ATOM 5618 O O . LEU A 1 362 ? 296.343 332.232 384.230 1.00 23.78 526 LEU A O 1
ATOM 5634 N N . ASP A 1 363 ? 294.540 333.185 385.184 1.00 24.46 527 ASP A N 1
ATOM 5635 C CA . ASP A 1 363 ? 293.955 331.900 385.540 1.00 24.46 527 ASP A CA 1
ATOM 5636 C C . ASP A 1 363 ? 293.607 331.129 384.276 1.00 24.46 527 ASP A C 1
ATOM 5637 O O . ASP A 1 363 ? 292.974 331.664 383.362 1.00 24.46 527 ASP A O 1
ATOM 5646 N N . ALA A 1 364 ? 294.030 329.872 384.224 1.00 22.47 528 ALA A N 1
ATOM 5647 C CA . ALA A 1 364 ? 293.761 329.022 383.076 1.00 22.47 528 ALA A CA 1
ATOM 5648 C C . ALA A 1 364 ? 293.563 327.600 383.573 1.00 22.47 528 ALA A C 1
ATOM 5649 O O . ALA A 1 364 ? 294.107 327.220 384.611 1.00 22.47 528 ALA A O 1
ATOM 5656 N N . GLN A 1 365 ? 292.790 326.818 382.825 1.00 21.75 529 GLN A N 1
ATOM 5657 C CA . GLN A 1 365 ? 292.325 325.528 383.312 1.00 21.75 529 GLN A CA 1
ATOM 5658 C C . GLN A 1 365 ? 292.160 324.553 382.158 1.00 21.75 529 GLN A C 1
ATOM 5659 O O . GLN A 1 365 ? 291.529 324.881 381.150 1.00 21.75 529 GLN A O 1
ATOM 5673 N N . GLY A 1 366 ? 292.727 323.359 382.310 1.00 20.71 530 GLY A N 1
ATOM 5674 C CA . GLY A 1 366 ? 292.558 322.304 381.326 1.00 20.71 530 GLY A CA 1
ATOM 5675 C C . GLY A 1 366 ? 291.371 321.416 381.664 1.00 20.71 530 GLY A C 1
ATOM 5676 O O . GLY A 1 366 ? 291.073 321.172 382.829 1.00 20.71 530 GLY A O 1
ATOM 5680 N N . TYR A 1 367 ? 290.693 320.943 380.623 1.00 21.88 531 TYR A N 1
ATOM 5681 C CA . TYR A 1 367 ? 289.523 320.080 380.753 1.00 21.88 531 TYR A CA 1
ATOM 5682 C C . TYR A 1 367 ? 289.800 318.795 379.982 1.00 21.88 531 TYR A C 1
ATOM 5683 O O . TYR A 1 367 ? 289.846 318.803 378.749 1.00 21.88 531 TYR A O 1
ATOM 5701 N N . PHE A 1 368 ? 289.970 317.692 380.703 1.00 21.22 532 PHE A N 1
ATOM 5702 C CA . PHE A 1 368 ? 290.393 316.430 380.112 1.00 21.22 532 PHE A CA 1
ATOM 5703 C C . PHE A 1 368 ? 289.352 315.352 380.370 1.00 21.22 532 PHE A C 1
ATOM 5704 O O . PHE A 1 368 ? 288.916 315.159 381.508 1.00 21.22 532 PHE A O 1
ATOM 5721 N N . GLU A 1 369 ? 288.967 314.651 379.310 1.00 23.45 533 GLU A N 1
ATOM 5722 C CA . GLU A 1 369 ? 288.036 313.533 379.379 1.00 23.45 533 GLU A CA 1
ATOM 5723 C C . GLU A 1 369 ? 288.827 312.239 379.236 1.00 23.45 533 GLU A C 1
ATOM 5724 O O . GLU A 1 369 ? 289.490 312.025 378.217 1.00 23.45 533 GLU A O 1
ATOM 5736 N N . VAL A 1 370 ? 288.759 311.381 380.251 1.00 21.65 534 VAL A N 1
ATOM 5737 C CA . VAL A 1 370 ? 289.610 310.199 380.342 1.00 21.65 534 VAL A CA 1
ATOM 5738 C C . VAL A 1 370 ? 288.744 308.947 380.297 1.00 21.65 534 VAL A C 1
ATOM 5739 O O . VAL A 1 370 ? 287.884 308.744 381.163 1.00 21.65 534 VAL A O 1
ATOM 5752 N N . ASP A 1 371 ? 288.987 308.102 379.301 1.00 23.11 535 ASP A N 1
ATOM 5753 C CA . ASP A 1 371 ? 288.413 306.767 379.223 1.00 23.11 535 ASP A CA 1
ATOM 5754 C C . ASP A 1 371 ? 289.461 305.747 379.639 1.00 23.11 535 ASP A C 1
ATOM 5755 O O . ASP A 1 371 ? 290.631 305.864 379.268 1.00 23.11 535 ASP A O 1
ATOM 5764 N N . CYS A 1 372 ? 289.043 304.746 380.406 1.00 22.18 536 CYS A N 1
ATOM 5765 C CA . CYS A 1 372 ? 289.982 303.735 380.869 1.00 22.18 536 CYS A CA 1
ATOM 5766 C C . CYS A 1 372 ? 289.296 302.379 380.926 1.00 22.18 536 CYS A C 1
ATOM 5767 O O . CYS A 1 372 ? 288.156 302.260 381.379 1.00 22.18 536 CYS A O 1
ATOM 5775 N N . VAL A 1 373 ? 290.008 301.360 380.451 1.00 20.35 537 VAL A N 1
ATOM 5776 C CA . VAL A 1 373 ? 289.525 299.985 380.420 1.00 20.35 537 VAL A CA 1
ATOM 5777 C C . VAL A 1 373 ? 290.593 299.087 381.024 1.00 20.35 537 VAL A C 1
ATOM 5778 O O . VAL A 1 373 ? 291.775 299.211 380.688 1.00 20.35 537 VAL A O 1
ATOM 5791 N N . LEU A 1 374 ? 290.182 298.182 381.907 1.00 19.17 538 LEU A N 1
ATOM 5792 C CA . LEU A 1 374 ? 291.060 297.165 382.467 1.00 19.17 538 LEU A CA 1
ATOM 5793 C C . LEU A 1 374 ? 290.440 295.790 382.263 1.00 19.17 538 LEU A C 1
ATOM 5794 O O . LEU A 1 374 ? 289.260 295.587 382.565 1.00 19.17 538 LEU A O 1
ATOM 5810 N N . THR A 1 375 ? 291.230 294.853 381.753 1.00 19.90 539 THR A N 1
ATOM 5811 C CA . THR A 1 375 ? 290.799 293.474 381.580 1.00 19.90 539 THR A CA 1
ATOM 5812 C C . THR A 1 375 ? 291.621 292.556 382.472 1.00 19.90 539 THR A C 1
ATOM 5813 O O . THR A 1 375 ? 292.832 292.738 382.621 1.00 19.90 539 THR A O 1
ATOM 5824 N N . THR A 1 376 ? 290.950 291.575 383.067 1.00 20.62 540 THR A N 1
ATOM 5825 C CA . THR A 1 376 ? 291.560 290.641 384.000 1.00 20.62 540 THR A CA 1
ATOM 5826 C C . THR A 1 376 ? 291.173 289.219 383.619 1.00 20.62 540 THR A C 1
ATOM 5827 O O . THR A 1 376 ? 290.322 288.996 382.756 1.00 20.62 540 THR A O 1
ATOM 5838 N N . GLU A 1 377 ? 291.815 288.253 384.274 1.00 22.62 541 GLU A N 1
ATOM 5839 C CA . GLU A 1 377 ? 291.534 286.841 384.061 1.00 22.62 541 GLU A CA 1
ATOM 5840 C C . GLU A 1 377 ? 291.852 286.061 385.328 1.00 22.62 541 GLU A C 1
ATOM 5841 O O . GLU A 1 377 ? 292.848 286.338 385.999 1.00 22.62 541 GLU A O 1
ATOM 5853 N N . SER A 1 378 ? 291.001 285.089 385.651 1.00 21.67 542 SER A N 1
ATOM 5854 C CA . SER A 1 378 ? 291.185 284.234 386.816 1.00 21.67 542 SER A CA 1
ATOM 5855 C C . SER A 1 378 ? 290.852 282.797 386.431 1.00 21.67 542 SER A C 1
ATOM 5856 O O . SER A 1 378 ? 290.243 282.539 385.392 1.00 21.67 542 SER A O 1
ATOM 5864 N N . VAL A 1 379 ? 291.269 281.852 387.273 1.00 21.21 543 VAL A N 1
ATOM 5865 C CA . VAL A 1 379 ? 291.131 280.428 386.978 1.00 21.21 543 VAL A CA 1
ATOM 5866 C C . VAL A 1 379 ? 290.564 279.698 388.189 1.00 21.21 543 VAL A C 1
ATOM 5867 O O . VAL A 1 379 ? 290.885 280.022 389.336 1.00 21.21 543 VAL A O 1
ATOM 5880 N N . ASP A 1 380 ? 289.716 278.704 387.922 1.00 21.11 544 ASP A N 1
ATOM 5881 C CA . ASP A 1 380 ? 289.227 277.751 388.914 1.00 21.11 544 ASP A CA 1
ATOM 5882 C C . ASP A 1 380 ? 289.736 276.369 388.519 1.00 21.11 544 ASP A C 1
ATOM 5883 O O . ASP A 1 380 ? 289.124 275.695 387.679 1.00 21.11 544 ASP A O 1
ATOM 5892 N N . PRO A 1 381 ? 290.854 275.907 389.075 1.00 19.57 545 PRO A N 1
ATOM 5893 C CA . PRO A 1 381 ? 291.375 274.583 388.716 1.00 19.57 545 PRO A CA 1
ATOM 5894 C C . PRO A 1 381 ? 290.902 273.490 389.663 1.00 19.57 545 PRO A C 1
ATOM 5895 O O . PRO A 1 381 ? 290.765 273.691 390.870 1.00 19.57 545 PRO A O 1
ATOM 5906 N N . TYR A 1 382 ? 290.655 272.310 389.108 1.00 19.72 546 TYR A N 1
ATOM 5907 C CA . TYR A 1 382 ? 290.230 271.148 389.888 1.00 19.72 546 TYR A CA 1
ATOM 5908 C C . TYR A 1 382 ? 291.234 270.016 389.692 1.00 19.72 546 TYR A C 1
ATOM 5909 O O . TYR A 1 382 ? 291.044 269.140 388.846 1.00 19.72 546 TYR A O 1
ATOM 5927 N N . THR A 1 383 ? 292.305 270.033 390.488 1.00 19.41 547 THR A N 1
ATOM 5928 C CA . THR A 1 383 ? 293.252 268.925 390.464 1.00 19.41 547 THR A CA 1
ATOM 5929 C C . THR A 1 383 ? 292.724 267.704 391.203 1.00 19.41 547 THR A C 1
ATOM 5930 O O . THR A 1 383 ? 293.127 266.584 390.881 1.00 19.41 547 THR A O 1
ATOM 5941 N N . TYR A 1 384 ? 291.840 267.891 392.179 1.00 19.82 548 TYR A N 1
ATOM 5942 C CA . TYR A 1 384 ? 291.372 266.800 393.018 1.00 19.82 548 TYR A CA 1
ATOM 5943 C C . TYR A 1 384 ? 289.852 266.723 392.985 1.00 19.82 548 TYR A C 1
ATOM 5944 O O . TYR A 1 384 ? 289.162 267.691 392.658 1.00 19.82 548 TYR A O 1
ATOM 5962 N N . ILE A 1 385 ? 289.343 265.542 393.332 1.00 19.78 549 ILE A N 1
ATOM 5963 C CA . ILE A 1 385 ? 287.918 265.258 393.218 1.00 19.78 549 ILE A CA 1
ATOM 5964 C C . ILE A 1 385 ? 287.094 265.992 394.279 1.00 19.78 549 ILE A C 1
ATOM 5965 O O . ILE A 1 385 ? 285.977 266.436 393.997 1.00 19.78 549 ILE A O 1
ATOM 5981 N N . LYS A 1 386 ? 287.615 266.152 395.493 1.00 20.58 550 LYS A N 1
ATOM 5982 C CA . LYS A 1 386 ? 286.836 266.686 396.604 1.00 20.58 550 LYS A CA 1
ATOM 5983 C C . LYS A 1 386 ? 287.457 267.970 397.145 1.00 20.58 550 LYS A C 1
ATOM 5984 O O . LYS A 1 386 ? 288.593 268.325 396.828 1.00 20.58 550 LYS A O 1
ATOM 6003 N N . GLY A 1 387 ? 286.672 268.681 397.953 1.00 22.03 551 GLY A N 1
ATOM 6004 C CA . GLY A 1 387 ? 287.182 269.775 398.765 1.00 22.03 551 GLY A CA 1
ATOM 6005 C C . GLY A 1 387 ? 287.542 271.058 398.044 1.00 22.03 551 GLY A C 1
ATOM 6006 O O . GLY A 1 387 ? 288.443 271.775 398.492 1.00 22.03 551 GLY A O 1
ATOM 6010 N N . GLY A 1 388 ? 286.870 271.376 396.951 1.00 20.52 552 GLY A N 1
ATOM 6011 C CA . GLY A 1 388 ? 287.085 272.643 396.287 1.00 20.52 552 GLY A CA 1
ATOM 6012 C C . GLY A 1 388 ? 288.257 272.654 395.324 1.00 20.52 552 GLY A C 1
ATOM 6013 O O . GLY A 1 388 ? 288.874 271.634 395.010 1.00 20.52 552 GLY A O 1
ATOM 6017 N N . CYS A 1 389 ? 288.559 273.861 394.850 1.00 20.03 553 CYS A N 1
ATOM 6018 C CA . CYS A 1 389 ? 289.601 274.050 393.850 1.00 20.03 553 CYS A CA 1
ATOM 6019 C C . CYS A 1 389 ? 290.992 273.877 394.450 1.00 20.03 553 CYS A C 1
ATOM 6020 O O . CYS A 1 389 ? 291.254 274.278 395.586 1.00 20.03 553 CYS A O 1
ATOM 6028 N N . TYR A 1 390 ? 291.886 273.277 393.668 1.00 19.76 554 TYR A N 1
ATOM 6029 C CA . TYR A 1 390 ? 293.304 273.192 393.992 1.00 19.76 554 TYR A CA 1
ATOM 6030 C C . TYR A 1 390 ? 294.091 273.292 392.698 1.00 19.76 554 TYR A C 1
ATOM 6031 O O . TYR A 1 390 ? 293.736 272.652 391.705 1.00 19.76 554 TYR A O 1
ATOM 6049 N N . SER A 1 391 ? 295.152 274.089 392.705 1.00 19.21 555 SER A N 1
ATOM 6050 C CA . SER A 1 391 ? 295.983 274.211 391.521 1.00 19.21 555 SER A CA 1
ATOM 6051 C C . SER A 1 391 ? 297.159 273.243 391.593 1.00 19.21 555 SER A C 1
ATOM 6052 O O . SER A 1 391 ? 297.438 272.639 392.629 1.00 19.21 555 SER A O 1
ATOM 6060 N N . ALA A 1 392 ? 297.838 273.082 390.463 1.00 19.58 556 ALA A N 1
ATOM 6061 C CA . ALA A 1 392 ? 299.122 272.397 390.469 1.00 19.58 556 ALA A CA 1
ATOM 6062 C C . ALA A 1 392 ? 300.131 273.223 391.254 1.00 19.58 556 ALA A C 1
ATOM 6063 O O . ALA A 1 392 ? 300.088 274.456 391.241 1.00 19.58 556 ALA A O 1
ATOM 6070 N N . ASN A 1 393 ? 301.039 272.542 391.957 1.00 19.67 557 ASN A N 1
ATOM 6071 C CA . ASN A 1 393 ? 301.999 273.262 392.788 1.00 19.67 557 ASN A CA 1
ATOM 6072 C C . ASN A 1 393 ? 303.011 274.048 391.962 1.00 19.67 557 ASN A C 1
ATOM 6073 O O . ASN A 1 393 ? 303.720 274.892 392.514 1.00 19.67 557 ASN A O 1
ATOM 6084 N N . THR A 1 394 ? 303.087 273.800 390.654 1.00 20.31 558 THR A N 1
ATOM 6085 C CA . THR A 1 394 ? 303.894 274.643 389.780 1.00 20.31 558 THR A CA 1
ATOM 6086 C C . THR A 1 394 ? 303.280 276.021 389.573 1.00 20.31 558 THR A C 1
ATOM 6087 O O . THR A 1 394 ? 303.925 276.881 388.968 1.00 20.31 558 THR A O 1
ATOM 6098 N N . LYS A 1 395 ? 302.054 276.241 390.040 1.00 20.30 559 LYS A N 1
ATOM 6099 C CA . LYS A 1 395 ? 301.424 277.555 390.056 1.00 20.30 559 LYS A CA 1
ATOM 6100 C C . LYS A 1 395 ? 301.623 278.291 391.374 1.00 20.30 559 LYS A C 1
ATOM 6101 O O . LYS A 1 395 ? 301.105 279.399 391.529 1.00 20.30 559 LYS A O 1
ATOM 6120 N N . SER A 1 396 ? 302.347 277.704 392.322 1.00 20.64 560 SER A N 1
ATOM 6121 C CA . SER A 1 396 ? 302.549 278.339 393.618 1.00 20.64 560 SER A CA 1
ATOM 6122 C C . SER A 1 396 ? 303.355 279.625 393.464 1.00 20.64 560 SER A C 1
ATOM 6123 O O . SER A 1 396 ? 304.290 279.693 392.663 1.00 20.64 560 SER A O 1
ATOM 6131 N N . GLN A 1 397 ? 302.989 280.646 394.233 1.00 19.29 561 GLN A N 1
ATOM 6132 C CA . GLN A 1 397 ? 303.549 281.982 394.081 1.00 19.29 561 GLN A CA 1
ATOM 6133 C C . GLN A 1 397 ? 304.272 282.416 395.348 1.00 19.29 561 GLN A C 1
ATOM 6134 O O . GLN A 1 397 ? 303.864 282.069 396.459 1.00 19.29 561 GLN A O 1
ATOM 6148 N N . LEU A 1 398 ? 305.339 283.188 395.171 1.00 20.00 562 LEU A N 1
ATOM 6149 C CA . LEU A 1 398 ? 306.060 283.811 396.270 1.00 20.00 562 LEU A CA 1
ATOM 6150 C C . LEU A 1 398 ? 306.211 285.302 396.006 1.00 20.00 562 LEU A C 1
ATOM 6151 O O . LEU A 1 398 ? 306.180 285.750 394.858 1.00 20.00 562 LEU A O 1
ATOM 6167 N N . GLN A 1 399 ? 306.367 286.066 397.081 1.00 20.74 563 GLN A N 1
ATOM 6168 C CA . GLN A 1 399 ? 306.566 287.505 397.011 1.00 20.74 563 GLN A CA 1
ATOM 6169 C C . GLN A 1 399 ? 307.794 287.899 397.819 1.00 20.74 563 GLN A C 1
ATOM 6170 O O . GLN A 1 399 ? 308.070 287.325 398.875 1.00 20.74 563 GLN A O 1
ATOM 6184 N N . TYR A 1 400 ? 308.531 288.885 397.309 1.00 21.54 564 TYR A N 1
ATOM 6185 C CA . TYR A 1 400 ? 309.656 289.447 398.044 1.00 21.54 564 TYR A CA 1
ATOM 6186 C C . TYR A 1 400 ? 309.179 290.044 399.363 1.00 21.54 564 TYR A C 1
ATOM 6187 O O . TYR A 1 400 ? 308.167 290.745 399.417 1.00 21.54 564 TYR A O 1
ATOM 6205 N N . PHE A 1 401 ? 309.917 289.768 400.431 1.00 22.15 565 PHE A N 1
ATOM 6206 C CA . PHE A 1 401 ? 309.587 290.277 401.753 1.00 22.15 565 PHE A CA 1
ATOM 6207 C C . PHE A 1 401 ? 310.824 290.883 402.396 1.00 22.15 565 PHE A C 1
ATOM 6208 O O . PHE A 1 401 ? 311.953 290.477 402.113 1.00 22.15 565 PHE A O 1
ATOM 6225 N N . ALA A 1 402 ? 310.599 291.866 403.258 1.00 25.13 566 ALA A N 1
ATOM 6226 C CA . ALA A 1 402 ? 311.655 292.401 404.101 1.00 25.13 566 ALA A CA 1
ATOM 6227 C C . ALA A 1 402 ? 311.762 291.572 405.375 1.00 25.13 566 ALA A C 1
ATOM 6228 O O . ALA A 1 402 ? 310.866 290.800 405.719 1.00 25.13 566 ALA A O 1
ATOM 6235 N N . SER A 1 403 ? 312.877 291.742 406.081 1.00 29.19 567 SER A N 1
ATOM 6236 C CA . SER A 1 403 ? 313.161 290.953 407.271 1.00 29.19 567 SER A CA 1
ATOM 6237 C C . SER A 1 403 ? 312.230 291.276 408.438 1.00 29.19 567 SER A C 1
ATOM 6238 O O . SER A 1 403 ? 312.140 290.483 409.381 1.00 29.19 567 SER A O 1
ATOM 6246 N N . ASP A 1 404 ? 311.525 292.407 408.397 1.00 28.47 568 ASP A N 1
ATOM 6247 C CA . ASP A 1 404 ? 310.604 292.732 409.479 1.00 28.47 568 ASP A CA 1
ATOM 6248 C C . ASP A 1 404 ? 309.204 292.213 409.177 1.00 28.47 568 ASP A C 1
ATOM 6249 O O . ASP A 1 404 ? 308.267 292.455 409.943 1.00 28.47 568 ASP A O 1
ATOM 6258 N N . GLY A 1 405 ? 309.054 291.499 408.066 1.00 26.28 569 GLY A N 1
ATOM 6259 C CA . GLY A 1 405 ? 307.774 290.951 407.677 1.00 26.28 569 GLY A CA 1
ATOM 6260 C C . GLY A 1 405 ? 306.951 291.812 406.749 1.00 26.28 569 GLY A C 1
ATOM 6261 O O . GLY A 1 405 ? 305.842 291.410 406.383 1.00 26.28 569 GLY A O 1
ATOM 6265 N N . ARG A 1 406 ? 307.446 292.976 406.360 1.00 23.52 570 ARG A N 1
ATOM 6266 C CA . ARG A 1 406 ? 306.705 293.813 405.428 1.00 23.52 570 ARG A CA 1
ATOM 6267 C C . ARG A 1 406 ? 306.886 293.286 404.009 1.00 23.52 570 ARG A C 1
ATOM 6268 O O . ARG A 1 406 ? 308.017 293.018 403.593 1.00 23.52 570 ARG A O 1
ATOM 6289 N N . PRO A 1 407 ? 305.809 293.105 403.248 1.00 22.05 571 PRO A N 1
ATOM 6290 C CA . PRO A 1 407 ? 305.966 292.768 401.829 1.00 22.05 571 PRO A CA 1
ATOM 6291 C C . PRO A 1 407 ? 306.652 293.899 401.076 1.00 22.05 571 PRO A C 1
ATOM 6292 O O . PRO A 1 407 ? 306.520 295.072 401.424 1.00 22.05 571 PRO A O 1
ATOM 6303 N N . ILE A 1 408 ? 307.398 293.532 400.044 1.00 21.66 572 ILE A N 1
ATOM 6304 C CA . ILE A 1 408 ? 308.086 294.486 399.182 1.00 21.66 572 ILE A CA 1
ATOM 6305 C C . ILE A 1 408 ? 307.303 294.622 397.886 1.00 21.66 572 ILE A C 1
ATOM 6306 O O . ILE A 1 408 ? 306.810 293.627 397.343 1.00 21.66 572 ILE A O 1
ATOM 6322 N N . ALA A 1 409 ? 307.169 295.852 397.395 1.00 20.59 573 ALA A N 1
ATOM 6323 C CA . ALA A 1 409 ? 306.457 296.100 396.152 1.00 20.59 573 ALA A CA 1
ATOM 6324 C C . ALA A 1 409 ? 307.150 297.200 395.362 1.00 20.59 573 ALA A C 1
ATOM 6325 O O . ALA A 1 409 ? 307.888 298.022 395.907 1.00 20.59 573 ALA A O 1
ATOM 6332 N N . LYS A 1 410 ? 306.903 297.191 394.056 1.00 20.12 574 LYS A N 1
ATOM 6333 C CA . LYS A 1 410 ? 307.308 298.295 393.198 1.00 20.12 574 LYS A CA 1
ATOM 6334 C C . LYS A 1 410 ? 306.549 299.559 393.577 1.00 20.12 574 LYS A C 1
ATOM 6335 O O . LYS A 1 410 ? 305.394 299.500 394.004 1.00 20.12 574 LYS A O 1
ATOM 6354 N N . VAL A 1 411 ? 307.205 300.709 393.427 1.00 20.20 575 VAL A N 1
ATOM 6355 C CA . VAL A 1 411 ? 306.568 302.009 393.603 1.00 20.20 575 VAL A CA 1
ATOM 6356 C C . VAL A 1 411 ? 307.001 302.926 392.467 1.00 20.20 575 VAL A C 1
ATOM 6357 O O . VAL A 1 411 ? 308.148 302.870 392.013 1.00 20.20 575 VAL A O 1
ATOM 6370 N N . TYR A 1 412 ? 306.076 303.759 391.997 1.00 19.61 576 TYR A N 1
ATOM 6371 C CA . TYR A 1 412 ? 306.354 304.709 390.930 1.00 19.61 576 TYR A CA 1
ATOM 6372 C C . TYR A 1 412 ? 306.513 306.135 391.431 1.00 19.61 576 TYR A C 1
ATOM 6373 O O . TYR A 1 412 ? 306.762 307.034 390.624 1.00 19.61 576 TYR A O 1
ATOM 6391 N N . ASP A 1 413 ? 306.373 306.368 392.735 1.00 21.94 577 ASP A N 1
ATOM 6392 C CA . ASP A 1 413 ? 306.362 307.727 393.259 1.00 21.94 577 ASP A CA 1
ATOM 6393 C C . ASP A 1 413 ? 307.756 308.339 393.354 1.00 21.94 577 ASP A C 1
ATOM 6394 O O . ASP A 1 413 ? 307.891 309.565 393.310 1.00 21.94 577 ASP A O 1
ATOM 6403 N N . ASN A 1 414 ? 308.788 307.525 393.500 1.00 22.38 578 ASN A N 1
ATOM 6404 C CA . ASN A 1 414 ? 310.141 308.038 393.629 1.00 22.38 578 ASN A CA 1
ATOM 6405 C C . ASN A 1 414 ? 310.773 308.230 392.252 1.00 22.38 578 ASN A C 1
ATOM 6406 O O . ASN A 1 414 ? 310.339 307.624 391.271 1.00 22.38 578 ASN A O 1
ATOM 6417 N N . PRO A 1 415 ? 311.789 309.083 392.143 1.00 20.82 579 PRO A N 1
ATOM 6418 C CA . PRO A 1 415 ? 312.478 309.234 390.858 1.00 20.82 579 PRO A CA 1
ATOM 6419 C C . PRO A 1 415 ? 313.229 307.967 390.483 1.00 20.82 579 PRO A C 1
ATOM 6420 O O . PRO A 1 415 ? 313.664 307.191 391.335 1.00 20.82 579 PRO A O 1
ATOM 6431 N N . ASN A 1 416 ? 313.372 307.762 389.176 1.00 19.47 580 ASN A N 1
ATOM 6432 C CA . ASN A 1 416 ? 314.013 306.555 388.680 1.00 19.47 580 ASN A CA 1
ATOM 6433 C C . ASN A 1 416 ? 315.486 306.526 389.068 1.00 19.47 580 ASN A C 1
ATOM 6434 O O . ASN A 1 416 ? 316.140 307.562 389.206 1.00 19.47 580 ASN A O 1
ATOM 6445 N N . VAL A 1 417 ? 315.999 305.317 389.264 1.00 20.26 581 VAL A N 1
ATOM 6446 C CA . VAL A 1 417 ? 317.416 305.081 389.502 1.00 20.26 581 VAL A CA 1
ATOM 6447 C C . VAL A 1 417 ? 317.947 304.286 388.319 1.00 20.26 581 VAL A C 1
ATOM 6448 O O . VAL A 1 417 ? 317.564 303.127 388.117 1.00 20.26 581 VAL A O 1
ATOM 6461 N N . TYR A 1 418 ? 318.808 304.920 387.526 1.00 19.68 582 TYR A N 1
ATOM 6462 C CA . TYR A 1 418 ? 319.320 304.332 386.288 1.00 19.68 582 TYR A CA 1
ATOM 6463 C C . TYR A 1 418 ? 318.179 303.899 385.372 1.00 19.68 582 TYR A C 1
ATOM 6464 O O . TYR A 1 418 ? 318.245 302.863 384.709 1.00 19.68 582 TYR A O 1
ATOM 6482 N N . GLY A 1 419 ? 317.118 304.701 385.337 1.00 19.47 583 GLY A N 1
ATOM 6483 C CA . GLY A 1 419 ? 315.969 304.377 384.520 1.00 19.47 583 GLY A CA 1
ATOM 6484 C C . GLY A 1 419 ? 315.082 303.280 385.062 1.00 19.47 583 GLY A C 1
ATOM 6485 O O . GLY A 1 419 ? 314.243 302.765 384.321 1.00 19.47 583 GLY A O 1
ATOM 6489 N N . ARG A 1 420 ? 315.236 302.913 386.330 1.00 19.91 584 ARG A N 1
ATOM 6490 C CA . ARG A 1 420 ? 314.499 301.814 386.935 1.00 19.91 584 ARG A CA 1
ATOM 6491 C C . ARG A 1 420 ? 313.576 302.328 388.029 1.00 19.91 584 ARG A C 1
ATOM 6492 O O . ARG A 1 420 ? 313.889 303.307 388.710 1.00 19.91 584 ARG A O 1
ATOM 6513 N N . MET A 1 421 ? 312.440 301.660 388.186 1.00 20.45 585 MET A N 1
ATOM 6514 C CA . MET A 1 421 ? 311.564 301.886 389.326 1.00 20.45 585 MET A CA 1
ATOM 6515 C C . MET A 1 421 ? 312.016 301.007 390.485 1.00 20.45 585 MET A C 1
ATOM 6516 O O . MET A 1 421 ? 312.081 299.782 390.353 1.00 20.45 585 MET A O 1
ATOM 6530 N N . GLN A 1 422 ? 312.333 301.627 391.614 1.00 21.89 586 GLN A N 1
ATOM 6531 C CA . GLN A 1 422 ? 312.803 300.871 392.763 1.00 21.89 586 GLN A CA 1
ATOM 6532 C C . GLN A 1 422 ? 311.663 300.086 393.408 1.00 21.89 586 GLN A C 1
ATOM 6533 O O . GLN A 1 422 ? 310.481 300.390 393.233 1.00 21.89 586 GLN A O 1
ATOM 6547 N N . MET A 1 423 ? 312.035 299.048 394.146 1.00 22.42 587 MET A N 1
ATOM 6548 C CA . MET A 1 423 ? 311.104 298.328 395.000 1.00 22.42 587 MET A CA 1
ATOM 6549 C C . MET A 1 423 ? 311.430 298.629 396.456 1.00 22.42 587 MET A C 1
ATOM 6550 O O . MET A 1 423 ? 312.598 298.665 396.850 1.00 22.42 587 MET A O 1
ATOM 6564 N N . ILE A 1 424 ? 310.388 298.888 397.243 1.00 22.06 588 ILE A N 1
ATOM 6565 C CA . ILE A 1 424 ? 310.534 299.308 398.629 1.00 22.06 588 ILE A CA 1
ATOM 6566 C C . ILE A 1 424 ? 309.574 298.510 399.497 1.00 22.06 588 ILE A C 1
ATOM 6567 O O . ILE A 1 424 ? 308.679 297.819 399.007 1.00 22.06 588 ILE A O 1
ATOM 6583 N N . LYS A 1 425 ? 309.781 298.609 400.804 1.00 23.58 589 LYS A N 1
ATOM 6584 C CA . LYS A 1 425 ? 308.882 297.974 401.753 1.00 23.58 589 LYS A CA 1
ATOM 6585 C C . LYS A 1 425 ? 307.525 298.661 401.739 1.00 23.58 589 LYS A C 1
ATOM 6586 O O . LYS A 1 425 ? 307.440 299.891 401.738 1.00 23.58 589 LYS A O 1
ATOM 6605 N N . THR A 1 426 ? 306.463 297.866 401.733 1.00 22.82 590 THR A N 1
ATOM 6606 C CA . THR A 1 426 ? 305.131 298.430 401.874 1.00 22.82 590 THR A CA 1
ATOM 6607 C C . THR A 1 426 ? 304.906 298.889 403.309 1.00 22.82 590 THR A C 1
ATOM 6608 O O . THR A 1 426 ? 305.550 298.417 404.248 1.00 22.82 590 THR A O 1
ATOM 6619 N N . VAL A 1 427 ? 303.990 299.837 403.466 1.00 24.11 591 VAL A N 1
ATOM 6620 C CA . VAL A 1 427 ? 303.641 300.403 404.762 1.00 24.11 591 VAL A CA 1
ATOM 6621 C C . VAL A 1 427 ? 302.214 299.994 405.089 1.00 24.11 591 VAL A C 1
ATOM 6622 O O . VAL A 1 427 ? 301.333 300.043 404.223 1.00 24.11 591 VAL A O 1
ATOM 6635 N N . LYS A 1 428 ? 301.991 299.581 406.329 1.00 26.08 592 LYS A N 1
ATOM 6636 C CA . LYS A 1 428 ? 300.654 299.188 406.745 1.00 26.08 592 LYS A CA 1
ATOM 6637 C C . LYS A 1 428 ? 299.714 300.388 406.673 1.00 26.08 592 LYS A C 1
ATOM 6638 O O . LYS A 1 428 ? 300.053 301.464 407.183 1.00 26.08 592 LYS A O 1
ATOM 6657 N N . PRO A 1 429 ? 298.538 300.253 406.043 1.00 26.26 593 PRO A N 1
ATOM 6658 C CA . PRO A 1 429 ? 297.569 301.346 405.920 1.00 26.26 593 PRO A CA 1
ATOM 6659 C C . PRO A 1 429 ? 297.096 301.862 407.274 1.00 26.26 593 PRO A C 1
ATOM 6660 O O . PRO A 1 429 ? 296.526 301.086 408.039 1.00 26.26 593 PRO A O 1
#

Sequence (429 aa):
ATAILRPIGLHVEKFQQTYRKKWRFLTSANANVILAEAASGERPARWALTTGMASIPWEYLFFYMSPAEYNRMKNYPGTFAKSASVRIRTWNTRVAFQTGDTQTANATLNQNKFLQVAKGIRSIPFICSTNRKYTYSDTEPMQPTGFATLTSYEYRDGLKIAMYGYDNDSADFAKKPPADATGAEIYLQDYLTIYTNDARATTGTKILAGFPPYKNFIEEFDASACINTDVVAMDYDFSYAPLVPQFAPVPNNLITQNYNASYPAGTKNEVTAVKTTDSSQATPPTQVRNAPRKYIQGPNADTTFFDEEQNYLRVPIEQGGIFEEVNVETVHDTQMPSINVGIRAVPKLTTIDETTQANSWLDAQGYFEVDCVLTTESVDPYTYIKGGCYSANTKSQLQYFASDGRPIAKVYDNPNVYGRMQMIKTVKP

InterPro domains:
  IPR003433 Capsid protein VP4 [PF02336] (232-538)
  IPR016184 Capsid/spike protein, ssDNA virus [SSF88645] (170-566)

Organism: NCBI:txid3067671

Nearest PDB structures (foldseek):
  8t9x-assembly1_A  TM=1.002E+00  e=7.062E-93  Zophobas morio black wasting virus
  8t9c-assembly1_A  TM=1.001E+00  e=1.753E-88  Zophobas morio
  8tje-assembly1_A  TM=9.995E-01  e=3.129E-84  Tenebrio molitor
  8ta7-assembly1_A  TM=9.955E-01  e=2.692E-82  Tenebrio molitor
  8t9e-assembly1_A  TM=9.939E-01  e=3.198E-81  Zophobas morio

Secondary structure (DSSP, 8-state):
---S------EEEEEEEEEEEEEEEEEE-----EEEE--BTTBPPEEEE----EE--TTSGGGT--HHHHHHHTTSTT-EEEEEEEEEEE-PPEE-SS-S-SSS----S----EEEEEESGGG-TT--EEEE-EEE-SS-TTSEEEE----HHHHHHHHHHHHH---TT-TTGGG---HHHH---EE---EEEEEEE--TT--SS--------GGGGSEEEEGGG-TTEEEEEEEEE-SS-BSSPPPPPPPGGGT-S-TT-----TTS--S-EEEE--TT-SS--EEEES--EEESSSTT---HHHHTTHHHHTS-S--TTTEEESSS-------PPPEEEEE--EE-S---SSSS--S-EE-EEEEEEEEEEEEEEEEEEE-SSSSS-B--GGG-EEEEB-TTSPBEEE-SSSPPBTTB--EEE----

Solvent-accessible surface area: 23038 Å² total; per-residue (Å²): 154,137,50,168,158,170,137,163,56,103,105,67,72,119,75,134,60,72,12,162,18,116,3,93,0,14,2,31,0,2,0,34,21,95,20,61,17,76,65,62,88,178,90,91,32,41,65,0,25,0,0,2,0,0,16,1,7,0,5,9,0,0,0,0,0,18,50,75,57,10,87,136,3,87,88,48,27,1,3,33,3,96,33,1,19,0,73,1,70,3,98,81,4,161,18,32,106,101,27,76,44,127,171,49,109,4,40,33,155,125,79,113,18,78,1,4,1,0,85,18,1,23,42,27,89,128,1,52,5,19,37,50,64,5,65,65,25,146,123,28,58,13,50,1,69,18,41,23,132,75,70,32,45,89,21,12,55,24,9,39,33,19,0,26,16,66,106,140,132,36,106,58,91,93,140,67,87,38,6,72,81,82,28,49,70,18,131,3,61,16,2,5,0,0,8,24,69,16,12,168,96,58,132,66,127,94,114,141,84,45,63,28,77,24,135,92,74,24,79,67,73,75,4,54,79,18,76,74,50,88,24,2,74,26,113,32,112,22,60,45,1,5,7,15,18,13,54,30,18,32,37,64,77,136,110,44,157,88,141,131,57,111,155,126,50,70,150,86,84,37,47,19,35,31,116,79,45,40,91,88,150,88,81,89,88,66,119,81,80,97,11,88,69,91,103,1,18,23,107,131,39,34,44,36,2,25,106,31,65,2,6,17,18,37,2,1,3,0,4,2,19,1,6,5,30,70,44,107,17,118,59,113,60,9,49,2,49,5,1,3,0,0,0,76,11,12,77,22,104,54,131,71,142,123,137,98,109,27,98,14,15,9,67,5,36,0,39,0,24,0,40,1,18,0,41,4,41,4,22,30,11,82,40,105,178,166,63,47,20,62,5,47,68,71,98,10,0,16,0,5,5,18,122,91,31,42,0,28,0,6,5,6,40,55,42,17,67,120,12,98,6,64,57,54,99,6,87,148,94

Radius of gyration: 25.55 Å; Cα contacts (8 Å, |Δi|>4): 931; chains: 1; bounding box: 58×99×42 Å

Foldseek 3Di:
DDDPDDCPDWDKDKDKDKFKDKAKEKWWQAAFDKAWDPDDDPRHTWIKTFGRWFWDPQQFQLSTDAPVRLVVCQVFAFKAWFKKKKWKAWAAKDWDQAAPDDVDPQGDPDFFWKKKKFKQPLLDAVWFKFWFFFDADPRFRSYGHGGDPDDQLNLLVVVSCLQHADDPPDPCRVVHDHCRPVVDYDYTGIGMMTMDHDCPPPPDDDDDPDGDPCVVRMDMDGSVPRHGHIDDIDMDTADTQRLHHHFAADQCVVPDPCSVPDDDPDPADQFAWDWDDDPVPPDHIDIGTDFDKAWCDDDRHDVQCNVLVCRRGPAGRHFFRFKHFNDRDDTDADDDMIIIMGMHFAATRDDDDDPDDGPHTIIMMIIMMMMMMIMMMGMFIPPDDDDGGHDDSSSTMMGHADPVGFTKTFHSRGRDHSSHTDIDGDDRD

B-factor: mean 23.25, std 6.75, range [17.94, 79.49]